Protein AF-A0A916FWX7-F1 (afdb_monomer)

Mean predicted aligned error: 11.85 Å

pLDDT: mean 87.16, std 11.76, range [46.31, 98.69]

Radius of gyration: 26.05 Å; Cα contacts (8 Å, |Δi|>4): 573; chains: 1; bounding box: 63×55×76 Å

Sequence (385 aa):
LIKLEQNYRSTKNILSASNSVIKNNSERIEKALWTQTTEGEPVTYEECLNEYQEARFVVNKIRAAMSKEPGLKFRDFTVLYRTNTQSRPFEELFFEEGIPYNIIGGFRFFDRREIKDTLSYLKALSNPEDSLNFLRIINVPPRGIGKSSLEKVHSAAERGGLTLYQAFRKTVADGVFQRGAVADFISLFDSLRREIDKESIHEFTSRVLHLTGYMEFWEKKKTEDAEERLKNLEGLVAAIRNYEQGHPGAAIKDYLNLVALMSDSDGYDGKANRVTLMSIHAAKGLEFPFVFIAGMEEGIFPHKRSMDEGGIEEERRLCYVAMTRAKRQLYLLSAKNRSAGKETSVQLRSRFIDEIDPAFLKRNDIPPAGTAQDHIETIRKLLGK

Nearest PDB structures (foldseek):
  1uaa-assembly1_B  TM=8.366E-01  e=7.223E-31  unclassified
  2is6-assembly1_B  TM=5.620E-01  e=3.951E-35  Escherichia coli
  2is1-assembly1_A  TM=5.363E-01  e=3.369E-35  Escherichia coli
  2is1-assembly2_B  TM=5.275E-01  e=1.323E-31  Escherichia coli
  4c2t-assembly1_A  TM=5.513E-01  e=2.108E-28  Deinococcus radiodurans

Secondary structure (DSSP, 8-state):
-----EESSS-HHHHHHHHHHHTT-SS------EE-S---PPEEEEEESSHHHHHHHHHHHHHHHHHH-TT--GGGEEEEESSGGGHHHHHHHHHHTT--EEEESS--GGGSHHHHHHHHHHHHHH-TT-HHHHHHHTTSS-----HHHHHHHHHHHHHHT--HHHHHHHHHHTTTT-SSHHHHHHHHHHHHHTTTTSS-HHHHHHHHHHHTTHHHHHHTT-SHHHHHHHHHHHHHHHHHHHHHHHSTT--HHHHHHHHHHHHS--S--TTS--EEEEETTTTTT--EEEEEE---BTBTTTBHHHHHTTTHHHHHHHHHHHHTTEEEEEEEEEESEEEETTEEEEPPBPHHHHTS-GGGEEEEPPPP---HHHHHHHHHHHTT-

Structure (mmCIF, N/CA/C/O backbone):
data_AF-A0A916FWX7-F1
#
_entry.id   AF-A0A916FWX7-F1
#
loop_
_atom_site.group_PDB
_atom_site.id
_atom_site.type_symbol
_atom_site.label_atom_id
_atom_site.label_alt_id
_atom_site.label_comp_id
_atom_site.label_asym_id
_atom_site.label_entity_id
_atom_site.label_seq_id
_atom_site.pdbx_PDB_ins_code
_atom_site.Cartn_x
_atom_site.Cartn_y
_atom_site.Cartn_z
_atom_site.occupancy
_atom_site.B_iso_or_equiv
_atom_site.auth_seq_id
_atom_site.auth_comp_id
_atom_site.auth_asym_id
_atom_site.auth_atom_id
_atom_site.pdbx_PDB_model_num
ATOM 1 N N . LEU A 1 1 ? 37.476 -22.540 -16.624 1.00 54.66 1 LEU A N 1
ATOM 2 C CA . LEU A 1 1 ? 36.340 -21.722 -16.138 1.00 54.66 1 LEU A CA 1
ATOM 3 C C . LEU A 1 1 ? 35.217 -21.837 -17.168 1.00 54.66 1 LEU A C 1
ATOM 5 O O . LEU A 1 1 ? 35.422 -21.406 -18.293 1.00 54.66 1 LEU A O 1
ATOM 9 N N . ILE A 1 2 ? 34.099 -22.498 -16.852 1.00 58.34 2 ILE A N 1
ATOM 10 C CA . ILE A 1 2 ? 32.968 -22.625 -17.792 1.00 58.34 2 ILE A CA 1
ATOM 11 C C . ILE A 1 2 ? 32.132 -21.344 -17.695 1.00 58.34 2 ILE A C 1
ATOM 13 O O . ILE A 1 2 ? 31.633 -21.013 -16.619 1.00 58.34 2 ILE A O 1
ATOM 17 N N . LYS A 1 3 ? 31.997 -20.600 -18.798 1.00 63.72 3 LYS A N 1
ATOM 18 C CA . LYS A 1 3 ? 31.182 -19.380 -18.853 1.00 63.72 3 LYS A CA 1
ATOM 19 C C . LYS A 1 3 ? 29.788 -19.717 -19.396 1.00 63.72 3 LYS A C 1
ATOM 21 O O . LYS A 1 3 ? 29.636 -20.066 -20.557 1.00 63.72 3 LYS A O 1
ATOM 26 N N . LEU A 1 4 ? 28.756 -19.598 -18.558 1.00 73.56 4 LEU A N 1
ATOM 27 C CA . LEU A 1 4 ? 27.355 -19.721 -18.995 1.00 73.56 4 LEU A CA 1
ATOM 28 C C . LEU A 1 4 ? 26.856 -18.390 -19.571 1.00 73.56 4 LEU A C 1
ATOM 30 O O . LEU A 1 4 ? 26.458 -17.513 -18.806 1.00 73.56 4 LEU A O 1
ATOM 34 N N . GLU A 1 5 ? 26.936 -18.204 -20.885 1.00 79.81 5 GLU A N 1
ATOM 35 C CA . GLU A 1 5 ? 26.681 -16.908 -21.545 1.00 79.81 5 GLU A CA 1
ATOM 36 C C . GLU A 1 5 ? 25.294 -16.784 -22.184 1.00 79.81 5 GLU A C 1
ATOM 38 O O . GLU A 1 5 ? 24.868 -15.685 -22.524 1.00 79.81 5 GLU A O 1
ATOM 43 N N . GLN A 1 6 ? 24.554 -17.885 -22.290 1.00 82.19 6 GLN A N 1
ATOM 44 C CA . GLN A 1 6 ? 23.225 -17.875 -22.886 1.00 82.19 6 GLN A CA 1
ATOM 45 C C . GLN A 1 6 ? 22.143 -17.599 -21.835 1.00 82.19 6 GLN A C 1
ATOM 47 O O . GLN A 1 6 ? 21.997 -18.328 -20.852 1.00 82.19 6 GLN A O 1
ATOM 52 N N . ASN A 1 7 ? 21.361 -16.546 -22.060 1.00 82.38 7 ASN A N 1
ATOM 53 C CA . ASN A 1 7 ? 20.152 -16.224 -21.317 1.00 82.38 7 ASN A CA 1
ATOM 54 C C . ASN A 1 7 ? 18.937 -16.796 -22.062 1.00 82.38 7 ASN A C 1
ATOM 56 O O . ASN A 1 7 ? 18.709 -16.483 -23.228 1.00 82.38 7 ASN A O 1
ATOM 60 N N .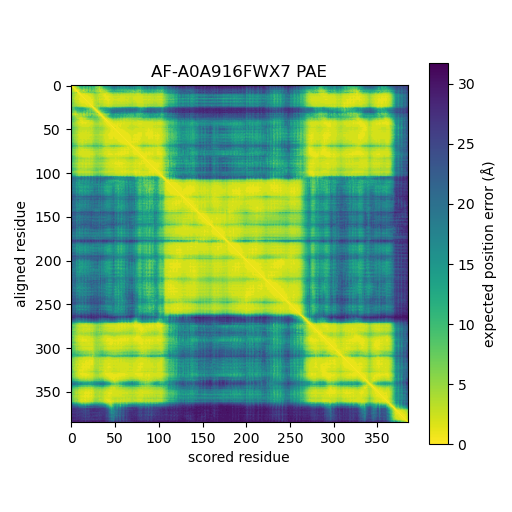 TYR A 1 8 ? 18.140 -17.616 -21.383 1.00 81.38 8 TYR A N 1
ATOM 61 C CA . TYR A 1 8 ? 16.948 -18.259 -21.954 1.00 81.38 8 TYR A CA 1
ATOM 62 C C . TYR A 1 8 ? 15.637 -17.558 -21.566 1.00 81.38 8 TYR A C 1
ATOM 64 O O . TYR A 1 8 ? 14.556 -18.073 -21.833 1.00 81.38 8 TYR A O 1
ATOM 72 N N . ARG A 1 9 ? 15.721 -16.415 -20.878 1.00 84.75 9 ARG A N 1
ATOM 73 C CA . ARG A 1 9 ? 14.603 -15.800 -20.159 1.00 84.75 9 ARG A CA 1
ATOM 74 C C . ARG A 1 9 ? 14.089 -14.541 -20.839 1.00 84.75 9 ARG A C 1
ATOM 76 O O . ARG A 1 9 ? 12.895 -14.432 -21.090 1.00 84.75 9 ARG A O 1
ATOM 83 N N . SER A 1 10 ? 14.974 -13.571 -21.023 1.00 91.06 10 SER A N 1
ATOM 84 C CA . SER A 1 10 ? 14.631 -12.218 -21.453 1.00 91.06 10 SER A CA 1
ATOM 85 C C . SER A 1 10 ? 14.697 -12.112 -22.969 1.00 91.06 10 SER A C 1
ATOM 87 O O . SER A 1 10 ? 15.491 -12.808 -23.604 1.00 91.06 10 SER A O 1
ATOM 89 N N . THR A 1 11 ? 13.885 -11.228 -23.548 1.00 93.81 11 THR A N 1
ATOM 90 C CA . THR A 1 11 ? 14.005 -10.834 -24.959 1.00 93.81 11 THR A CA 1
ATOM 91 C C . THR A 1 11 ? 15.351 -10.171 -25.241 1.00 93.81 11 THR A C 1
ATOM 93 O O . THR A 1 11 ? 16.026 -9.678 -24.325 1.00 93.81 11 THR A O 1
ATOM 96 N N . LYS A 1 12 ? 15.747 -10.130 -26.520 1.00 92.88 12 LYS A N 1
ATOM 97 C CA . LYS A 1 12 ? 17.022 -9.518 -26.927 1.00 92.88 12 LYS A CA 1
ATOM 98 C C . LYS A 1 12 ? 17.115 -8.059 -26.491 1.00 92.88 12 LYS A C 1
ATOM 100 O O . LYS A 1 12 ? 18.126 -7.689 -25.906 1.00 92.88 12 LYS A O 1
ATOM 105 N N . ASN A 1 13 ? 16.061 -7.264 -26.682 1.00 96.00 13 ASN A N 1
ATOM 106 C CA . ASN A 1 13 ? 16.074 -5.844 -26.323 1.00 96.00 13 ASN A CA 1
ATOM 107 C C . ASN A 1 13 ? 16.270 -5.608 -24.818 1.00 96.00 13 ASN A C 1
ATOM 109 O O . ASN A 1 13 ? 17.075 -4.762 -24.430 1.00 96.00 13 ASN A O 1
ATOM 113 N N . ILE A 1 14 ? 15.627 -6.404 -23.957 1.00 96.50 14 ILE A N 1
ATOM 114 C CA . ILE A 1 14 ? 15.809 -6.304 -22.499 1.00 96.50 14 ILE A CA 1
ATOM 115 C C . ILE A 1 14 ? 17.239 -6.683 -22.110 1.00 96.50 14 ILE A C 1
ATOM 117 O O . ILE A 1 14 ? 17.869 -6.003 -21.295 1.00 96.50 14 ILE A O 1
ATOM 121 N N . LEU A 1 15 ? 17.768 -7.765 -22.687 1.00 94.69 15 LEU A N 1
ATOM 122 C CA . LEU A 1 15 ? 19.112 -8.236 -22.370 1.00 94.69 15 LEU A CA 1
ATOM 123 C C . LEU A 1 15 ? 20.186 -7.251 -22.843 1.00 94.69 15 LEU A C 1
ATOM 125 O O . LEU A 1 15 ? 21.113 -6.962 -22.087 1.00 94.69 15 LEU A O 1
ATOM 129 N N . SER A 1 16 ? 20.039 -6.698 -24.047 1.00 95.12 16 SER A N 1
ATOM 130 C CA . SER A 1 16 ? 20.938 -5.683 -24.597 1.00 95.12 16 SER A CA 1
ATOM 131 C C . SER A 1 16 ? 20.902 -4.390 -23.783 1.00 95.12 16 SER A C 1
ATOM 133 O O . SER A 1 16 ? 21.960 -3.884 -23.413 1.00 95.12 16 SER A O 1
ATOM 135 N N . ALA A 1 17 ? 19.715 -3.904 -23.401 1.00 96.38 17 ALA A N 1
ATOM 136 C CA . ALA A 1 17 ? 19.587 -2.759 -22.498 1.00 96.38 17 ALA A CA 1
ATOM 137 C C . ALA A 1 17 ? 20.264 -3.022 -21.141 1.00 96.38 17 ALA A C 1
ATOM 139 O O . ALA A 1 17 ? 21.018 -2.187 -20.646 1.00 96.38 17 ALA A O 1
ATOM 140 N N . SER A 1 18 ? 20.068 -4.214 -20.568 1.00 94.88 18 SER A N 1
ATOM 141 C CA . SER A 1 18 ? 20.699 -4.607 -19.299 1.00 94.88 18 SER A CA 1
ATOM 142 C C . SER A 1 18 ? 22.226 -4.667 -19.422 1.00 94.88 18 SER A C 1
ATOM 144 O O . SER A 1 18 ? 22.942 -4.177 -18.549 1.00 94.88 18 SER A O 1
ATOM 146 N N . ASN A 1 19 ? 22.742 -5.238 -20.517 1.00 93.75 19 ASN A N 1
ATOM 147 C CA . ASN A 1 19 ? 24.174 -5.288 -20.816 1.00 93.75 19 ASN A CA 1
ATOM 148 C C . ASN A 1 19 ? 24.783 -3.883 -20.961 1.00 93.75 19 ASN A C 1
ATOM 150 O O . ASN A 1 19 ? 25.912 -3.678 -20.514 1.00 93.75 19 ASN A O 1
ATOM 154 N N . SER A 1 20 ? 24.035 -2.922 -21.519 1.00 95.69 20 SER A N 1
ATOM 155 C CA . SER A 1 20 ? 24.454 -1.518 -21.619 1.00 95.69 20 SER A CA 1
ATOM 156 C C . SER A 1 20 ? 24.641 -0.842 -20.268 1.00 95.69 20 SER A C 1
ATOM 158 O O . SER A 1 20 ? 25.548 -0.034 -20.136 1.00 95.69 20 SER A O 1
ATOM 160 N N . VAL A 1 21 ? 23.874 -1.226 -19.250 1.00 94.69 21 VAL A N 1
ATOM 161 C CA . VAL A 1 21 ? 24.107 -0.759 -17.879 1.00 94.69 21 VAL A CA 1
ATOM 162 C C . VAL A 1 21 ? 25.385 -1.408 -17.342 1.00 94.69 21 VAL A C 1
ATOM 164 O O . VAL A 1 21 ? 26.401 -0.747 -17.147 1.00 94.69 21 VAL A O 1
ATOM 167 N N . ILE A 1 22 ? 25.411 -2.738 -17.213 1.00 92.81 22 ILE A N 1
ATOM 168 C CA . ILE A 1 22 ? 26.486 -3.453 -16.499 1.00 92.81 22 ILE A CA 1
ATOM 169 C C . ILE A 1 22 ? 27.881 -3.378 -17.160 1.00 92.81 22 ILE A C 1
ATOM 171 O O . ILE A 1 22 ? 28.871 -3.766 -16.537 1.00 92.81 22 ILE A O 1
ATOM 175 N N . LYS A 1 23 ? 27.999 -2.916 -18.415 1.00 92.44 23 LYS A N 1
ATOM 176 C CA . LYS A 1 23 ? 29.303 -2.672 -19.070 1.00 92.44 23 LYS A CA 1
ATOM 177 C C . LYS A 1 23 ? 30.090 -1.520 -18.431 1.00 92.44 23 LYS A C 1
ATOM 179 O O . LYS A 1 23 ? 31.295 -1.459 -18.619 1.00 92.44 23 LYS A O 1
ATOM 184 N N . ASN A 1 24 ? 29.427 -0.643 -17.674 1.00 92.62 24 ASN A N 1
ATOM 185 C CA . ASN A 1 24 ? 30.057 0.500 -17.006 1.00 92.62 24 ASN A CA 1
ATOM 186 C C . ASN A 1 24 ? 30.749 0.139 -15.673 1.00 92.62 24 ASN A C 1
ATOM 188 O O . ASN A 1 24 ? 31.283 1.027 -15.014 1.00 92.62 24 ASN A O 1
ATOM 192 N N . ASN A 1 25 ? 30.737 -1.132 -15.243 1.00 91.62 25 ASN A N 1
ATOM 193 C CA . ASN A 1 25 ? 31.562 -1.585 -14.114 1.00 91.62 25 ASN A CA 1
ATOM 194 C C . ASN A 1 25 ? 32.992 -1.872 -14.587 1.00 91.62 25 ASN A C 1
ATOM 196 O O . ASN A 1 25 ? 33.185 -2.621 -15.545 1.00 91.62 25 ASN A O 1
ATOM 200 N N . SER A 1 26 ? 33.972 -1.329 -13.871 1.00 82.75 26 SER A N 1
ATOM 201 C CA . SER A 1 26 ? 35.404 -1.526 -14.107 1.00 82.75 26 SER A CA 1
ATOM 202 C C . SER A 1 26 ? 35.912 -2.879 -13.603 1.00 82.75 26 SER A C 1
ATOM 204 O O . SER A 1 26 ? 36.697 -3.536 -14.285 1.00 82.75 26 SER A O 1
ATOM 206 N N . GLU A 1 27 ? 35.423 -3.353 -12.454 1.00 72.00 27 GLU A N 1
ATOM 207 C CA . GLU A 1 27 ? 35.865 -4.613 -11.845 1.00 72.00 27 GLU A CA 1
ATOM 208 C C . GLU A 1 27 ? 34.975 -5.787 -12.278 1.00 72.00 27 GLU A C 1
ATOM 210 O O . GLU A 1 27 ? 34.209 -6.367 -11.501 1.00 72.00 27 GLU A O 1
ATOM 215 N N . ARG A 1 28 ? 35.033 -6.144 -13.567 1.00 68.44 28 ARG A N 1
ATOM 216 C CA . ARG A 1 28 ? 34.208 -7.221 -14.131 1.00 68.44 28 ARG A CA 1
ATOM 217 C C . ARG A 1 28 ? 35.012 -8.184 -14.998 1.00 68.44 28 ARG A C 1
ATOM 219 O O . ARG A 1 28 ? 35.777 -7.791 -15.867 1.00 68.44 28 ARG A O 1
ATOM 226 N N . ILE A 1 29 ? 34.724 -9.478 -14.848 1.00 69.69 29 ILE A N 1
ATOM 227 C CA . ILE A 1 29 ? 35.103 -10.485 -15.847 1.00 69.69 29 ILE A CA 1
ATOM 228 C C . ILE A 1 29 ? 34.244 -10.262 -17.096 1.00 69.69 29 ILE A C 1
ATOM 230 O O . ILE A 1 29 ? 33.027 -10.480 -17.049 1.00 69.69 29 ILE A O 1
ATOM 234 N N . GLU A 1 30 ? 34.862 -9.856 -18.208 1.00 65.69 30 GLU A N 1
ATOM 235 C CA . GLU A 1 30 ? 34.167 -9.675 -19.485 1.00 65.69 30 GLU A CA 1
ATOM 236 C C . GLU A 1 30 ? 33.354 -10.924 -19.853 1.00 65.69 30 GLU A C 1
ATOM 238 O O . GLU A 1 30 ? 33.866 -12.046 -20.006 1.00 65.69 30 GLU A O 1
ATOM 243 N N . LYS A 1 31 ? 32.039 -10.709 -19.920 1.00 69.75 31 LYS A N 1
ATOM 244 C CA . LYS A 1 31 ? 31.038 -11.730 -20.204 1.00 69.75 31 LYS A CA 1
ATOM 245 C C . LYS A 1 31 ? 29.776 -11.054 -20.720 1.00 69.75 31 LYS A C 1
ATOM 247 O O . LYS A 1 31 ? 28.999 -10.543 -19.917 1.00 69.75 31 LYS A O 1
ATOM 252 N N . ALA A 1 32 ? 29.557 -11.032 -22.028 1.00 66.81 32 ALA A N 1
ATOM 253 C CA . ALA A 1 32 ? 28.307 -10.545 -22.601 1.00 66.81 32 ALA A CA 1
ATOM 254 C C . ALA A 1 32 ? 27.288 -11.691 -22.622 1.00 66.81 32 ALA A C 1
ATOM 256 O O . ALA A 1 32 ? 27.536 -12.723 -23.240 1.00 66.81 32 ALA A O 1
ATOM 257 N N . LEU A 1 33 ? 26.156 -11.538 -21.924 1.00 79.06 33 LEU A N 1
ATOM 258 C CA . LEU A 1 33 ? 25.078 -12.514 -22.069 1.00 79.06 33 LEU A CA 1
ATOM 259 C C . LEU A 1 33 ? 24.358 -12.281 -23.398 1.00 79.06 33 LEU A C 1
ATOM 261 O O . LEU A 1 33 ? 24.033 -11.139 -23.721 1.00 79.06 33 LEU A O 1
ATOM 265 N N . TRP A 1 34 ? 24.057 -13.356 -24.119 1.00 80.00 34 TRP A N 1
ATOM 266 C CA . TRP A 1 34 ? 23.288 -13.335 -25.364 1.00 80.00 34 TRP A CA 1
ATOM 267 C C . TRP A 1 34 ? 22.040 -14.217 -25.239 1.00 80.00 34 TRP A C 1
ATOM 269 O O . TRP A 1 34 ? 21.948 -15.051 -24.339 1.00 80.00 34 TRP A O 1
ATOM 279 N N . THR A 1 35 ? 21.050 -14.033 -26.113 1.00 81.62 35 THR A N 1
ATOM 280 C CA . THR A 1 35 ? 19.802 -14.811 -26.075 1.00 81.62 35 THR A CA 1
ATOM 281 C C . THR A 1 35 ? 19.309 -15.200 -27.468 1.00 81.62 35 THR A C 1
ATOM 283 O O . THR A 1 35 ? 19.493 -14.460 -28.436 1.00 81.62 35 THR A O 1
ATOM 286 N N . GLN A 1 36 ? 18.684 -16.379 -27.559 1.00 79.69 36 GLN A N 1
ATOM 287 C CA . GLN A 1 36 ? 18.002 -16.894 -28.759 1.00 79.69 36 GLN A CA 1
ATOM 288 C C . GLN A 1 36 ? 16.503 -16.573 -28.776 1.00 79.69 36 GLN A C 1
ATOM 290 O O . GLN A 1 36 ? 15.804 -16.970 -29.704 1.00 79.69 36 GLN A O 1
ATOM 295 N N . THR A 1 37 ? 15.995 -15.888 -27.752 1.00 85.06 37 THR A N 1
ATOM 296 C CA . THR A 1 37 ? 14.594 -15.468 -27.691 1.00 85.06 37 THR A CA 1
ATOM 297 C C . THR A 1 37 ? 14.273 -14.446 -28.787 1.00 85.06 37 THR A C 1
ATOM 299 O O . THR A 1 37 ? 15.144 -13.967 -29.522 1.00 85.06 37 THR A O 1
ATOM 302 N N . THR A 1 38 ? 12.992 -14.106 -28.915 1.00 87.88 38 THR A N 1
ATOM 303 C CA . THR A 1 38 ? 12.538 -13.054 -29.826 1.00 87.88 38 THR A CA 1
ATOM 304 C C . THR A 1 38 ? 13.177 -11.707 -29.489 1.00 87.88 38 THR A C 1
ATOM 306 O O . THR A 1 38 ? 13.601 -11.460 -28.357 1.00 87.88 38 THR A O 1
ATOM 309 N N . GLU A 1 39 ? 13.194 -10.802 -30.464 1.00 91.12 39 GLU A N 1
ATOM 310 C CA . GLU A 1 39 ? 13.714 -9.446 -30.277 1.00 91.12 39 GLU A CA 1
ATOM 311 C C . GLU A 1 39 ? 13.002 -8.707 -29.134 1.00 91.12 39 GLU A C 1
ATOM 313 O O . GLU A 1 39 ? 13.659 -8.160 -28.245 1.00 91.12 39 GLU A O 1
ATOM 318 N N . GLY A 1 40 ? 11.672 -8.845 -29.084 1.00 90.81 40 GLY A N 1
ATOM 319 C CA . GLY A 1 40 ? 10.814 -8.222 -28.081 1.00 90.81 40 GLY A CA 1
ATOM 320 C C . GLY A 1 40 ? 10.691 -6.714 -28.272 1.00 90.81 40 GLY A C 1
ATOM 321 O O . GLY A 1 40 ? 11.368 -6.114 -29.099 1.00 90.81 40 GLY A O 1
ATOM 322 N N . GLU A 1 41 ? 9.833 -6.086 -27.482 1.00 93.88 41 GLU A N 1
ATOM 323 C CA . GLU A 1 41 ? 9.706 -4.629 -27.486 1.00 93.88 41 GLU A CA 1
ATOM 324 C C . GLU A 1 41 ? 10.924 -3.968 -26.813 1.00 93.88 41 GLU A C 1
ATOM 326 O O . GLU A 1 41 ? 11.526 -4.560 -25.906 1.00 93.88 41 GLU A O 1
ATOM 331 N N . PRO A 1 42 ? 11.282 -2.732 -27.205 1.00 95.50 42 PRO A N 1
ATOM 332 C CA . PRO A 1 42 ? 12.255 -1.928 -26.477 1.00 95.50 42 PRO A CA 1
ATOM 333 C C . PRO A 1 42 ? 11.855 -1.724 -25.010 1.00 95.50 42 PRO A C 1
ATOM 335 O O . PRO A 1 42 ? 10.668 -1.666 -24.660 1.00 95.50 42 PRO A O 1
ATOM 338 N N . VAL A 1 43 ? 12.857 -1.549 -24.145 1.00 97.56 43 VAL A N 1
ATOM 339 C CA . VAL A 1 43 ? 12.623 -1.117 -22.763 1.00 97.56 43 VAL A CA 1
ATOM 340 C C . VAL A 1 43 ? 11.972 0.259 -22.808 1.00 97.56 43 VAL A C 1
ATOM 342 O O . VAL A 1 43 ? 12.416 1.131 -23.548 1.00 97.56 43 VAL A O 1
ATOM 345 N N . THR A 1 44 ? 10.902 0.466 -22.045 1.00 98.19 44 THR A N 1
ATOM 346 C CA . THR A 1 44 ? 10.250 1.780 -21.970 1.00 98.19 44 THR A CA 1
ATOM 347 C C . THR A 1 44 ? 10.717 2.504 -20.719 1.00 98.19 44 THR A C 1
ATOM 349 O O . THR A 1 44 ? 10.606 1.952 -19.628 1.00 98.19 44 THR A O 1
ATOM 352 N N . TYR A 1 45 ? 11.199 3.730 -20.874 1.00 97.81 45 TYR A N 1
ATOM 353 C CA . TYR A 1 45 ? 11.427 4.653 -19.772 1.00 97.81 45 TYR A CA 1
ATOM 354 C C . TYR A 1 45 ? 10.343 5.730 -19.763 1.00 97.81 45 TYR A C 1
ATOM 356 O O . TYR A 1 45 ? 10.075 6.343 -20.799 1.00 97.81 45 TYR A O 1
ATOM 364 N N . GLU A 1 46 ? 9.728 5.928 -18.600 1.00 97.19 46 GLU A N 1
ATOM 365 C CA . GLU A 1 46 ? 8.710 6.949 -18.366 1.00 97.19 46 GLU A CA 1
ATOM 366 C C . GLU A 1 46 ? 9.125 7.834 -17.189 1.00 97.19 46 GLU A C 1
ATOM 368 O O . GLU A 1 46 ? 9.298 7.357 -16.062 1.00 97.19 46 GLU A O 1
ATOM 373 N N . GLU A 1 47 ? 9.230 9.135 -17.443 1.00 95.75 47 GLU A N 1
ATOM 374 C CA . GLU A 1 47 ? 9.394 10.131 -16.392 1.00 95.75 47 GLU A CA 1
ATOM 375 C C . GLU A 1 47 ? 8.017 10.659 -15.971 1.00 95.75 47 GLU A C 1
ATOM 377 O O . GLU A 1 47 ? 7.317 11.303 -16.741 1.00 95.75 47 GLU A O 1
ATOM 382 N N . CYS A 1 48 ? 7.607 10.387 -14.738 1.00 94.50 48 CYS A N 1
ATOM 383 C CA . CYS A 1 48 ? 6.334 10.804 -14.160 1.00 94.50 48 CYS A CA 1
ATOM 384 C C . CYS A 1 48 ? 6.483 12.102 -13.351 1.00 94.50 48 CYS A C 1
ATOM 386 O O . CYS A 1 48 ? 7.573 12.481 -12.924 1.00 94.50 48 CYS A O 1
ATOM 388 N N . LEU A 1 49 ? 5.373 12.797 -13.087 1.00 89.38 49 LEU A N 1
ATOM 389 C CA . LEU A 1 49 ? 5.412 14.036 -12.298 1.00 89.38 49 LEU A CA 1
ATOM 390 C C . LEU A 1 49 ? 5.695 13.777 -10.808 1.00 89.38 49 LEU A C 1
ATOM 392 O O . LEU A 1 49 ? 6.416 14.554 -10.180 1.00 89.38 49 LEU A O 1
ATOM 396 N N . ASN A 1 50 ? 5.107 12.710 -10.259 1.00 88.75 50 ASN A N 1
ATOM 397 C CA . ASN A 1 50 ? 5.246 12.284 -8.868 1.00 88.75 50 ASN A CA 1
ATOM 398 C C . ASN A 1 50 ? 5.038 10.764 -8.704 1.00 88.75 50 ASN A C 1
ATOM 400 O O . ASN A 1 50 ? 4.702 10.069 -9.666 1.00 88.75 50 ASN A O 1
ATOM 404 N N . GLU A 1 51 ? 5.216 10.253 -7.486 1.00 90.50 51 GLU A N 1
ATOM 405 C CA . GLU A 1 51 ? 5.091 8.835 -7.134 1.00 90.50 51 GLU A CA 1
ATOM 406 C C . GLU A 1 51 ? 3.691 8.242 -7.378 1.00 90.50 51 GLU A C 1
ATOM 408 O O . GLU A 1 51 ? 3.567 7.067 -7.720 1.00 90.50 51 GLU A O 1
ATOM 413 N N . TYR A 1 52 ? 2.626 9.043 -7.282 1.00 89.00 52 TYR A N 1
ATOM 414 C CA . TYR A 1 52 ? 1.270 8.584 -7.601 1.00 89.00 52 TYR A CA 1
ATOM 415 C C . TYR A 1 52 ? 1.042 8.488 -9.110 1.00 89.00 52 TYR A C 1
ATOM 417 O O . TYR A 1 52 ? 0.341 7.589 -9.570 1.00 89.00 52 TYR A O 1
ATOM 425 N N . GLN A 1 53 ? 1.642 9.382 -9.902 1.00 92.56 53 GLN A N 1
ATOM 426 C CA . GLN A 1 53 ? 1.620 9.281 -11.365 1.00 92.56 53 GLN A CA 1
ATOM 427 C C . GLN A 1 53 ? 2.433 8.078 -11.854 1.00 92.56 53 GLN A C 1
ATOM 429 O O . GLN A 1 53 ? 2.007 7.398 -12.784 1.00 92.56 53 GLN A O 1
ATOM 434 N N . GLU A 1 54 ? 3.537 7.757 -11.178 1.00 95.06 54 GLU A N 1
ATOM 435 C CA . GLU A 1 54 ? 4.281 6.514 -11.401 1.00 95.06 54 GLU A CA 1
ATOM 436 C C . GLU A 1 54 ? 3.389 5.282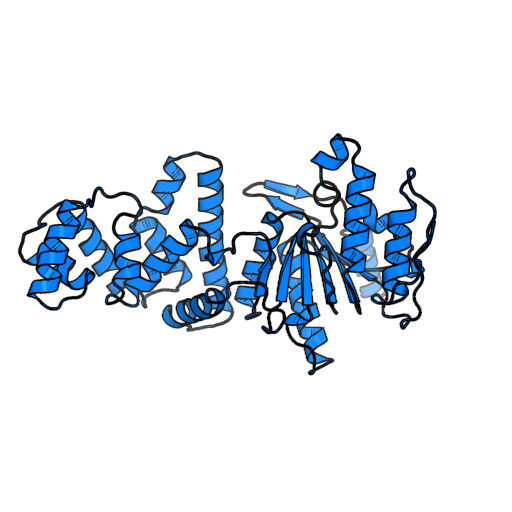 -11.167 1.00 95.06 54 GLU A C 1
ATOM 438 O O . GLU A 1 54 ? 3.257 4.431 -12.051 1.00 95.06 54 GLU A O 1
ATOM 443 N N . ALA A 1 55 ? 2.689 5.214 -10.029 1.00 95.31 55 ALA A N 1
ATOM 444 C CA . ALA A 1 55 ? 1.727 4.144 -9.758 1.00 95.31 55 ALA A CA 1
ATOM 445 C C . ALA A 1 55 ? 0.586 4.103 -10.792 1.00 95.31 55 ALA A C 1
ATOM 447 O O . ALA A 1 55 ? 0.213 3.031 -11.281 1.00 95.31 55 ALA A O 1
ATOM 448 N N . ARG A 1 56 ? 0.063 5.268 -11.195 1.00 94.56 56 ARG A N 1
ATOM 449 C CA . ARG A 1 56 ? -1.015 5.390 -12.189 1.00 94.56 56 ARG A CA 1
ATOM 450 C C . ARG A 1 56 ? -0.589 4.886 -13.556 1.00 94.56 56 ARG A C 1
ATOM 452 O O . ARG A 1 56 ? -1.366 4.206 -14.229 1.00 94.56 56 ARG A O 1
ATOM 459 N N . PHE A 1 57 ? 0.650 5.158 -13.951 1.00 96.81 57 PHE A N 1
ATOM 460 C CA . PHE A 1 57 ? 1.222 4.610 -15.171 1.00 96.81 57 PHE A CA 1
ATOM 461 C C . PHE A 1 57 ? 1.221 3.079 -15.143 1.00 96.81 57 PHE A C 1
ATOM 463 O O . PHE A 1 57 ? 0.781 2.454 -16.112 1.00 96.81 57 PHE A O 1
ATOM 470 N N . VAL A 1 58 ? 1.633 2.470 -14.025 1.00 98.06 58 VAL A N 1
ATOM 471 C CA . VAL A 1 58 ? 1.609 1.008 -13.858 1.00 98.06 58 VAL A CA 1
ATOM 472 C C . VAL A 1 58 ? 0.193 0.457 -14.028 1.00 98.06 58 VAL A C 1
ATOM 474 O O . VAL A 1 58 ? -0.010 -0.435 -14.853 1.00 98.06 58 VAL A O 1
ATOM 477 N N . VAL A 1 59 ? -0.800 1.020 -13.329 1.00 95.69 59 VAL A N 1
ATOM 478 C CA . VAL A 1 59 ? -2.219 0.629 -13.463 1.00 95.69 59 VAL A CA 1
ATOM 479 C C . VAL A 1 59 ? -2.670 0.667 -14.923 1.00 95.69 59 VAL A C 1
ATOM 481 O O . VAL A 1 59 ? -3.229 -0.306 -15.440 1.00 95.69 59 VAL A O 1
ATOM 484 N N . ASN A 1 60 ? -2.387 1.774 -15.611 1.00 96.31 60 ASN A N 1
ATOM 485 C CA . ASN A 1 60 ? -2.788 1.972 -16.999 1.00 96.31 60 ASN A CA 1
ATOM 486 C C . ASN A 1 60 ? -2.135 0.947 -17.932 1.00 96.31 60 ASN A C 1
ATOM 488 O O . ASN A 1 60 ? -2.799 0.418 -18.825 1.00 96.31 60 ASN A O 1
ATOM 492 N N . LYS A 1 61 ? -0.852 0.622 -17.725 1.00 97.31 61 LYS A N 1
ATOM 493 C CA . LYS A 1 61 ? -0.156 -0.401 -18.519 1.00 97.31 61 LYS A CA 1
ATOM 494 C C . LYS A 1 61 ? -0.675 -1.805 -18.249 1.00 97.31 61 LYS A C 1
ATOM 496 O O . LYS A 1 61 ? -0.858 -2.545 -19.213 1.00 97.31 61 LYS A O 1
ATOM 501 N N . ILE A 1 62 ? -0.965 -2.151 -16.995 1.00 97.06 62 ILE A N 1
ATOM 502 C CA . ILE A 1 62 ? -1.574 -3.440 -16.638 1.00 97.06 62 ILE A CA 1
ATOM 503 C C . ILE A 1 62 ? -2.917 -3.594 -17.359 1.00 97.06 62 ILE A C 1
ATOM 505 O O . ILE A 1 62 ? -3.114 -4.560 -18.097 1.00 97.06 62 ILE A O 1
ATOM 509 N N . ARG A 1 63 ? -3.815 -2.609 -17.232 1.00 94.06 63 ARG A N 1
ATOM 510 C CA . ARG A 1 63 ? -5.134 -2.650 -17.885 1.00 94.06 63 ARG A CA 1
ATOM 511 C C . ARG A 1 63 ? -5.036 -2.685 -19.406 1.00 94.06 63 ARG A C 1
ATOM 513 O O . ARG A 1 63 ? -5.721 -3.483 -20.042 1.00 94.06 63 ARG A O 1
ATOM 520 N N . ALA A 1 64 ? -4.168 -1.865 -19.997 1.00 95.19 64 ALA A N 1
ATOM 521 C CA . ALA A 1 64 ? -3.969 -1.852 -21.442 1.00 95.19 64 ALA A CA 1
ATOM 522 C C . ALA A 1 64 ? -3.434 -3.197 -21.961 1.00 95.19 64 ALA A C 1
ATOM 524 O O . ALA A 1 64 ? -3.890 -3.672 -22.999 1.00 95.19 64 ALA A O 1
ATOM 525 N N . ALA A 1 65 ? -2.496 -3.824 -21.246 1.00 95.69 65 ALA A N 1
ATOM 526 C CA . ALA A 1 65 ? -1.972 -5.138 -21.603 1.00 95.69 65 ALA A CA 1
ATOM 527 C C . ALA A 1 65 ? -3.050 -6.228 -21.490 1.00 95.69 65 ALA A C 1
ATOM 529 O O . ALA A 1 65 ? -3.244 -6.983 -22.438 1.00 95.69 65 ALA A O 1
ATOM 530 N N . MET A 1 66 ? -3.803 -6.266 -20.386 1.00 94.19 66 MET A N 1
ATOM 531 C CA . MET A 1 66 ? -4.878 -7.249 -20.180 1.00 94.19 66 MET A CA 1
ATOM 532 C C . MET A 1 66 ? -6.054 -7.075 -21.152 1.00 94.19 66 MET A C 1
ATOM 534 O O . MET A 1 66 ? -6.688 -8.056 -21.528 1.00 94.19 66 MET A O 1
ATOM 538 N N . SER A 1 67 ? -6.333 -5.844 -21.589 1.00 94.31 67 SER A N 1
ATOM 539 C CA . SER A 1 67 ? -7.334 -5.566 -22.626 1.00 94.31 67 SER A CA 1
ATOM 540 C C . SER A 1 67 ? -6.889 -6.075 -24.002 1.00 94.31 67 SER A C 1
ATOM 542 O O . SER A 1 67 ? -7.676 -6.671 -24.734 1.00 94.31 67 SER A O 1
ATOM 544 N N . LYS A 1 68 ? -5.604 -5.899 -24.342 1.00 94.94 68 LYS A N 1
ATOM 545 C CA . LYS A 1 68 ? -5.028 -6.385 -25.607 1.00 94.94 68 LYS A CA 1
ATOM 546 C C . LYS A 1 68 ? -4.864 -7.904 -25.650 1.00 94.94 68 LYS A C 1
ATOM 548 O O . LYS A 1 68 ? -5.015 -8.497 -26.713 1.00 94.94 68 LYS A O 1
ATOM 553 N N . GLU A 1 69 ? -4.540 -8.528 -24.522 1.00 94.81 69 GLU A N 1
ATOM 554 C CA . GLU A 1 69 ? -4.313 -9.970 -24.403 1.00 94.81 69 GLU A CA 1
ATOM 555 C C . GLU A 1 69 ? -5.161 -10.527 -23.246 1.00 94.81 69 GLU A C 1
ATOM 557 O O . GLU A 1 69 ? -4.679 -10.606 -22.114 1.00 94.81 69 GLU A O 1
ATOM 562 N N . PRO A 1 70 ? -6.414 -10.962 -23.509 1.00 88.75 70 PRO A N 1
ATOM 563 C CA . PRO A 1 70 ? -7.340 -11.453 -22.475 1.00 88.75 70 PRO A CA 1
ATOM 564 C C . PRO A 1 70 ? -6.830 -12.657 -21.660 1.00 88.75 70 PRO A C 1
ATOM 566 O O . PRO A 1 70 ? -7.370 -12.984 -20.598 1.00 88.75 70 PRO A O 1
ATOM 569 N N . GLY A 1 71 ? -5.798 -13.343 -22.164 1.00 91.75 71 GLY A N 1
ATOM 570 C CA . GLY A 1 71 ? -5.110 -14.428 -21.469 1.00 91.75 71 GLY A CA 1
ATOM 571 C C . GLY A 1 71 ? -4.244 -13.963 -20.295 1.00 91.75 71 GLY A C 1
ATOM 572 O O . GLY A 1 71 ? -4.017 -14.759 -19.382 1.00 91.75 71 GLY A O 1
ATOM 573 N N . LEU A 1 72 ? -3.810 -12.696 -20.281 1.00 94.44 72 LEU A N 1
ATOM 574 C CA . LEU A 1 72 ? -2.992 -12.144 -19.205 1.00 94.44 72 LEU A CA 1
ATOM 575 C C . LEU A 1 72 ? -3.774 -12.033 -17.901 1.00 94.44 72 LEU A C 1
ATOM 577 O O . LEU A 1 72 ? -4.968 -11.723 -17.857 1.00 94.44 72 LEU A O 1
ATOM 581 N N . LYS A 1 73 ? -3.060 -12.289 -16.815 1.00 93.75 73 LYS A N 1
ATOM 582 C CA . LYS A 1 73 ? -3.550 -12.289 -15.442 1.00 93.75 73 LYS A CA 1
ATOM 583 C C . LYS A 1 73 ? -2.712 -11.309 -14.621 1.00 93.75 73 LYS A C 1
ATOM 585 O O . LYS A 1 73 ? -1.570 -11.026 -14.958 1.00 93.75 73 LYS A O 1
ATOM 590 N N . PHE A 1 74 ? -3.243 -10.811 -13.507 1.00 93.81 74 PHE A N 1
ATOM 591 C CA . PHE A 1 74 ? -2.522 -9.907 -12.603 1.00 93.81 74 PHE A CA 1
ATOM 592 C C . PHE A 1 74 ? -1.188 -10.495 -12.120 1.00 93.81 74 PHE A C 1
ATOM 594 O O . PHE A 1 74 ? -0.221 -9.757 -11.967 1.00 93.81 74 PHE A O 1
ATOM 601 N N . ARG A 1 75 ? -1.104 -11.826 -11.981 1.00 92.88 75 ARG A N 1
ATOM 602 C CA . ARG A 1 75 ? 0.139 -12.550 -11.640 1.00 92.88 75 ARG A CA 1
ATOM 603 C C . ARG A 1 75 ? 1.275 -12.418 -12.655 1.00 92.88 75 ARG A C 1
ATOM 605 O O . ARG A 1 75 ? 2.412 -12.741 -12.330 1.00 92.88 75 ARG A O 1
ATOM 612 N N . ASP A 1 76 ? 0.977 -11.974 -13.873 1.00 95.81 76 ASP A N 1
ATOM 613 C CA . ASP A 1 76 ? 1.978 -11.783 -14.923 1.00 95.81 76 ASP A CA 1
ATOM 614 C C . ASP A 1 76 ? 2.719 -10.439 -14.789 1.00 95.81 76 ASP A C 1
ATOM 616 O O . ASP A 1 76 ? 3.682 -10.196 -15.522 1.00 95.81 76 ASP A O 1
ATOM 620 N N . PHE A 1 77 ? 2.293 -9.583 -13.851 1.00 97.56 77 PHE A N 1
ATOM 621 C CA . PHE A 1 77 ? 2.829 -8.245 -13.623 1.00 97.56 77 PHE A CA 1
ATOM 622 C C . PHE A 1 77 ? 3.508 -8.130 -12.255 1.00 97.56 77 PHE A C 1
ATOM 624 O O . PHE A 1 77 ? 2.968 -8.557 -11.230 1.00 97.56 77 PHE A O 1
ATOM 631 N N . THR A 1 78 ? 4.670 -7.476 -12.244 1.00 97.31 78 THR A N 1
ATOM 632 C CA . THR A 1 78 ? 5.457 -7.242 -11.029 1.00 97.31 78 THR A CA 1
ATOM 633 C C . THR A 1 78 ? 5.991 -5.817 -10.972 1.00 97.31 78 THR A C 1
ATOM 635 O O . THR A 1 78 ? 6.541 -5.322 -11.955 1.00 97.31 78 THR A O 1
ATOM 638 N N . VAL A 1 79 ? 5.888 -5.186 -9.802 1.00 98.12 79 VAL A N 1
ATOM 639 C CA . VAL A 1 79 ? 6.510 -3.899 -9.477 1.00 98.12 79 VAL A CA 1
ATOM 640 C C . VAL A 1 79 ? 7.695 -4.140 -8.546 1.00 98.12 79 VAL A C 1
ATOM 642 O O . VAL A 1 79 ? 7.553 -4.705 -7.460 1.00 98.12 79 VAL A O 1
ATOM 645 N N . LEU A 1 80 ? 8.871 -3.715 -8.990 1.00 97.56 80 LEU A N 1
ATOM 646 C CA . LEU A 1 80 ? 10.121 -3.758 -8.251 1.00 97.56 80 LEU A CA 1
ATOM 647 C C . LEU A 1 80 ? 10.495 -2.353 -7.791 1.00 97.56 80 LEU A C 1
ATOM 649 O O . LEU A 1 80 ? 10.440 -1.405 -8.570 1.00 97.56 80 LEU A O 1
ATOM 653 N N . TYR A 1 81 ? 10.938 -2.239 -6.548 1.00 95.81 81 TYR A N 1
ATOM 654 C CA . TYR A 1 81 ? 11.425 -0.987 -5.970 1.00 95.81 81 TYR A CA 1
ATOM 655 C C . TYR A 1 81 ? 12.695 -1.216 -5.148 1.00 95.81 81 TYR A C 1
ATOM 657 O O . TYR A 1 81 ? 13.016 -2.341 -4.748 1.00 95.81 81 TYR A O 1
ATOM 665 N N . ARG A 1 82 ? 13.457 -0.152 -4.892 1.00 93.81 82 ARG A N 1
ATOM 666 C CA . ARG A 1 82 ? 14.728 -0.249 -4.166 1.00 93.81 82 ARG A CA 1
ATOM 667 C C . ARG A 1 82 ? 14.532 -0.315 -2.651 1.00 93.81 82 ARG A C 1
ATOM 669 O O . ARG A 1 82 ? 15.296 -1.023 -1.987 1.00 93.81 82 ARG A O 1
ATOM 676 N N . THR A 1 83 ? 13.519 0.367 -2.115 1.00 87.50 83 THR A N 1
ATOM 677 C CA . THR A 1 83 ? 13.163 0.383 -0.685 1.00 87.50 83 THR A CA 1
ATOM 678 C C . THR A 1 83 ? 11.672 0.104 -0.478 1.00 87.50 83 THR A C 1
ATOM 680 O O . THR A 1 83 ? 10.834 0.458 -1.302 1.00 87.50 83 THR A O 1
ATOM 683 N N . ASN A 1 84 ? 11.312 -0.526 0.647 1.00 82.12 84 ASN A N 1
ATOM 684 C CA . ASN A 1 84 ? 9.920 -0.911 0.917 1.00 82.12 84 ASN A CA 1
ATOM 685 C C . ASN A 1 84 ? 8.973 0.287 1.084 1.00 82.12 84 ASN A C 1
ATOM 687 O O . ASN A 1 84 ? 7.776 0.137 0.862 1.00 82.12 84 ASN A O 1
ATOM 691 N N . THR A 1 85 ? 9.473 1.474 1.438 1.00 81.50 85 THR A N 1
ATOM 692 C CA . THR A 1 85 ? 8.646 2.685 1.569 1.00 81.50 85 THR A CA 1
ATOM 693 C C . THR A 1 85 ? 8.020 3.112 0.241 1.00 81.50 85 THR A C 1
ATOM 695 O O . THR A 1 85 ? 6.927 3.669 0.242 1.00 81.50 85 THR A O 1
ATOM 698 N N . GLN A 1 86 ? 8.651 2.775 -0.891 1.00 89.62 86 GLN A N 1
ATOM 699 C CA . GLN A 1 86 ? 8.128 3.051 -2.233 1.00 89.62 86 GLN A CA 1
ATOM 700 C C . GLN A 1 86 ? 6.894 2.214 -2.590 1.00 89.62 86 GLN A C 1
ATOM 702 O O . GLN A 1 86 ? 6.233 2.528 -3.570 1.00 89.62 86 GLN A O 1
ATOM 707 N N . SER A 1 87 ? 6.574 1.155 -1.836 1.00 89.69 87 SER A N 1
ATOM 708 C CA . SER A 1 87 ? 5.401 0.313 -2.118 1.00 89.69 87 SER A CA 1
ATOM 709 C C . SER A 1 87 ? 4.078 1.055 -1.928 1.00 89.69 87 SER A C 1
ATOM 711 O O . SER A 1 87 ? 3.126 0.793 -2.657 1.00 89.69 87 SER A O 1
ATOM 713 N N . ARG A 1 88 ? 4.030 2.017 -1.000 1.00 84.31 88 ARG A N 1
ATOM 714 C CA . ARG A 1 88 ? 2.789 2.631 -0.520 1.00 84.31 88 ARG A CA 1
ATOM 715 C C . ARG A 1 88 ? 1.923 3.270 -1.623 1.00 84.31 88 ARG A C 1
ATOM 717 O O . ARG A 1 88 ? 0.753 2.906 -1.682 1.00 84.31 88 ARG A O 1
ATOM 724 N N . PRO A 1 89 ? 2.443 4.116 -2.536 1.00 89.12 89 PRO A N 1
ATOM 725 C CA . PRO A 1 89 ? 1.629 4.666 -3.624 1.00 89.12 89 PRO A CA 1
ATOM 726 C C . PRO A 1 89 ? 1.048 3.588 -4.549 1.00 89.12 89 PRO A C 1
ATOM 728 O O . PRO A 1 89 ? -0.061 3.737 -5.050 1.00 89.12 89 PRO A O 1
ATOM 731 N N . PHE A 1 90 ? 1.769 2.479 -4.767 1.00 92.81 90 PHE A N 1
ATOM 732 C CA . PHE A 1 90 ? 1.256 1.353 -5.553 1.00 92.81 90 PHE A CA 1
ATOM 733 C C . PHE A 1 90 ? 0.184 0.575 -4.792 1.00 92.81 90 PHE A C 1
ATOM 735 O O . PHE A 1 90 ? -0.808 0.187 -5.395 1.00 92.81 90 PHE A O 1
ATOM 742 N N . GLU A 1 91 ? 0.368 0.353 -3.488 1.00 87.44 91 GLU A N 1
ATOM 743 C CA . GLU A 1 91 ? -0.634 -0.291 -2.632 1.00 87.44 91 GLU A CA 1
ATOM 744 C C . GLU A 1 91 ? -1.951 0.484 -2.624 1.00 87.44 91 GLU A C 1
ATOM 746 O O . GLU A 1 91 ? -2.999 -0.092 -2.907 1.00 87.44 91 GLU A O 1
ATOM 751 N N . GLU A 1 92 ? -1.882 1.787 -2.334 1.00 80.44 92 GLU A N 1
ATOM 752 C CA . GLU A 1 92 ? -3.040 2.684 -2.288 1.00 80.44 92 GLU A CA 1
ATOM 753 C C . GLU A 1 92 ? -3.755 2.698 -3.644 1.00 80.44 92 GLU A C 1
ATOM 755 O O . GLU A 1 92 ? -4.964 2.489 -3.715 1.00 80.44 92 GLU A O 1
ATOM 760 N N . LEU A 1 93 ? -3.007 2.819 -4.743 1.00 84.62 93 LEU A N 1
ATOM 761 C CA . LEU A 1 93 ? -3.616 2.885 -6.063 1.00 84.62 93 LEU A CA 1
ATOM 762 C C . LEU A 1 93 ? -4.170 1.553 -6.565 1.00 84.62 93 LEU A C 1
ATOM 764 O O . LEU A 1 93 ? -5.216 1.514 -7.207 1.00 84.62 93 LEU A O 1
ATOM 768 N N . PHE A 1 94 ? -3.483 0.444 -6.305 1.00 86.56 94 PHE A N 1
ATOM 769 C CA . PHE A 1 94 ? -4.007 -0.875 -6.651 1.00 86.56 94 PHE A CA 1
ATOM 770 C C . PHE A 1 94 ? -5.257 -1.194 -5.844 1.00 86.56 94 PHE A C 1
ATOM 772 O O . PHE A 1 94 ? -6.196 -1.765 -6.394 1.00 86.56 94 PHE A O 1
ATOM 779 N N . PHE A 1 95 ? -5.294 -0.770 -4.582 1.00 76.31 95 PHE A N 1
ATOM 780 C CA . PHE A 1 95 ? -6.487 -0.842 -3.758 1.00 76.31 95 PHE A CA 1
ATOM 781 C C . PHE A 1 95 ? -7.648 -0.040 -4.372 1.00 76.31 95 PHE A C 1
ATOM 783 O O . PHE A 1 95 ? -8.717 -0.603 -4.601 1.00 76.31 95 PHE A O 1
ATOM 790 N N . GLU A 1 96 ? -7.423 1.231 -4.713 1.00 73.19 96 GLU A N 1
ATOM 791 C CA . GLU A 1 96 ? -8.426 2.100 -5.353 1.00 73.19 96 GLU A CA 1
ATOM 792 C C . GLU A 1 96 ? -8.963 1.525 -6.668 1.00 73.19 96 GLU A C 1
ATOM 794 O O . GLU A 1 96 ? -10.154 1.603 -6.958 1.00 73.19 96 GLU A O 1
ATOM 799 N N . GLU A 1 97 ? -8.085 0.921 -7.464 1.00 80.69 97 GLU A N 1
ATOM 800 C CA . GLU A 1 97 ? -8.392 0.450 -8.815 1.00 80.69 97 GLU A CA 1
ATOM 801 C C . GLU A 1 97 ? -8.878 -1.007 -8.863 1.00 80.69 97 GLU A C 1
ATOM 803 O O . GLU A 1 97 ? -9.022 -1.573 -9.956 1.00 80.69 97 GLU A O 1
ATOM 808 N N . GLY A 1 98 ? -9.106 -1.625 -7.697 1.00 76.75 98 GLY A N 1
ATOM 809 C CA . GLY A 1 98 ? -9.557 -3.012 -7.576 1.00 76.75 98 GLY A CA 1
ATOM 810 C C . GLY A 1 98 ? -8.552 -4.030 -8.126 1.00 76.75 98 GLY A C 1
ATOM 811 O O . GLY A 1 98 ? -8.938 -5.108 -8.581 1.00 76.75 98 GLY A O 1
ATOM 812 N N . ILE A 1 99 ? -7.262 -3.689 -8.134 1.00 86.00 99 ILE A N 1
ATOM 813 C CA . ILE A 1 99 ? -6.180 -4.553 -8.603 1.00 86.00 99 ILE A CA 1
ATOM 814 C C . ILE A 1 99 ? -5.669 -5.375 -7.414 1.00 86.00 99 ILE A C 1
ATOM 816 O O . ILE A 1 99 ? -5.052 -4.832 -6.496 1.00 86.00 99 ILE A O 1
ATOM 820 N N . PRO A 1 100 ? -5.880 -6.701 -7.406 1.00 83.56 100 PRO A N 1
ATOM 821 C CA . PRO A 1 100 ? -5.400 -7.537 -6.322 1.00 83.56 100 PRO A CA 1
ATOM 822 C C . PRO A 1 100 ? -3.872 -7.604 -6.362 1.00 83.56 100 PRO A C 1
ATOM 824 O O . PRO A 1 100 ? -3.276 -7.855 -7.413 1.00 83.56 100 PRO A O 1
ATOM 827 N N . TYR A 1 101 ? -3.233 -7.419 -5.209 1.00 88.25 101 TYR A N 1
ATOM 828 C CA . TYR A 1 101 ? -1.779 -7.384 -5.104 1.00 88.25 101 TYR A CA 1
ATOM 829 C C . TYR A 1 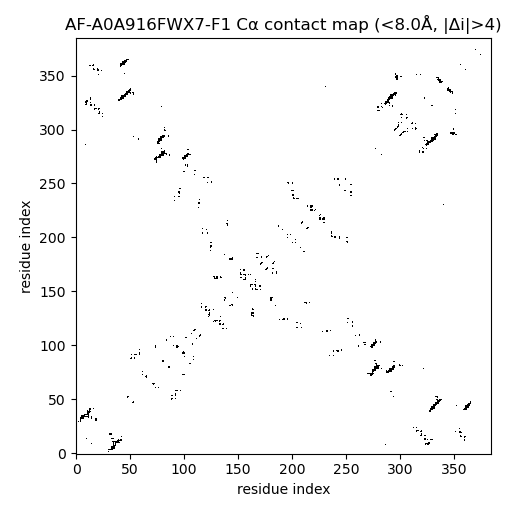101 ? -1.249 -8.176 -3.902 1.00 88.25 101 TYR A C 1
ATOM 831 O O . TYR A 1 101 ? -2.009 -8.612 -3.031 1.00 88.25 101 TYR A O 1
ATOM 839 N N . ASN A 1 102 ? 0.062 -8.413 -3.884 1.00 84.75 102 ASN A N 1
ATOM 840 C CA . ASN A 1 102 ? 0.787 -9.001 -2.758 1.00 84.75 102 ASN A CA 1
ATOM 841 C C . ASN A 1 102 ? 2.167 -8.348 -2.600 1.00 84.75 102 ASN A C 1
ATOM 843 O O . ASN A 1 102 ? 2.793 -8.018 -3.604 1.00 84.75 102 ASN A O 1
ATOM 847 N N . ILE A 1 103 ? 2.658 -8.222 -1.363 1.00 84.62 103 ILE A N 1
ATOM 848 C CA . ILE A 1 103 ? 4.000 -7.706 -1.058 1.00 84.62 103 ILE A CA 1
ATOM 849 C C . ILE A 1 103 ? 4.916 -8.834 -0.592 1.00 84.62 103 ILE A C 1
ATOM 851 O O . ILE A 1 103 ? 4.586 -9.567 0.338 1.00 84.62 103 ILE A O 1
ATOM 855 N N . ILE A 1 104 ? 6.108 -8.930 -1.186 1.00 80.88 104 ILE A N 1
ATOM 856 C CA . ILE A 1 104 ? 7.169 -9.838 -0.731 1.00 80.88 104 ILE A CA 1
ATOM 857 C C . ILE A 1 104 ? 8.256 -9.054 0.006 1.00 80.88 104 ILE A C 1
ATOM 859 O O . ILE A 1 104 ? 8.850 -8.122 -0.539 1.00 80.88 104 ILE A O 1
ATOM 863 N N . GLY A 1 105 ? 8.570 -9.484 1.232 1.00 63.22 105 GLY A N 1
ATOM 864 C CA . GLY A 1 105 ? 9.698 -8.951 2.006 1.00 63.22 105 GLY A CA 1
ATOM 865 C C . GLY A 1 105 ? 9.446 -7.590 2.668 1.00 63.22 105 GLY A C 1
ATOM 866 O O . GLY A 1 105 ? 10.402 -6.902 3.024 1.00 63.22 105 GLY A O 1
ATOM 867 N N . GLY A 1 106 ? 8.180 -7.198 2.839 1.00 59.75 106 GLY A N 1
ATOM 868 C CA . GLY A 1 106 ? 7.750 -6.006 3.577 1.00 59.75 106 GLY A CA 1
ATOM 869 C C . GLY A 1 106 ? 6.426 -6.247 4.310 1.00 59.75 106 GLY A C 1
ATOM 870 O O . GLY A 1 106 ? 5.732 -7.221 4.027 1.00 59.75 106 GLY A O 1
ATOM 871 N N . PHE A 1 107 ? 6.077 -5.373 5.259 1.00 56.44 107 PHE A N 1
ATOM 872 C CA . PHE A 1 107 ? 4.746 -5.380 5.874 1.00 56.44 107 PHE A CA 1
ATOM 873 C C . PHE A 1 107 ? 3.743 -4.745 4.911 1.00 56.44 107 PHE A C 1
ATOM 875 O O . PHE A 1 107 ? 3.973 -3.625 4.453 1.00 56.44 107 PHE A O 1
ATOM 882 N N . ARG A 1 108 ? 2.631 -5.434 4.630 1.00 68.25 108 ARG A N 1
ATOM 883 C CA . ARG A 1 108 ? 1.516 -4.859 3.865 1.00 68.25 108 ARG A CA 1
ATOM 884 C C . ARG A 1 108 ? 0.976 -3.629 4.589 1.00 68.25 108 ARG A C 1
ATOM 886 O O . ARG A 1 108 ? 0.955 -3.607 5.822 1.00 68.25 108 ARG A O 1
ATOM 893 N N . PHE A 1 109 ? 0.493 -2.632 3.854 1.00 72.44 109 PHE A N 1
ATOM 894 C CA . PHE A 1 109 ? -0.146 -1.450 4.432 1.00 72.44 109 PHE A CA 1
ATOM 895 C C . PHE A 1 109 ? -1.220 -1.828 5.469 1.00 72.44 109 PHE A C 1
ATOM 897 O O . PHE A 1 109 ? -1.167 -1.382 6.614 1.00 72.44 109 PHE A O 1
ATOM 904 N N . PHE A 1 110 ? -2.103 -2.769 5.121 1.00 78.19 110 PHE A N 1
ATOM 905 C CA . PHE A 1 110 ? -3.168 -3.267 6.002 1.00 78.19 110 PHE A CA 1
ATOM 906 C C . PHE A 1 110 ? -2.689 -4.138 7.171 1.00 78.19 110 PHE A C 1
ATOM 908 O O . PHE A 1 110 ? -3.458 -4.405 8.095 1.00 78.19 110 PHE A O 1
ATOM 915 N N . ASP A 1 111 ? -1.424 -4.567 7.168 1.00 79.06 111 ASP A N 1
ATOM 916 C CA . ASP A 1 111 ? -0.838 -5.344 8.259 1.00 79.06 111 ASP A CA 1
ATOM 917 C C . ASP A 1 111 ? -0.278 -4.482 9.390 1.00 79.06 111 ASP A C 1
ATOM 919 O O . ASP A 1 111 ? -0.061 -4.994 10.496 1.00 79.06 111 ASP A O 1
ATOM 923 N N . ARG A 1 112 ? -0.069 -3.186 9.133 1.00 84.12 112 ARG A N 1
ATOM 924 C CA . ARG A 1 112 ? 0.486 -2.248 10.108 1.00 84.12 112 ARG A CA 1
ATOM 925 C C . ARG A 1 112 ? -0.446 -2.109 11.306 1.00 84.12 112 ARG A C 1
ATOM 927 O O . ARG A 1 112 ? -1.670 -2.135 11.177 1.00 84.12 112 ARG A O 1
ATOM 934 N N . ARG A 1 113 ? 0.133 -1.977 12.502 1.00 90.56 113 ARG A N 1
ATOM 935 C CA . ARG A 1 113 ? -0.621 -2.032 13.766 1.00 90.56 113 ARG A CA 1
ATOM 936 C C . ARG A 1 113 ? -1.710 -0.964 13.827 1.00 90.56 113 ARG A C 1
ATOM 938 O O . ARG A 1 113 ? -2.838 -1.287 14.176 1.00 90.56 113 ARG A O 1
ATOM 945 N N . GLU A 1 114 ? -1.367 0.261 13.459 1.00 92.94 114 GLU A N 1
ATOM 946 C CA . GLU A 1 114 ? -2.251 1.423 13.444 1.00 92.94 114 GLU A CA 1
ATOM 947 C C . GLU A 1 114 ? -3.386 1.294 12.430 1.00 92.94 114 GLU A C 1
ATOM 949 O O . GLU A 1 114 ? -4.525 1.667 12.712 1.00 92.94 114 GLU A O 1
ATOM 954 N N . ILE A 1 115 ? -3.110 0.656 11.294 1.00 92.00 115 ILE A N 1
ATOM 955 C CA . ILE A 1 115 ? -4.115 0.359 10.278 1.00 92.00 115 ILE A CA 1
ATOM 956 C C . ILE A 1 115 ? -5.053 -0.738 10.779 1.00 92.00 115 ILE A C 1
ATOM 958 O O . ILE A 1 115 ? -6.269 -0.564 10.761 1.00 92.00 115 ILE A O 1
ATOM 962 N N . LYS A 1 116 ? -4.511 -1.829 11.333 1.00 92.38 116 LYS A N 1
ATOM 963 C CA . LYS A 1 116 ? -5.308 -2.901 11.945 1.00 92.38 116 LYS A CA 1
ATOM 964 C C . LYS A 1 116 ? -6.172 -2.401 13.098 1.00 92.38 116 LYS A C 1
ATOM 966 O O . LYS A 1 116 ? -7.319 -2.821 13.197 1.00 92.38 116 LYS A O 1
ATOM 971 N N . ASP A 1 117 ? -5.655 -1.524 13.956 1.00 96.56 117 ASP A N 1
ATOM 972 C CA . ASP A 1 117 ? -6.421 -0.925 15.056 1.00 96.56 117 ASP A CA 1
ATOM 973 C C . ASP A 1 117 ? -7.605 -0.114 14.512 1.00 96.56 117 ASP A C 1
ATOM 975 O O . ASP A 1 117 ? -8.738 -0.317 14.947 1.00 96.56 117 ASP A O 1
ATOM 979 N N . THR A 1 118 ? -7.371 0.717 13.494 1.00 97.19 118 THR A N 1
ATOM 980 C CA . THR A 1 118 ? -8.423 1.514 12.842 1.00 97.19 118 THR A CA 1
ATOM 981 C C . THR A 1 118 ? -9.474 0.631 12.173 1.00 97.19 118 THR A C 1
ATOM 983 O O . THR A 1 118 ? -10.666 0.783 12.421 1.00 97.19 118 THR A O 1
ATOM 986 N N . LEU A 1 119 ? -9.052 -0.365 11.392 1.00 94.88 119 LEU A N 1
ATOM 987 C CA . LEU A 1 119 ? -9.967 -1.326 10.775 1.00 94.88 119 LEU A CA 1
ATOM 988 C C . LEU A 1 119 ? -10.766 -2.112 11.820 1.00 94.88 119 LEU A C 1
ATOM 990 O O . LEU A 1 119 ? -11.925 -2.432 11.582 1.00 94.88 119 LEU A O 1
ATOM 994 N N . SER A 1 120 ? -10.177 -2.404 12.980 1.00 96.31 120 SER A N 1
ATOM 995 C CA . SER A 1 120 ? -10.870 -3.096 14.072 1.00 96.31 120 SER A CA 1
ATOM 996 C C . SER A 1 120 ? -11.949 -2.221 14.705 1.00 96.31 120 SER A C 1
ATOM 998 O O . SER A 1 120 ? -13.015 -2.731 15.040 1.00 96.31 120 SER A O 1
ATOM 1000 N N . TYR A 1 121 ? -11.726 -0.905 14.800 1.00 97.56 121 TYR A N 1
ATOM 1001 C CA . TYR A 1 121 ? -12.775 0.037 15.189 1.00 97.56 121 TYR A CA 1
ATOM 1002 C C . TYR A 1 121 ? -13.940 -0.012 14.208 1.00 97.56 121 TYR A C 1
ATOM 1004 O O . TYR A 1 121 ? -15.077 -0.228 14.622 1.00 97.56 121 TYR A O 1
ATOM 1012 N N . LEU A 1 122 ? -13.659 0.131 12.911 1.00 96.75 122 LEU A N 1
ATOM 1013 C CA . LEU A 1 122 ? -14.691 0.122 11.875 1.00 96.75 122 LEU A CA 1
ATOM 1014 C C . LEU A 1 122 ? -15.460 -1.211 11.852 1.00 96.75 122 LEU A C 1
ATOM 1016 O O . LEU A 1 122 ? -16.690 -1.210 11.800 1.00 96.75 122 LEU A O 1
ATOM 1020 N N . LYS A 1 123 ? -14.757 -2.347 11.970 1.00 95.75 123 LYS A N 1
ATOM 1021 C CA . LYS A 1 123 ? -15.360 -3.689 12.052 1.00 95.75 123 LYS A CA 1
ATOM 1022 C C . LYS A 1 123 ? -16.255 -3.846 13.274 1.00 95.75 123 LYS A C 1
ATOM 1024 O O . LYS A 1 123 ? -17.397 -4.260 13.115 1.00 95.75 123 LYS A O 1
ATOM 1029 N N . ALA A 1 124 ? -15.781 -3.474 14.463 1.00 95.62 124 ALA A N 1
ATOM 1030 C CA . ALA A 1 124 ? -16.567 -3.583 15.691 1.00 95.62 124 ALA A CA 1
ATOM 1031 C C . ALA A 1 124 ? -17.796 -2.654 15.674 1.00 95.62 124 ALA A C 1
ATOM 1033 O O . ALA A 1 124 ? -18.869 -3.030 16.144 1.00 95.62 124 ALA A O 1
ATOM 1034 N N . LEU A 1 125 ? -17.668 -1.445 15.115 1.00 95.94 125 LEU A N 1
ATOM 1035 C CA . LEU A 1 125 ? -18.786 -0.506 14.970 1.00 95.94 125 LEU A CA 1
ATOM 1036 C C . LEU A 1 125 ? -19.840 -1.033 13.977 1.00 95.94 125 LEU A C 1
ATOM 1038 O O . LEU A 1 125 ? -21.042 -0.928 14.242 1.00 95.94 125 LEU A O 1
ATOM 1042 N N . SER A 1 126 ? -19.389 -1.635 12.870 1.00 94.94 126 SER A N 1
ATOM 1043 C CA . SER A 1 126 ? -20.246 -2.219 11.830 1.00 94.94 126 SER A CA 1
ATOM 1044 C C . SER A 1 126 ? -20.902 -3.539 12.254 1.00 94.94 126 SER A C 1
ATOM 1046 O O . SER A 1 126 ? -22.064 -3.795 11.927 1.00 94.94 126 SER A O 1
ATOM 1048 N N . ASN A 1 127 ? -20.179 -4.362 13.018 1.00 93.88 127 ASN A N 1
ATOM 1049 C CA . ASN A 1 127 ? -20.640 -5.624 13.578 1.00 93.88 127 ASN A CA 1
ATOM 1050 C C . ASN A 1 127 ? -20.288 -5.716 15.080 1.00 93.88 127 ASN A C 1
ATOM 1052 O O . ASN A 1 127 ? -19.190 -6.147 15.431 1.00 93.88 127 ASN A O 1
ATOM 1056 N N . PRO A 1 128 ? -21.215 -5.367 15.986 1.00 88.12 128 PRO A N 1
ATOM 1057 C CA . PRO A 1 128 ? -20.963 -5.370 17.431 1.00 88.12 128 PRO A CA 1
ATOM 1058 C C . PRO A 1 128 ? -20.810 -6.763 18.041 1.00 88.12 128 PRO A C 1
ATOM 1060 O O . PRO A 1 128 ? -20.334 -6.890 19.168 1.00 88.12 128 PRO A O 1
ATOM 1063 N N . GLU A 1 129 ? -21.233 -7.801 17.322 1.00 90.50 129 GLU A N 1
ATOM 1064 C CA . GLU A 1 129 ? -21.090 -9.185 17.764 1.00 90.50 129 GLU A CA 1
ATOM 1065 C C . GLU A 1 129 ? -19.642 -9.681 17.567 1.00 90.50 129 GLU A C 1
ATOM 1067 O O . GLU A 1 129 ? -19.245 -10.707 18.125 1.00 90.50 129 GLU A O 1
ATOM 1072 N N . ASP A 1 130 ? -18.816 -8.924 16.832 1.00 91.94 130 ASP A N 1
ATOM 1073 C CA . ASP A 1 130 ? -17.392 -9.184 16.634 1.00 91.94 130 ASP A CA 1
ATOM 1074 C C . ASP A 1 130 ? -16.578 -8.883 17.902 1.00 91.94 130 ASP A C 1
ATOM 1076 O O . ASP A 1 130 ? -15.960 -7.829 18.087 1.00 91.94 130 ASP A O 1
ATOM 1080 N N . SER A 1 131 ? -16.576 -9.863 18.803 1.00 91.75 131 SER A N 1
ATOM 1081 C CA . SER A 1 131 ? -15.889 -9.764 20.091 1.00 91.75 131 SER A CA 1
ATOM 1082 C C . SER A 1 131 ? -14.364 -9.674 19.948 1.00 91.75 131 SER A C 1
ATOM 1084 O O . SER A 1 131 ? -13.712 -9.113 20.828 1.00 91.75 131 SER A O 1
ATOM 1086 N N . LEU A 1 132 ? -13.783 -10.178 18.850 1.00 91.62 132 LEU A N 1
ATOM 1087 C CA . LEU A 1 132 ? -12.337 -10.137 18.608 1.00 91.62 132 LEU A CA 1
ATOM 1088 C C . LEU A 1 132 ? -11.875 -8.717 18.278 1.00 91.62 132 LEU A C 1
ATOM 1090 O O . LEU A 1 132 ? -10.960 -8.198 18.925 1.00 91.62 132 LEU A O 1
ATOM 1094 N N . ASN A 1 133 ? -12.528 -8.071 17.308 1.00 94.62 133 ASN A N 1
ATOM 1095 C CA . ASN A 1 133 ? -12.207 -6.692 16.951 1.00 94.62 133 ASN A CA 1
ATOM 1096 C C . ASN A 1 133 ? -12.547 -5.734 18.097 1.00 94.62 133 ASN A C 1
ATOM 1098 O O . ASN A 1 133 ? -11.753 -4.838 18.379 1.00 94.62 133 ASN A O 1
ATOM 1102 N N . PHE A 1 134 ? -13.644 -5.971 18.826 1.00 94.75 134 PHE A N 1
ATOM 1103 C CA . PHE A 1 134 ? -13.995 -5.178 20.006 1.00 94.75 134 PHE A CA 1
ATOM 1104 C C . PHE A 1 134 ? -12.940 -5.276 21.124 1.00 94.75 134 PHE A C 1
ATOM 1106 O O . PHE A 1 134 ? -12.503 -4.256 21.663 1.00 94.75 134 PHE A O 1
ATOM 1113 N N . LEU A 1 135 ? -12.476 -6.490 21.449 1.00 92.56 135 LEU A N 1
ATOM 1114 C CA . LEU A 1 135 ? -11.442 -6.703 22.468 1.00 92.56 135 LEU A CA 1
ATOM 1115 C C . LEU A 1 135 ? -10.119 -6.022 22.097 1.00 92.56 135 LEU A C 1
ATOM 1117 O O . LEU A 1 135 ? -9.412 -5.525 22.974 1.00 92.56 135 LEU A O 1
ATOM 1121 N N . ARG A 1 136 ? -9.784 -5.967 20.804 1.00 94.44 136 ARG A N 1
ATOM 1122 C CA . ARG A 1 136 ? -8.573 -5.295 20.327 1.00 94.44 136 ARG A CA 1
ATOM 1123 C C . ARG A 1 136 ? -8.590 -3.789 20.594 1.00 94.44 136 ARG A C 1
ATOM 1125 O O . ARG A 1 136 ? -7.558 -3.231 20.959 1.00 94.44 136 ARG A O 1
ATOM 1132 N N . ILE A 1 137 ? -9.734 -3.138 20.403 1.00 95.94 137 ILE A N 1
ATOM 1133 C CA . ILE A 1 137 ? -9.833 -1.669 20.403 1.00 95.94 137 ILE A CA 1
ATOM 1134 C C . ILE A 1 137 ? -10.230 -1.069 21.749 1.00 95.94 137 ILE A C 1
ATOM 1136 O O . ILE A 1 137 ? -9.975 0.111 21.993 1.00 95.94 137 ILE A O 1
ATOM 1140 N N . ILE A 1 138 ? -10.779 -1.874 22.663 1.00 94.69 138 ILE A N 1
ATOM 1141 C CA . ILE A 1 138 ? -11.307 -1.373 23.936 1.00 94.69 138 ILE A CA 1
ATOM 1142 C C . ILE A 1 138 ? -10.277 -0.576 24.750 1.00 94.69 138 ILE A C 1
ATOM 1144 O O . ILE A 1 138 ? -10.599 0.459 25.331 1.00 94.69 138 ILE A O 1
ATOM 1148 N N . A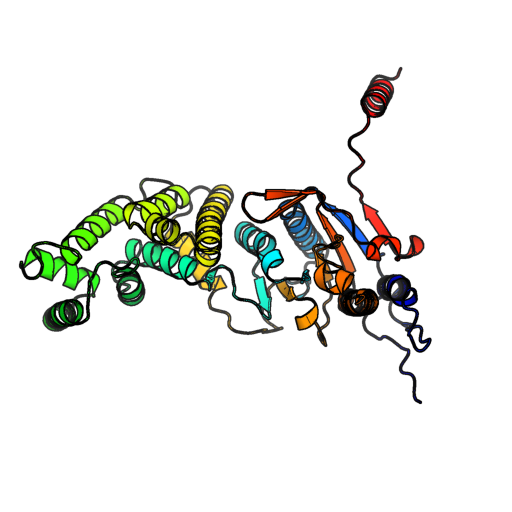SN A 1 139 ? -9.013 -0.999 24.735 1.00 95.19 139 ASN A N 1
ATOM 1149 C CA . ASN A 1 139 ? -7.921 -0.339 25.453 1.00 95.19 139 ASN A CA 1
ATOM 1150 C C . ASN A 1 139 ? -6.853 0.237 24.503 1.00 95.19 139 ASN A C 1
ATOM 1152 O O . ASN A 1 139 ? -5.688 0.353 24.884 1.00 95.19 139 ASN A O 1
ATOM 1156 N N . VAL A 1 140 ? -7.235 0.563 23.262 1.00 95.69 140 VAL A N 1
ATOM 1157 C CA . VAL A 1 140 ? -6.365 1.200 22.260 1.00 95.69 140 VAL A CA 1
ATOM 1158 C C . VAL A 1 140 ? -7.042 2.465 21.721 1.00 95.69 140 VAL A C 1
ATOM 1160 O O . VAL A 1 140 ? -8.047 2.328 21.036 1.00 95.69 140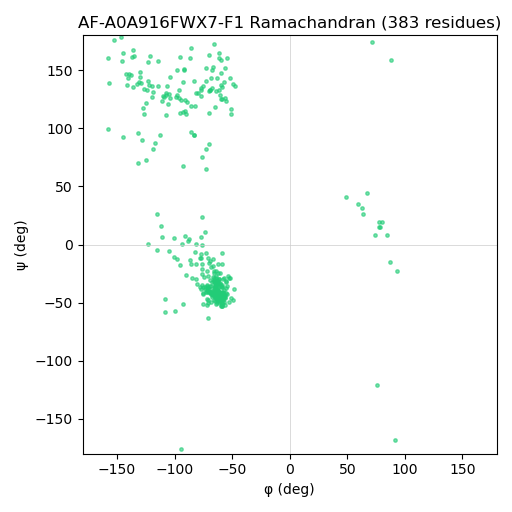 VAL A O 1
ATOM 1163 N N . PRO A 1 141 ? -6.538 3.686 21.980 1.00 96.25 141 PRO A N 1
ATOM 1164 C CA . PRO A 1 141 ? -5.391 4.001 22.836 1.00 96.25 141 PRO A CA 1
ATOM 1165 C C . PRO A 1 141 ? -5.611 3.568 24.301 1.00 96.25 141 PRO A C 1
ATOM 1167 O O . PRO A 1 141 ? -6.743 3.265 24.674 1.00 96.25 141 PRO A O 1
ATOM 1170 N N . PRO A 1 142 ? -4.558 3.506 25.140 1.00 95.00 142 PRO A N 1
ATOM 1171 C CA . PRO A 1 142 ? -4.681 3.081 26.534 1.00 95.00 142 PRO A CA 1
ATOM 1172 C C . PRO A 1 142 ? -5.707 3.912 27.313 1.00 95.00 142 PRO A C 1
ATOM 1174 O O . PRO A 1 142 ? -5.579 5.130 27.414 1.00 95.00 142 PRO A O 1
ATOM 1177 N N . ARG A 1 143 ? -6.701 3.236 27.900 1.00 94.12 143 ARG A N 1
ATOM 1178 C CA . ARG A 1 143 ? -7.774 3.835 28.719 1.00 94.12 143 ARG A CA 1
ATOM 1179 C C . ARG A 1 143 ? -7.746 3.385 30.178 1.00 94.12 143 ARG A C 1
ATOM 1181 O O . ARG A 1 143 ? -8.542 3.849 30.982 1.00 94.12 143 ARG A O 1
ATOM 1188 N N . GLY A 1 144 ? -6.858 2.456 30.526 1.00 91.19 144 GLY A N 1
ATOM 1189 C CA . GLY A 1 144 ? -6.823 1.852 31.861 1.00 91.19 144 GLY A CA 1
ATOM 1190 C C . GLY A 1 144 ? -7.866 0.748 32.060 1.00 91.19 144 GLY A C 1
ATOM 1191 O O . GLY A 1 144 ? -8.177 0.391 33.194 1.00 91.19 144 GLY A O 1
ATOM 1192 N N . ILE A 1 145 ? -8.400 0.174 30.975 1.00 91.69 145 ILE A N 1
ATOM 1193 C CA . ILE A 1 145 ? -9.299 -0.984 31.043 1.00 91.69 145 ILE A CA 1
ATOM 1194 C C . ILE A 1 145 ? -8.434 -2.245 31.143 1.00 91.69 145 ILE A C 1
ATOM 1196 O O . ILE A 1 145 ? -7.930 -2.759 30.146 1.00 91.69 145 ILE A O 1
ATOM 1200 N N . GLY A 1 146 ? -8.200 -2.685 32.381 1.00 88.94 146 GLY A N 1
ATOM 1201 C CA . GLY A 1 146 ? -7.318 -3.806 32.707 1.00 88.94 146 GLY A CA 1
ATOM 1202 C C . GLY A 1 146 ? -8.024 -5.158 32.847 1.00 88.94 146 GLY A C 1
ATOM 1203 O O . GLY A 1 146 ? -9.237 -5.288 32.672 1.00 88.94 146 GLY A O 1
ATOM 1204 N N . LYS A 1 147 ? -7.239 -6.173 33.231 1.00 88.94 147 LYS A N 1
ATOM 1205 C CA . LYS A 1 147 ? -7.673 -7.572 33.370 1.00 88.94 147 LYS A CA 1
ATOM 1206 C C . LYS A 1 147 ? -8.887 -7.748 34.292 1.00 88.94 147 LYS A C 1
ATOM 1208 O O . LYS A 1 147 ? -9.818 -8.452 33.930 1.00 88.94 147 LYS A O 1
ATOM 1213 N N . SER A 1 148 ? -8.919 -7.060 35.433 1.00 89.50 148 SER A N 1
ATOM 1214 C CA . SER A 1 148 ? -10.025 -7.158 36.397 1.00 89.50 148 SER A CA 1
ATOM 1215 C C . SER A 1 148 ? -11.360 -6.660 35.832 1.00 89.50 148 SER A C 1
ATOM 1217 O O . SER A 1 148 ? -12.411 -7.220 36.140 1.00 89.50 148 SER A O 1
ATOM 1219 N N . SER A 1 149 ? -11.341 -5.629 34.978 1.00 91.44 149 SER A N 1
ATOM 1220 C CA . SER A 1 149 ? -12.541 -5.172 34.273 1.00 91.44 149 SER A CA 1
ATOM 1221 C C . SER A 1 149 ? -13.008 -6.218 33.262 1.00 91.44 149 SER A C 1
ATOM 1223 O O . SER A 1 149 ? -14.196 -6.523 33.208 1.00 91.44 149 SER A O 1
ATOM 1225 N N . LEU A 1 150 ? -12.073 -6.811 32.511 1.00 90.81 150 LEU A N 1
ATOM 1226 C CA . LEU A 1 150 ? -12.373 -7.872 31.547 1.00 90.81 150 LEU A CA 1
ATOM 1227 C C . LEU A 1 150 ? -12.955 -9.121 32.226 1.00 90.81 150 LEU A C 1
ATOM 1229 O O . LEU A 1 150 ? -13.943 -9.653 31.738 1.00 90.81 150 LEU A O 1
ATOM 1233 N N . GLU A 1 151 ? -12.414 -9.550 33.369 1.00 91.69 151 GLU A N 1
ATOM 1234 C CA . GLU A 1 151 ? -12.905 -10.711 34.134 1.00 91.69 151 GLU A CA 1
ATOM 1235 C C . GLU A 1 151 ? -14.360 -10.524 34.606 1.00 91.69 151 GLU A C 1
ATOM 1237 O O . GLU A 1 151 ? -15.193 -11.424 34.453 1.00 91.69 151 GLU A O 1
ATOM 1242 N N . LYS A 1 152 ? -14.704 -9.330 35.114 1.00 91.62 152 LYS A N 1
ATOM 1243 C CA . LYS A 1 152 ? -16.084 -8.986 35.508 1.00 91.62 152 LYS A CA 1
ATOM 1244 C C . LYS A 1 152 ? -17.051 -9.044 34.326 1.00 91.62 152 LYS A C 1
ATOM 1246 O O . LYS A 1 152 ? -18.164 -9.547 34.466 1.00 91.62 152 LYS A O 1
ATOM 1251 N N . VAL A 1 153 ? -16.631 -8.528 33.173 1.00 92.81 153 VAL A N 1
ATOM 1252 C CA . VAL A 1 153 ? -17.458 -8.513 31.960 1.00 92.81 153 VAL A CA 1
ATOM 1253 C C . VAL A 1 153 ? -17.596 -9.908 31.375 1.00 92.81 153 VAL A C 1
ATOM 1255 O O . VAL A 1 153 ? -18.698 -10.289 31.000 1.00 92.81 153 VAL A O 1
ATOM 1258 N N . HIS A 1 154 ? -16.526 -10.699 31.359 1.00 90.94 154 HIS A N 1
ATOM 1259 C CA . HIS A 1 154 ? -16.566 -12.083 30.896 1.00 90.94 154 HIS A CA 1
ATOM 1260 C C . HIS A 1 154 ? -17.541 -12.917 31.735 1.00 90.94 154 HIS A C 1
ATOM 1262 O O . HIS A 1 154 ? -18.417 -13.577 31.187 1.00 90.94 154 HIS A O 1
ATOM 1268 N N . SER A 1 155 ? -17.508 -12.750 33.061 1.00 90.75 155 SER A N 1
ATOM 1269 C CA . SER A 1 155 ? -18.469 -13.387 33.974 1.00 90.75 155 SER A CA 1
ATOM 1270 C C . SER A 1 155 ? -19.923 -12.948 33.723 1.00 90.75 155 SER A C 1
ATOM 1272 O O . SER A 1 155 ? -20.869 -13.677 34.022 1.00 90.75 155 SER A O 1
ATOM 1274 N N . ALA A 1 156 ? -20.147 -11.726 33.229 1.00 91.19 156 ALA A N 1
ATOM 1275 C CA . ALA A 1 156 ? -21.474 -11.258 32.823 1.00 91.19 156 ALA A CA 1
ATOM 1276 C C . ALA A 1 156 ? -21.888 -11.815 31.450 1.00 91.19 156 ALA A C 1
ATOM 1278 O O . ALA A 1 156 ? -23.058 -12.145 31.264 1.00 91.19 156 ALA A O 1
ATOM 1279 N N . ALA A 1 157 ? -20.933 -11.950 30.526 1.00 91.75 157 ALA A N 1
ATOM 1280 C CA . ALA A 1 157 ? -21.131 -12.532 29.206 1.00 91.75 157 ALA A CA 1
ATOM 1281 C C . ALA A 1 157 ? -21.551 -14.005 29.300 1.00 91.75 157 ALA A C 1
ATOM 1283 O O . ALA A 1 157 ? -22.585 -14.372 28.750 1.00 91.75 157 ALA A O 1
ATOM 1284 N N . GLU A 1 158 ? -20.816 -14.815 30.070 1.00 91.81 158 GLU A N 1
ATOM 1285 C CA . GLU A 1 158 ? -21.099 -16.245 30.260 1.00 91.81 158 GLU A CA 1
ATOM 1286 C C . GLU A 1 158 ? -22.472 -16.486 30.892 1.00 91.81 158 GLU A C 1
ATOM 1288 O O . GLU A 1 158 ? -23.260 -17.281 30.386 1.00 91.81 158 GLU A O 1
ATOM 1293 N N . ARG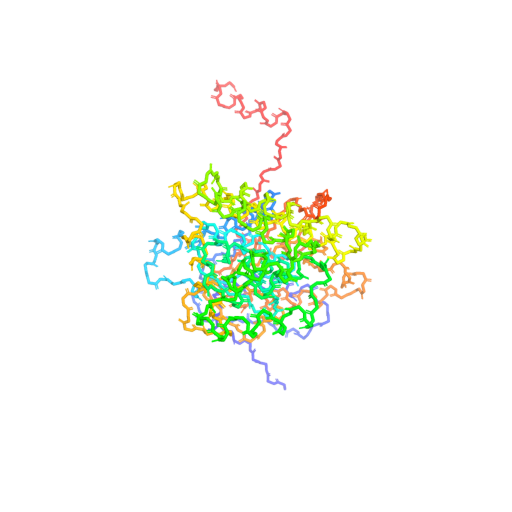 A 1 159 ? -22.802 -15.756 31.968 1.00 90.31 159 ARG A N 1
ATOM 1294 C CA . ARG A 1 159 ? -24.097 -15.903 32.657 1.00 90.31 159 ARG A CA 1
ATOM 1295 C C . ARG A 1 159 ? -25.293 -15.525 31.787 1.00 90.31 159 ARG A C 1
ATOM 1297 O O . ARG A 1 159 ? -26.389 -16.019 32.029 1.00 90.31 159 ARG A O 1
ATOM 1304 N N . GLY A 1 160 ? -25.104 -14.606 30.842 1.00 87.19 160 GLY A N 1
ATOM 1305 C CA . GLY A 1 160 ? -26.180 -14.063 30.015 1.00 87.19 160 GLY A CA 1
ATOM 1306 C C . GLY A 1 160 ? -26.220 -14.585 28.581 1.00 87.19 160 GLY A C 1
ATOM 1307 O O . GLY A 1 160 ? -27.135 -14.205 27.858 1.00 87.19 160 GLY A O 1
ATOM 1308 N N . GLY A 1 161 ? -25.242 -15.389 28.146 1.00 90.94 161 GLY A N 1
ATOM 1309 C CA . GLY A 1 161 ? -25.088 -15.758 26.734 1.00 90.94 161 GLY A CA 1
ATOM 1310 C C . GLY A 1 161 ? -24.888 -14.543 25.819 1.00 90.94 161 GLY A C 1
ATOM 1311 O O . GLY A 1 161 ? -25.415 -14.517 24.711 1.00 90.94 161 GLY A O 1
ATOM 1312 N N . LEU A 1 162 ? -24.190 -13.512 26.306 1.00 92.62 162 LEU A N 1
ATOM 1313 C CA . LEU A 1 162 ? -24.037 -12.223 25.625 1.00 92.62 162 LEU A CA 1
ATOM 1314 C C . LEU A 1 162 ? -22.708 -12.147 24.875 1.00 92.62 162 LEU A C 1
ATOM 1316 O O . LEU A 1 162 ? -21.696 -12.677 25.338 1.00 92.62 162 LEU A O 1
ATOM 1320 N N . THR A 1 163 ? -22.666 -11.395 23.777 1.00 90.81 163 THR A N 1
ATOM 1321 C CA . THR A 1 163 ? -21.379 -11.005 23.183 1.00 90.81 163 THR A CA 1
ATOM 1322 C C . THR A 1 163 ? -20.646 -9.992 24.051 1.00 90.81 163 THR A C 1
ATOM 1324 O O . THR A 1 163 ? -21.222 -9.371 24.948 1.00 90.81 163 THR A O 1
ATOM 1327 N N . LEU A 1 164 ? -19.343 -9.816 23.809 1.00 91.94 164 LEU A N 1
ATOM 1328 C CA . LEU A 1 164 ? -18.495 -9.009 24.685 1.00 91.94 164 LEU A CA 1
ATOM 1329 C C . LEU A 1 164 ? -19.016 -7.570 24.824 1.00 91.94 164 LEU A C 1
ATOM 1331 O O . LEU A 1 164 ? -19.131 -7.055 25.934 1.00 91.94 164 LEU A O 1
ATOM 1335 N N . TYR A 1 165 ? -19.402 -6.943 23.715 1.00 93.81 165 TYR A N 1
ATOM 1336 C CA . TYR A 1 165 ? -19.978 -5.600 23.718 1.00 93.81 165 TYR A CA 1
ATOM 1337 C C . TYR A 1 165 ? -21.315 -5.526 24.475 1.00 93.81 165 TYR A C 1
ATOM 1339 O O . TYR A 1 165 ? -21.520 -4.615 25.280 1.00 93.81 165 TYR A O 1
ATOM 1347 N N . GLN A 1 166 ? -22.208 -6.501 24.277 1.00 93.94 166 GLN A N 1
ATOM 1348 C CA . GLN A 1 166 ? -23.475 -6.582 25.009 1.00 93.94 166 GLN A CA 1
ATOM 1349 C C . GLN A 1 166 ? -23.238 -6.734 26.518 1.00 93.94 166 GLN A C 1
ATOM 1351 O O . GLN A 1 166 ? -23.894 -6.065 27.318 1.00 93.94 166 GLN A O 1
ATOM 1356 N N . ALA A 1 167 ? -22.261 -7.554 26.911 1.00 94.31 167 ALA A N 1
ATOM 1357 C CA . ALA A 1 167 ? -21.864 -7.721 28.300 1.00 94.31 167 ALA A CA 1
ATOM 1358 C C . ALA A 1 167 ? -21.310 -6.416 28.889 1.00 94.31 167 ALA A C 1
ATOM 1360 O O . ALA A 1 167 ? -21.713 -6.030 29.984 1.00 94.31 167 ALA A O 1
ATOM 1361 N N . PHE A 1 168 ? -20.470 -5.681 28.155 1.00 94.38 168 PHE A N 1
ATOM 1362 C CA . PHE A 1 168 ? -20.011 -4.361 28.587 1.00 94.38 168 PHE A CA 1
ATOM 1363 C C . PHE A 1 168 ? -21.178 -3.390 28.805 1.00 94.38 168 PHE A C 1
ATOM 1365 O O . PHE A 1 168 ? -21.290 -2.810 29.887 1.00 94.38 168 PHE A O 1
ATOM 1372 N N . ARG A 1 169 ? -22.097 -3.267 27.838 1.00 94.19 169 ARG A N 1
ATOM 1373 C CA . ARG A 1 169 ? -23.301 -2.427 27.983 1.00 94.19 169 ARG A CA 1
ATOM 1374 C C . ARG A 1 169 ? -24.138 -2.831 29.189 1.00 94.19 169 ARG A C 1
ATOM 1376 O O . ARG A 1 169 ? -24.538 -1.965 29.964 1.00 94.19 169 ARG A O 1
ATOM 1383 N N . LYS A 1 170 ? -24.342 -4.135 29.392 1.00 93.50 170 LYS A N 1
ATOM 1384 C CA . LYS A 1 170 ? -25.056 -4.666 30.555 1.00 93.50 170 LYS A CA 1
ATOM 1385 C C . LYS A 1 170 ? -24.353 -4.307 31.860 1.00 93.50 170 LYS A C 1
ATOM 1387 O O . LYS A 1 170 ? -25.005 -3.834 32.775 1.00 93.50 170 LYS A O 1
ATOM 1392 N N . THR A 1 171 ? -23.034 -4.462 31.952 1.00 93.62 171 THR A N 1
ATOM 1393 C CA . THR A 1 171 ? -22.293 -4.114 33.177 1.00 93.62 171 THR A CA 1
ATOM 1394 C C . THR A 1 171 ? -22.316 -2.617 33.497 1.00 93.62 171 THR A C 1
ATOM 1396 O O . THR A 1 171 ? -22.272 -2.249 34.670 1.00 93.62 171 THR A O 1
ATOM 1399 N N . VAL A 1 172 ? -22.421 -1.748 32.487 1.00 93.62 172 VAL A N 1
ATOM 1400 C CA . VAL A 1 172 ? -22.655 -0.310 32.695 1.00 93.62 172 VAL A CA 1
ATOM 1401 C C . VAL A 1 172 ? -24.084 -0.075 33.200 1.00 93.62 172 VAL A C 1
ATOM 1403 O O . VAL A 1 172 ? -24.260 0.598 34.213 1.00 93.62 172 VAL A O 1
ATOM 1406 N N . ALA A 1 173 ? -25.090 -0.681 32.559 1.00 91.12 173 ALA A N 1
ATOM 1407 C CA . ALA A 1 173 ? -26.501 -0.549 32.937 1.00 91.12 173 ALA A CA 1
ATOM 1408 C C . ALA A 1 173 ? -26.813 -1.105 34.342 1.00 91.12 173 ALA A C 1
ATOM 1410 O O . ALA A 1 173 ? -27.532 -0.473 35.110 1.00 91.12 173 ALA A O 1
ATOM 1411 N N . ASP A 1 174 ? -26.216 -2.243 34.701 1.00 91.62 174 ASP A N 1
ATOM 1412 C CA . ASP A 1 174 ? -26.348 -2.902 36.007 1.00 91.62 174 ASP A CA 1
ATOM 1413 C C . ASP A 1 174 ? -25.513 -2.196 37.102 1.00 91.62 174 ASP A C 1
ATOM 1415 O O . ASP A 1 174 ? -25.492 -2.620 38.256 1.00 91.62 174 ASP A O 1
ATOM 1419 N N . GLY A 1 175 ? -24.789 -1.124 36.759 1.00 89.81 175 GLY A N 1
ATOM 1420 C CA . GLY A 1 175 ? -24.038 -0.312 37.713 1.00 89.81 175 GLY A CA 1
ATOM 1421 C C . GLY A 1 175 ? -22.707 -0.908 38.189 1.00 89.81 175 GLY A C 1
ATOM 1422 O O . GLY A 1 175 ? -22.131 -0.422 39.160 1.00 89.81 175 GLY A O 1
ATOM 1423 N N . VAL A 1 176 ? -22.174 -1.926 37.511 1.00 89.50 176 VAL A N 1
ATOM 1424 C CA . VAL A 1 176 ? -20.846 -2.498 37.811 1.00 89.50 176 VAL A CA 1
ATOM 1425 C C . VAL A 1 176 ? -19.729 -1.532 37.398 1.00 89.50 176 VAL A C 1
ATOM 1427 O O . VAL A 1 176 ? -18.720 -1.414 38.095 1.00 89.50 176 VAL A O 1
ATOM 1430 N N . PHE A 1 177 ? -19.926 -0.813 36.289 1.00 89.69 177 PHE A N 1
ATOM 1431 C CA . PHE A 1 177 ? -19.045 0.260 35.819 1.00 89.69 177 PHE A CA 1
ATOM 1432 C C . PHE A 1 177 ? -19.845 1.552 35.622 1.00 89.69 177 PHE A C 1
ATOM 1434 O O . PHE A 1 177 ? -20.121 1.949 34.496 1.00 89.69 177 PHE A O 1
ATOM 1441 N N . GLN A 1 178 ? -20.247 2.210 36.714 1.00 75.44 178 GLN A N 1
ATOM 1442 C CA . GLN A 1 178 ? -21.059 3.438 36.636 1.00 75.44 178 GLN A CA 1
ATOM 1443 C C . GLN A 1 178 ? -20.296 4.662 36.111 1.00 75.44 178 GLN A C 1
ATOM 1445 O O . GLN A 1 178 ? -20.914 5.585 35.588 1.00 75.44 178 GLN A O 1
ATOM 1450 N N . ARG A 1 179 ? -18.972 4.716 36.300 1.00 77.19 179 ARG A N 1
ATOM 1451 C CA . ARG A 1 179 ? -18.117 5.851 35.917 1.00 77.19 179 ARG A CA 1
ATOM 1452 C C . ARG A 1 179 ? -16.737 5.369 35.471 1.00 77.19 179 ARG A C 1
ATOM 1454 O O . ARG A 1 179 ? -16.291 4.296 35.881 1.00 77.19 179 ARG A O 1
ATOM 1461 N N . GLY A 1 180 ? -16.056 6.200 34.687 1.00 89.06 180 GLY A N 1
ATOM 1462 C CA . GLY A 1 180 ? -14.687 5.979 34.229 1.00 89.06 180 GLY A CA 1
ATOM 1463 C C . GLY A 1 180 ? -14.605 5.254 32.888 1.00 89.06 180 GLY A C 1
ATOM 1464 O O . GLY A 1 180 ? -15.605 5.048 32.204 1.00 89.06 180 GLY A O 1
ATOM 1465 N N . ALA A 1 181 ? -13.392 4.815 32.550 1.00 92.56 181 ALA A N 1
ATOM 1466 C CA . ALA A 1 181 ? -12.996 4.415 31.201 1.00 92.56 181 ALA A CA 1
ATOM 1467 C C . ALA A 1 181 ? -13.952 3.458 30.469 1.00 92.56 181 ALA A C 1
ATOM 1469 O O . ALA A 1 181 ? -14.151 3.603 29.266 1.00 92.56 181 ALA A O 1
ATOM 1470 N N . VAL A 1 182 ? -14.543 2.485 31.173 1.00 93.69 182 VAL A N 1
ATOM 1471 C CA . VAL A 1 182 ? -15.499 1.540 30.574 1.00 93.69 182 VAL A CA 1
ATOM 1472 C C . VAL A 1 182 ? -16.803 2.238 30.177 1.00 93.69 182 VAL A C 1
ATOM 1474 O O . VAL A 1 182 ? -17.254 2.078 29.046 1.00 93.69 182 VAL A O 1
ATOM 1477 N N . ALA A 1 183 ? -17.397 3.021 31.080 1.00 94.06 183 ALA A N 1
ATOM 1478 C CA . ALA A 1 183 ? -18.643 3.739 30.817 1.00 94.06 183 ALA A CA 1
ATOM 1479 C C . ALA A 1 183 ? -18.460 4.793 29.714 1.00 94.06 183 ALA A C 1
ATOM 1481 O O . ALA A 1 183 ? -19.296 4.899 28.813 1.00 94.06 183 ALA A O 1
ATOM 1482 N N . ASP A 1 184 ? -17.336 5.514 29.755 1.00 94.94 184 ASP A N 1
ATOM 1483 C CA . ASP A 1 184 ? -16.991 6.546 28.775 1.00 94.94 184 ASP A CA 1
ATOM 1484 C C . ASP A 1 184 ? -16.815 5.932 27.379 1.00 94.94 184 ASP A C 1
ATOM 1486 O O . ASP A 1 184 ? -17.389 6.411 26.400 1.00 94.94 184 ASP A O 1
ATOM 1490 N N . PHE A 1 185 ? -16.083 4.815 27.291 1.00 95.75 185 PHE A N 1
ATOM 1491 C CA . PHE A 1 185 ? -15.863 4.114 26.031 1.00 95.75 185 PHE A CA 1
ATOM 1492 C C . PHE A 1 185 ? -17.160 3.554 25.442 1.00 95.75 185 PHE A C 1
ATOM 1494 O O . PHE A 1 185 ? -17.403 3.708 24.249 1.00 95.75 185 PHE A O 1
ATOM 1501 N N . ILE A 1 186 ? -18.014 2.934 26.261 1.00 95.88 186 ILE A N 1
ATOM 1502 C CA . ILE A 1 186 ? -19.292 2.387 25.791 1.00 95.88 186 ILE A CA 1
ATOM 1503 C C . ILE A 1 186 ? -20.236 3.490 25.319 1.00 95.88 186 ILE A C 1
ATOM 1505 O O . ILE A 1 186 ? -20.881 3.329 24.285 1.00 95.88 186 ILE A O 1
ATOM 1509 N N . SER A 1 187 ? -20.269 4.628 26.012 1.00 95.94 187 SER A N 1
ATOM 1510 C CA . SER A 1 187 ? -21.072 5.782 25.595 1.00 95.94 187 SER A CA 1
ATOM 1511 C C . SER A 1 187 ? -20.614 6.332 24.241 1.00 95.94 187 SER A C 1
ATOM 1513 O O . SER A 1 187 ? -21.446 6.577 23.365 1.00 95.94 187 SER A O 1
ATOM 1515 N N . LEU A 1 188 ? -19.296 6.464 24.044 1.00 96.56 188 LEU A N 1
ATOM 1516 C CA . LEU A 1 188 ? -18.699 6.861 22.767 1.00 96.56 188 LEU A CA 1
ATOM 1517 C C . LEU A 1 188 ? -18.970 5.831 21.660 1.00 96.56 188 LEU A C 1
ATOM 1519 O O . LEU A 1 188 ? -19.301 6.182 20.531 1.00 96.56 188 LEU A O 1
ATOM 1523 N N . PHE A 1 189 ? -18.838 4.543 21.961 1.00 96.25 189 PHE A N 1
ATOM 1524 C CA . PHE A 1 189 ? -19.078 3.488 20.984 1.00 96.25 189 PHE A CA 1
ATOM 1525 C C . PHE A 1 189 ? -20.550 3.472 20.542 1.00 96.25 189 PHE A C 1
ATOM 1527 O O . PHE A 1 189 ? -20.838 3.414 19.348 1.00 96.25 189 PHE A O 1
ATOM 1534 N N . ASP A 1 190 ? -21.489 3.622 21.480 1.00 95.81 190 ASP A N 1
ATOM 1535 C CA . ASP A 1 190 ? -22.923 3.735 21.195 1.00 95.81 190 ASP A CA 1
ATOM 1536 C C . ASP A 1 190 ? -23.266 5.008 20.396 1.00 95.81 190 ASP A C 1
ATOM 1538 O O . ASP A 1 190 ? -24.219 4.998 19.612 1.00 95.81 190 ASP A O 1
ATOM 1542 N N . SER A 1 191 ? -22.539 6.121 20.576 1.00 95.94 191 SER A N 1
ATOM 1543 C CA . SER A 1 191 ? -22.726 7.317 19.740 1.00 95.94 191 SER A CA 1
ATOM 1544 C C . SER A 1 191 ? -22.211 7.092 18.320 1.00 95.94 191 SER A C 1
ATOM 1546 O O . SER A 1 191 ? -22.977 7.270 17.379 1.00 95.94 191 SER A O 1
ATOM 1548 N N . LEU A 1 192 ? -20.981 6.593 18.160 1.00 96.25 192 LEU A N 1
ATOM 1549 C CA . LEU A 1 192 ? -20.387 6.304 16.850 1.00 96.25 192 LEU A CA 1
ATOM 1550 C C . LEU A 1 192 ? -21.235 5.315 16.039 1.00 96.25 192 LEU A C 1
ATOM 1552 O O . LEU A 1 192 ? -21.476 5.527 14.853 1.00 96.25 192 LEU A O 1
ATOM 1556 N N . ARG A 1 193 ? -21.771 4.266 16.676 1.00 94.44 193 ARG A N 1
ATOM 1557 C CA . ARG A 1 193 ? -22.646 3.294 15.998 1.00 94.44 193 ARG A CA 1
ATOM 1558 C C . ARG A 1 193 ? -23.948 3.888 15.479 1.00 94.44 193 ARG A C 1
ATOM 1560 O O . ARG A 1 193 ? -24.453 3.429 14.462 1.00 94.44 193 ARG A O 1
ATOM 1567 N N . ARG A 1 194 ? -24.498 4.904 16.149 1.00 93.69 194 ARG A N 1
ATOM 1568 C CA . ARG A 1 194 ? -25.709 5.603 15.688 1.00 93.69 194 ARG A CA 1
ATOM 1569 C C . ARG A 1 194 ? -25.450 6.506 14.484 1.00 93.69 194 ARG A C 1
ATOM 1571 O O . ARG A 1 194 ? -26.403 7.071 13.950 1.00 93.69 194 ARG A O 1
ATOM 1578 N N . GLU A 1 195 ? -24.195 6.690 14.092 1.00 91.94 195 GLU A N 1
ATOM 1579 C CA . GLU A 1 195 ? -23.791 7.637 13.053 1.00 91.94 195 GLU A CA 1
ATOM 1580 C C . GLU A 1 195 ? -23.018 6.993 11.898 1.00 91.94 195 GLU A C 1
ATOM 1582 O O . GLU A 1 195 ? -22.666 7.699 10.959 1.00 91.94 195 GLU A O 1
ATOM 1587 N N . ILE A 1 196 ? -22.798 5.674 11.940 1.00 89.56 196 ILE A N 1
ATOM 1588 C CA . ILE A 1 196 ? -21.981 4.925 10.972 1.00 89.56 196 ILE A CA 1
ATOM 1589 C C . ILE A 1 196 ? -22.436 5.065 9.513 1.00 89.56 196 ILE A C 1
ATOM 1591 O O . ILE A 1 196 ? -21.599 5.033 8.621 1.00 89.56 196 ILE A O 1
ATOM 1595 N N . ASP A 1 197 ? -23.732 5.285 9.285 1.00 87.25 197 ASP A N 1
ATOM 1596 C CA . ASP A 1 197 ? -24.327 5.424 7.949 1.00 87.25 197 ASP A CA 1
ATOM 1597 C C . ASP A 1 197 ? -24.835 6.858 7.674 1.00 87.25 197 ASP A C 1
ATOM 1599 O O . ASP A 1 197 ? -25.671 7.070 6.796 1.00 87.25 197 ASP A O 1
ATOM 1603 N N . LYS A 1 198 ? -24.410 7.855 8.468 1.00 90.94 198 LYS A N 1
ATOM 1604 C CA . LYS A 1 198 ? -24.892 9.251 8.353 1.00 90.94 198 LYS A CA 1
ATOM 1605 C C . LYS A 1 198 ? -23.979 10.176 7.553 1.00 90.94 198 LYS A C 1
ATOM 1607 O O . LYS A 1 198 ? -24.380 11.296 7.251 1.00 90.94 198 LYS A O 1
ATOM 1612 N N . GLU A 1 199 ? -22.766 9.739 7.258 1.00 91.38 199 GLU A N 1
ATOM 1613 C CA . GLU A 1 199 ? -21.763 10.495 6.510 1.00 91.38 199 GLU A CA 1
ATOM 1614 C C . GLU A 1 199 ? -20.919 9.534 5.667 1.00 91.38 199 GLU A C 1
ATOM 1616 O O . GLU A 1 199 ? -21.140 8.321 5.693 1.00 91.38 199 GLU A O 1
ATOM 1621 N N . SER A 1 200 ? -19.969 10.074 4.906 1.00 94.25 200 SER A N 1
ATOM 1622 C CA . SER A 1 200 ? -19.059 9.258 4.103 1.00 94.25 200 SER A CA 1
ATOM 1623 C C . SER A 1 200 ? -18.123 8.407 4.979 1.00 94.25 200 SER A C 1
ATOM 1625 O O . SER A 1 200 ? -17.791 8.762 6.110 1.00 94.25 200 SER A O 1
ATOM 1627 N N . ILE A 1 201 ? -17.665 7.270 4.458 1.00 95.12 201 ILE A N 1
ATOM 1628 C CA . ILE A 1 201 ? -16.781 6.323 5.145 1.00 95.12 201 ILE A CA 1
ATOM 1629 C C . ILE A 1 201 ? -15.479 7.017 5.571 1.00 95.12 201 ILE A C 1
ATOM 1631 O O . ILE A 1 201 ? -14.998 6.772 6.681 1.00 95.12 201 ILE A O 1
ATOM 1635 N N . HIS A 1 202 ? -14.893 7.881 4.731 1.00 94.62 202 HIS A N 1
ATOM 1636 C CA . HIS A 1 202 ? -13.653 8.584 5.080 1.00 94.62 202 HIS A CA 1
ATOM 1637 C C . HIS A 1 202 ? -13.854 9.620 6.192 1.00 94.62 202 HIS A C 1
ATOM 1639 O O . HIS A 1 202 ? -13.030 9.677 7.110 1.00 94.62 202 HIS A O 1
ATOM 1645 N N . GLU A 1 203 ? -14.949 10.389 6.161 1.00 95.69 203 GLU A N 1
ATOM 1646 C CA . GLU A 1 203 ? -15.312 11.324 7.237 1.00 95.69 203 GLU A CA 1
ATOM 1647 C C . GLU A 1 203 ? -15.571 10.565 8.540 1.00 95.69 203 GLU A C 1
ATOM 1649 O O . GLU A 1 203 ? -14.980 10.898 9.570 1.00 95.69 203 GLU A O 1
ATOM 1654 N N . PHE A 1 204 ? -16.332 9.467 8.473 1.00 97.25 204 PHE A N 1
ATOM 1655 C CA . PHE A 1 204 ? -16.593 8.598 9.618 1.00 97.25 204 PHE A CA 1
ATOM 1656 C C . PHE A 1 204 ? -15.316 8.020 10.207 1.00 97.25 204 PHE A C 1
ATOM 1658 O O . PHE A 1 204 ? -15.119 8.040 11.422 1.00 97.25 204 PHE A O 1
ATOM 1665 N N . THR A 1 205 ? -14.404 7.552 9.358 1.00 97.31 205 THR A N 1
ATOM 1666 C CA . THR A 1 205 ? -13.121 7.003 9.802 1.00 97.31 205 THR A CA 1
ATOM 1667 C C . THR A 1 205 ? -12.265 8.071 10.474 1.00 97.31 205 THR A C 1
ATOM 1669 O O . THR A 1 205 ? -11.738 7.831 11.561 1.00 97.31 205 THR A O 1
ATOM 1672 N N . SER A 1 206 ? -12.167 9.266 9.884 1.00 96.56 206 SER A N 1
ATOM 1673 C CA . SER A 1 206 ? -11.460 10.398 10.491 1.00 96.56 206 SER A CA 1
ATOM 1674 C C . SER A 1 206 ? -12.072 10.774 11.846 1.00 96.56 206 SER A C 1
ATOM 1676 O O . SER A 1 206 ? -11.358 10.905 12.842 1.00 96.56 206 SER A O 1
ATOM 1678 N N . ARG A 1 207 ? -13.404 10.838 11.936 1.00 96.69 207 ARG A N 1
ATOM 1679 C CA . ARG A 1 207 ? -14.109 11.145 13.183 1.00 96.69 207 ARG A CA 1
ATOM 1680 C C . ARG A 1 207 ? -13.889 10.080 14.255 1.00 96.69 207 ARG A C 1
ATOM 1682 O O . ARG A 1 207 ? -13.645 10.431 15.407 1.00 96.69 207 ARG A O 1
ATOM 1689 N N . VAL A 1 208 ? -13.924 8.794 13.903 1.00 97.94 208 VAL A N 1
ATOM 1690 C CA . VAL A 1 208 ? -13.592 7.689 14.821 1.00 97.94 208 VAL A CA 1
ATOM 1691 C C . VAL A 1 208 ? -12.170 7.852 15.360 1.00 97.94 208 VAL A C 1
ATOM 1693 O O . VAL A 1 208 ? -11.959 7.751 16.569 1.00 97.94 208 VAL A O 1
ATOM 1696 N N . LEU A 1 209 ? -11.199 8.141 14.494 1.00 97.94 209 LEU A N 1
ATOM 1697 C CA . LEU A 1 209 ? -9.797 8.320 14.872 1.00 97.94 209 LEU A CA 1
ATOM 1698 C C . LEU A 1 209 ? -9.590 9.461 15.883 1.00 97.94 209 LEU A C 1
ATOM 1700 O O . LEU A 1 209 ? -8.855 9.274 16.856 1.00 97.94 209 LEU A O 1
ATOM 1704 N N . HIS A 1 210 ? -10.280 10.589 15.698 1.00 96.75 210 HIS A N 1
ATOM 1705 C CA . HIS A 1 210 ? -10.227 11.740 16.606 1.00 96.75 210 HIS A CA 1
ATOM 1706 C C . HIS A 1 210 ? -11.020 11.526 17.901 1.00 96.75 210 HIS A C 1
ATOM 1708 O O . HIS A 1 210 ? -10.493 11.687 18.999 1.00 96.75 210 HIS A O 1
ATOM 1714 N N . LEU A 1 211 ? -12.289 11.108 17.819 1.00 96.88 211 LEU A N 1
ATOM 1715 C CA . LEU A 1 211 ? -13.138 10.967 19.010 1.00 96.88 211 LEU A CA 1
ATOM 1716 C C . LEU A 1 211 ? -12.661 9.857 19.953 1.00 96.88 211 LEU A C 1
ATOM 1718 O O . LEU A 1 211 ? -12.875 9.930 21.162 1.00 96.88 211 LEU A O 1
ATOM 1722 N N . THR A 1 212 ? -11.998 8.827 19.423 1.00 97.25 212 THR A N 1
ATOM 1723 C CA . THR A 1 212 ? -11.397 7.769 20.249 1.00 97.25 212 THR A CA 1
ATOM 1724 C C . THR A 1 212 ? -10.081 8.189 20.905 1.00 97.25 212 THR A C 1
ATOM 1726 O O . THR A 1 212 ? -9.613 7.473 21.800 1.00 97.25 212 THR A O 1
ATOM 1729 N N . GLY A 1 213 ? -9.504 9.323 20.491 1.00 97.12 213 GLY A N 1
ATOM 1730 C CA . GLY A 1 213 ? -8.213 9.832 20.940 1.00 97.12 213 GLY A CA 1
ATOM 1731 C C . GLY A 1 213 ? -7.009 9.145 20.287 1.00 97.12 213 GLY A C 1
ATOM 1732 O O . GLY A 1 213 ? -5.910 9.195 20.847 1.00 97.12 213 GLY A O 1
ATOM 1733 N N . TYR A 1 214 ? -7.201 8.396 19.193 1.00 97.75 214 TYR A N 1
ATOM 1734 C CA . TYR A 1 214 ? -6.147 7.550 18.625 1.00 97.75 214 TYR A CA 1
ATOM 1735 C C . TYR A 1 214 ? -5.094 8.360 17.861 1.00 97.75 214 TYR A C 1
ATOM 1737 O O . TYR A 1 214 ? -3.906 8.051 17.973 1.00 97.75 214 TYR A O 1
ATOM 1745 N N . MET A 1 215 ? -5.501 9.423 17.158 1.00 95.19 215 MET A N 1
ATOM 1746 C CA . MET A 1 215 ? -4.566 10.363 16.519 1.00 95.19 215 MET A CA 1
ATOM 1747 C C . MET A 1 215 ? -3.739 11.089 17.578 1.00 95.19 215 MET A C 1
ATOM 1749 O O . MET A 1 215 ? -2.510 11.028 17.581 1.00 95.19 215 MET A O 1
ATOM 1753 N N . GLU A 1 216 ? -4.419 11.663 18.566 1.00 96.38 216 GLU A N 1
ATOM 1754 C CA . GLU A 1 216 ? -3.833 12.450 19.647 1.00 96.38 216 GLU A CA 1
ATOM 1755 C C . GLU A 1 216 ? -2.871 11.602 20.496 1.00 96.38 216 GLU A C 1
ATOM 1757 O O . GLU A 1 216 ? -1.878 12.101 21.032 1.00 96.38 216 GLU A O 1
ATOM 1762 N N . PHE A 1 217 ? -3.141 10.298 20.627 1.00 96.25 217 PHE A N 1
ATOM 1763 C CA . PHE A 1 217 ? -2.242 9.352 21.285 1.00 96.25 217 PHE A CA 1
ATOM 1764 C C . PHE A 1 217 ? -0.886 9.247 20.582 1.00 96.25 217 PHE A C 1
ATOM 1766 O O . PHE A 1 217 ? 0.144 9.227 21.262 1.00 96.25 217 PHE A O 1
ATOM 1773 N N . TRP A 1 218 ? -0.868 9.176 19.250 1.00 95.44 218 TRP A N 1
ATOM 1774 C CA . TRP A 1 218 ? 0.377 9.129 18.485 1.00 95.44 218 TRP A CA 1
ATOM 1775 C C . TRP A 1 218 ? 1.048 10.502 18.429 1.00 95.44 218 TRP A C 1
ATOM 1777 O O . TRP A 1 218 ? 2.245 10.593 18.698 1.00 95.44 218 TRP A O 1
ATOM 1787 N N . GLU A 1 219 ? 0.291 11.580 18.225 1.00 93.31 219 GLU A N 1
ATOM 1788 C CA . GLU A 1 219 ? 0.817 12.955 18.224 1.00 93.31 219 GLU A CA 1
ATOM 1789 C C . GLU A 1 219 ? 1.576 13.302 19.511 1.00 93.31 219 GLU A C 1
ATOM 1791 O O . GLU A 1 219 ? 2.659 13.891 19.471 1.00 93.31 219 GLU A O 1
ATOM 1796 N N . LYS A 1 220 ? 1.060 12.881 20.673 1.00 94.94 220 LYS A N 1
ATOM 1797 C CA . LYS A 1 220 ? 1.699 13.140 21.974 1.00 94.94 220 LYS A CA 1
ATOM 1798 C C . LYS A 1 220 ? 3.066 12.478 22.140 1.00 94.94 220 LYS A C 1
ATOM 1800 O O . LYS A 1 220 ? 3.847 12.950 22.964 1.00 94.94 220 LYS A O 1
ATOM 1805 N N . LYS A 1 221 ? 3.371 11.408 21.397 1.00 93.19 221 LYS A N 1
ATOM 1806 C CA . LYS A 1 221 ? 4.645 10.685 21.538 1.00 93.19 221 LYS A CA 1
ATOM 1807 C C . LYS A 1 221 ? 5.831 11.435 20.945 1.00 93.19 221 LYS A C 1
ATOM 1809 O O . LYS A 1 221 ? 6.932 11.253 21.450 1.00 93.19 221 LYS A O 1
ATOM 1814 N N . LYS A 1 222 ? 5.615 12.277 19.925 1.00 88.25 222 LYS A N 1
ATOM 1815 C CA . LYS A 1 222 ? 6.660 13.101 19.284 1.00 88.25 222 LYS A CA 1
ATOM 1816 C C . LYS A 1 222 ? 7.927 12.311 18.902 1.00 88.25 222 LYS A C 1
ATOM 1818 O O . LYS A 1 222 ? 9.042 12.781 19.108 1.00 88.25 222 LYS A O 1
ATOM 1823 N N . THR A 1 223 ? 7.755 11.095 18.385 1.00 88.12 223 THR A N 1
ATOM 1824 C CA . THR A 1 223 ? 8.842 10.242 17.877 1.00 88.12 223 THR A CA 1
ATOM 1825 C C . THR A 1 223 ? 8.702 10.032 16.373 1.00 88.12 223 THR A C 1
ATOM 1827 O O . THR A 1 223 ? 7.598 10.110 15.843 1.00 88.12 223 THR A O 1
ATOM 1830 N N . GLU A 1 224 ? 9.797 9.680 15.697 1.00 76.06 224 GLU A N 1
ATOM 1831 C CA . GLU A 1 224 ? 9.790 9.351 14.261 1.00 76.06 224 GLU A CA 1
ATOM 1832 C C . GLU A 1 224 ? 8.801 8.213 13.929 1.00 76.06 224 GLU A C 1
ATOM 1834 O O . GLU A 1 224 ? 7.988 8.348 13.018 1.00 76.06 224 GLU A O 1
ATOM 1839 N N . ASP A 1 225 ? 8.769 7.143 14.740 1.00 80.06 225 ASP A N 1
ATOM 1840 C CA . ASP A 1 225 ? 7.769 6.061 14.616 1.00 80.06 225 ASP A CA 1
ATOM 1841 C C . ASP A 1 225 ? 6.328 6.584 14.757 1.00 80.06 225 ASP A C 1
ATOM 1843 O O . ASP A 1 225 ? 5.429 6.125 14.057 1.00 80.06 225 ASP A O 1
ATOM 1847 N N . ALA A 1 226 ? 6.082 7.565 15.631 1.00 89.19 226 ALA A N 1
ATOM 1848 C CA . ALA A 1 226 ? 4.748 8.134 15.787 1.00 89.19 226 ALA A CA 1
ATOM 1849 C C . ALA A 1 226 ? 4.344 8.991 14.579 1.00 89.19 226 ALA A C 1
ATOM 1851 O O . ALA A 1 226 ? 3.205 8.899 14.125 1.00 89.19 226 ALA A O 1
ATOM 1852 N N . GLU A 1 227 ? 5.273 9.774 14.027 1.00 78.25 227 GLU A N 1
ATOM 1853 C CA . GLU A 1 227 ? 5.042 10.537 12.798 1.00 78.25 227 GLU A CA 1
ATOM 1854 C C . GLU A 1 227 ? 4.762 9.624 11.600 1.00 78.25 227 GLU A C 1
ATOM 1856 O O . GLU A 1 227 ? 3.879 9.918 10.794 1.00 78.25 227 GLU A O 1
ATOM 1861 N N . GLU A 1 228 ? 5.471 8.498 11.481 1.00 78.38 228 GLU A N 1
ATOM 1862 C CA . GLU A 1 228 ? 5.203 7.507 10.436 1.00 78.38 228 GLU A CA 1
ATOM 1863 C C . GLU A 1 228 ? 3.798 6.907 10.580 1.00 78.38 228 GLU A C 1
ATOM 1865 O O . GLU A 1 228 ? 3.059 6.809 9.598 1.00 78.38 228 GLU A O 1
ATOM 1870 N N . ARG A 1 229 ? 3.386 6.554 11.802 1.00 87.19 229 ARG A N 1
ATOM 1871 C CA . ARG A 1 229 ? 2.041 6.018 12.061 1.00 87.19 229 ARG A CA 1
ATOM 1872 C C . ARG A 1 229 ? 0.946 7.020 11.735 1.00 87.19 229 ARG A C 1
ATOM 1874 O O . ARG A 1 229 ? -0.040 6.635 11.117 1.00 87.19 229 ARG A O 1
ATOM 1881 N N . LEU A 1 230 ? 1.125 8.289 12.096 1.00 88.00 230 LEU A N 1
ATOM 1882 C CA . LEU A 1 230 ? 0.182 9.353 11.740 1.00 88.00 230 LEU A CA 1
ATOM 1883 C C . LEU A 1 230 ? 0.040 9.476 10.222 1.00 88.00 230 LEU A C 1
ATOM 1885 O O . LEU A 1 230 ? -1.077 9.431 9.714 1.00 88.00 230 LEU A O 1
ATOM 1889 N N . LYS A 1 231 ? 1.158 9.481 9.483 1.00 79.25 231 LYS A N 1
ATOM 1890 C CA . LYS A 1 231 ? 1.129 9.466 8.011 1.00 79.25 231 LYS A CA 1
ATOM 1891 C C . LYS A 1 231 ? 0.405 8.240 7.461 1.00 79.25 231 LYS A C 1
ATOM 1893 O O . LYS A 1 231 ? -0.207 8.327 6.400 1.00 79.25 231 LYS A O 1
ATOM 1898 N N . ASN A 1 232 ? 0.512 7.081 8.110 1.00 81.81 232 ASN A N 1
ATOM 1899 C CA . ASN A 1 232 ? -0.188 5.867 7.677 1.00 81.81 232 ASN A CA 1
ATOM 1900 C C . ASN A 1 232 ? -1.700 5.982 7.910 1.00 81.81 232 ASN A C 1
ATOM 1902 O O . ASN A 1 232 ? -2.471 5.605 7.032 1.00 81.81 232 ASN A O 1
ATOM 1906 N N . LEU A 1 233 ? -2.122 6.548 9.045 1.00 90.69 233 LEU A N 1
ATOM 1907 C CA . LEU A 1 233 ? -3.531 6.819 9.351 1.00 90.69 233 LEU A CA 1
ATOM 1908 C C . LEU A 1 233 ? -4.143 7.832 8.374 1.00 90.69 233 LEU A C 1
ATOM 1910 O O . LEU A 1 233 ? -5.226 7.590 7.846 1.00 90.69 233 LEU A O 1
ATOM 1914 N N . GLU A 1 234 ? -3.426 8.912 8.061 1.00 84.44 234 GLU A N 1
ATOM 1915 C CA . GLU A 1 234 ? -3.819 9.874 7.020 1.00 84.44 234 GLU A CA 1
ATOM 1916 C C . GLU A 1 234 ? -3.947 9.194 5.649 1.00 84.44 234 GLU A C 1
ATOM 1918 O O . GLU A 1 234 ? -4.921 9.413 4.929 1.00 84.44 234 GLU A O 1
ATOM 1923 N N . GLY A 1 235 ? -3.001 8.306 5.321 1.00 78.25 235 GLY A N 1
ATOM 1924 C CA . GLY A 1 235 ? -3.052 7.476 4.115 1.00 78.25 235 GLY A CA 1
ATOM 1925 C C . GLY A 1 235 ? -4.287 6.595 4.042 1.00 78.25 235 GLY A C 1
ATOM 1926 O O . GLY A 1 235 ? -4.910 6.498 2.992 1.00 78.25 235 GLY A O 1
ATOM 1927 N N . LEU A 1 236 ? -4.683 5.991 5.163 1.00 86.81 236 LEU A N 1
ATOM 1928 C CA . LEU A 1 236 ? -5.876 5.151 5.220 1.00 86.81 236 LEU A CA 1
ATOM 1929 C C . LEU A 1 236 ? -7.139 5.963 4.938 1.00 86.81 236 LEU A C 1
ATOM 1931 O O . LEU A 1 236 ? -7.976 5.528 4.153 1.00 86.81 236 LEU A O 1
ATOM 1935 N N . VAL A 1 237 ? -7.267 7.146 5.546 1.00 90.00 237 VAL A N 1
ATOM 1936 C CA . VAL A 1 237 ? -8.408 8.041 5.305 1.00 90.00 237 VAL A CA 1
ATOM 1937 C C . VAL A 1 237 ? -8.449 8.479 3.839 1.00 90.00 237 VAL A C 1
ATOM 1939 O O . VAL A 1 237 ? -9.518 8.461 3.228 1.00 90.00 237 VAL A O 1
ATOM 1942 N N . ALA A 1 238 ? -7.298 8.812 3.247 1.00 77.69 238 ALA A N 1
ATOM 1943 C CA . ALA A 1 238 ? -7.203 9.147 1.828 1.00 77.69 238 ALA A CA 1
ATOM 1944 C C . ALA A 1 238 ? -7.598 7.966 0.922 1.00 77.69 238 ALA A C 1
ATOM 1946 O O . ALA A 1 238 ? -8.407 8.141 0.013 1.00 77.69 238 ALA A O 1
ATOM 1947 N N . ALA A 1 239 ? -7.108 6.758 1.212 1.00 77.12 239 ALA A N 1
ATOM 1948 C CA . ALA A 1 239 ? -7.439 5.550 0.459 1.00 77.12 239 ALA A CA 1
ATOM 1949 C C . ALA A 1 239 ? -8.941 5.217 0.526 1.00 77.12 239 ALA A C 1
ATOM 1951 O O . ALA A 1 239 ? -9.543 4.849 -0.482 1.00 77.12 239 ALA A O 1
ATOM 1952 N N . ILE A 1 240 ? -9.575 5.390 1.694 1.00 87.44 240 ILE A N 1
ATOM 1953 C CA . ILE A 1 240 ? -11.031 5.242 1.850 1.00 87.44 240 ILE A CA 1
ATOM 1954 C C . ILE A 1 240 ? -11.767 6.285 1.004 1.00 87.44 240 ILE A C 1
ATOM 1956 O O . ILE A 1 240 ? -12.682 5.934 0.262 1.00 87.44 240 ILE A O 1
ATOM 1960 N N . ARG A 1 241 ? -11.344 7.553 1.060 1.00 86.06 241 ARG A N 1
ATOM 1961 C CA . ARG A 1 241 ? -11.963 8.635 0.283 1.00 86.06 241 ARG A CA 1
ATOM 1962 C C . ARG A 1 241 ? -11.908 8.358 -1.218 1.00 86.06 241 ARG A C 1
ATOM 1964 O O . ARG A 1 241 ? -12.885 8.597 -1.925 1.00 86.06 241 ARG A O 1
ATOM 1971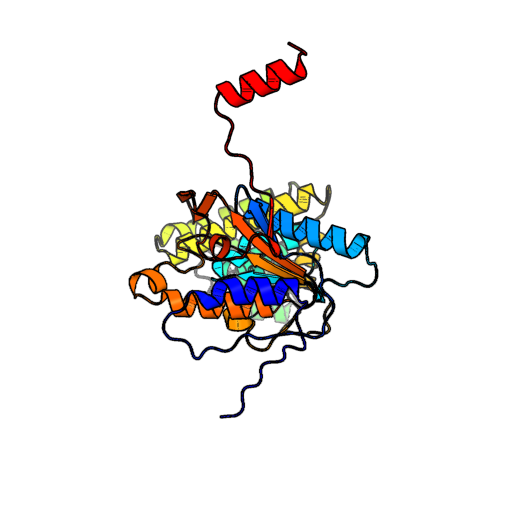 N N . ASN A 1 242 ? -10.775 7.869 -1.710 1.00 72.44 242 ASN A N 1
ATOM 1972 C CA . ASN A 1 242 ? -10.609 7.545 -3.122 1.00 72.44 242 ASN A CA 1
ATOM 1973 C C . ASN A 1 242 ? -11.442 6.317 -3.520 1.00 72.44 242 ASN A C 1
ATOM 1975 O O . ASN A 1 242 ? -12.077 6.330 -4.575 1.00 72.44 242 ASN A O 1
ATOM 1979 N N . TYR A 1 243 ? -11.537 5.304 -2.650 1.00 80.31 243 TYR A N 1
ATOM 1980 C CA . TYR A 1 243 ? -12.461 4.183 -2.844 1.00 80.31 243 TYR A CA 1
ATOM 1981 C C . TYR A 1 243 ? -13.912 4.657 -3.000 1.00 80.31 243 TYR A C 1
ATOM 1983 O O . TYR A 1 243 ? -14.590 4.216 -3.926 1.00 80.31 243 TYR A O 1
ATOM 1991 N N . GLU A 1 244 ? -14.375 5.588 -2.163 1.00 84.94 244 GLU A N 1
ATOM 1992 C CA . GLU A 1 244 ? -15.736 6.138 -2.242 1.00 84.94 244 GLU A CA 1
ATOM 1993 C C . GLU A 1 244 ? -15.998 6.927 -3.527 1.00 84.94 244 GLU A C 1
ATOM 1995 O O . GLU A 1 244 ? -17.092 6.851 -4.083 1.00 84.94 244 GLU A O 1
ATOM 2000 N N . GLN A 1 245 ? -14.997 7.652 -4.035 1.00 80.00 245 GLN A N 1
ATOM 2001 C CA . GLN A 1 245 ? -15.107 8.337 -5.327 1.00 80.00 245 GLN A CA 1
ATOM 2002 C C . GLN A 1 245 ? -15.271 7.344 -6.486 1.00 80.00 245 GLN A C 1
ATOM 2004 O O . GLN A 1 245 ? -16.034 7.608 -7.414 1.00 80.00 245 GLN A O 1
ATOM 2009 N N . GLY A 1 246 ? -14.576 6.204 -6.427 1.00 72.88 246 GLY A N 1
ATOM 2010 C CA . GLY A 1 246 ? -14.703 5.119 -7.405 1.00 72.88 246 GLY A CA 1
ATOM 2011 C C . GLY A 1 246 ? -15.964 4.265 -7.234 1.00 72.88 246 GLY A C 1
ATOM 2012 O O . GLY A 1 246 ? -16.398 3.624 -8.190 1.00 72.88 246 GLY A O 1
ATOM 2013 N N . HIS A 1 247 ? -16.574 4.280 -6.046 1.00 81.31 247 HIS A N 1
ATOM 2014 C CA . HIS A 1 247 ? -17.745 3.474 -5.696 1.00 81.31 247 HIS A CA 1
ATOM 2015 C C . HIS A 1 247 ? -18.831 4.332 -5.020 1.00 81.31 247 HIS A C 1
ATOM 2017 O O . HIS A 1 247 ? -19.085 4.178 -3.820 1.00 81.31 247 HIS A O 1
ATOM 2023 N N . PRO A 1 248 ? -19.500 5.238 -5.763 1.00 85.00 248 PRO A N 1
ATOM 2024 C CA . PRO A 1 248 ? -20.527 6.101 -5.190 1.00 85.00 248 PRO A CA 1
ATOM 2025 C C . PRO A 1 248 ? -21.643 5.293 -4.514 1.00 85.00 248 PRO A C 1
ATOM 2027 O O . PRO A 1 248 ? -22.259 4.429 -5.136 1.00 85.00 248 PRO A O 1
ATOM 2030 N N . GLY A 1 249 ? -21.916 5.593 -3.242 1.00 85.00 249 GLY A N 1
ATOM 2031 C CA . GLY A 1 249 ? -22.943 4.909 -2.447 1.00 85.00 249 GLY A CA 1
ATOM 2032 C C . GLY A 1 249 ? -22.496 3.601 -1.785 1.00 85.00 249 GLY A C 1
ATOM 2033 O O . GLY A 1 249 ? -23.341 2.909 -1.221 1.00 85.00 249 GLY A O 1
ATOM 2034 N N . ALA A 1 250 ? -21.204 3.256 -1.831 1.00 87.69 250 ALA A N 1
ATOM 2035 C CA . ALA A 1 250 ? -20.671 2.120 -1.085 1.00 87.69 250 ALA A CA 1
ATOM 2036 C C . ALA A 1 250 ? -20.884 2.290 0.427 1.00 87.69 250 ALA A C 1
ATOM 2038 O O . ALA A 1 250 ? -20.652 3.362 0.987 1.00 87.69 250 ALA A O 1
ATOM 2039 N N . ALA A 1 251 ? -21.283 1.212 1.100 1.00 91.00 251 ALA A N 1
ATOM 2040 C CA . ALA A 1 251 ? -21.380 1.173 2.550 1.00 91.00 251 ALA A CA 1
ATOM 2041 C C . ALA A 1 251 ? -20.032 0.785 3.175 1.00 91.00 251 ALA A C 1
ATOM 2043 O O . ALA A 1 251 ? -19.193 0.119 2.560 1.00 91.00 251 ALA A O 1
ATOM 2044 N N . ILE A 1 252 ? -19.847 1.098 4.462 1.00 93.38 252 ILE A N 1
ATOM 2045 C CA . ILE A 1 252 ? -18.640 0.701 5.206 1.00 93.38 252 ILE A CA 1
ATOM 2046 C C . ILE A 1 252 ? -18.395 -0.815 5.169 1.00 93.38 252 ILE A C 1
ATOM 2048 O O . ILE A 1 252 ? -17.251 -1.266 5.138 1.00 93.38 252 ILE A O 1
ATOM 2052 N N . LYS A 1 253 ? -19.467 -1.617 5.128 1.00 91.81 253 LYS A N 1
ATOM 2053 C CA . LYS A 1 253 ? -19.381 -3.080 5.016 1.00 91.81 253 LYS A CA 1
ATOM 2054 C C . LYS A 1 253 ? -18.728 -3.516 3.709 1.00 91.81 253 LYS A C 1
ATOM 2056 O O . LYS A 1 253 ? -17.934 -4.451 3.731 1.00 91.81 253 LYS A O 1
ATOM 2061 N N . ASP A 1 254 ? -19.012 -2.827 2.607 1.00 90.25 254 ASP A N 1
ATOM 2062 C CA . ASP A 1 254 ? -18.440 -3.145 1.297 1.00 90.25 254 ASP A CA 1
ATOM 2063 C C . ASP A 1 254 ? -16.926 -2.923 1.312 1.00 90.25 254 ASP A C 1
ATOM 2065 O O . ASP A 1 254 ? -16.158 -3.811 0.936 1.00 90.25 254 ASP A O 1
ATOM 2069 N N . TYR A 1 255 ? -16.492 -1.789 1.873 1.00 90.00 255 TYR A N 1
ATOM 2070 C CA . TYR A 1 255 ? -15.075 -1.489 2.073 1.00 90.00 255 TYR A CA 1
ATOM 2071 C C . TYR A 1 255 ? -14.383 -2.533 2.965 1.00 90.00 255 TYR A C 1
ATOM 2073 O O . TYR A 1 255 ? -13.321 -3.056 2.627 1.00 90.00 255 TYR A O 1
ATOM 2081 N N . LEU A 1 256 ? -14.989 -2.884 4.104 1.00 90.81 256 LEU A N 1
ATOM 2082 C CA . LEU A 1 256 ? -14.415 -3.863 5.032 1.00 90.81 256 LEU A CA 1
ATOM 2083 C C . LEU A 1 256 ? -14.306 -5.267 4.420 1.00 90.81 256 LEU A C 1
ATOM 2085 O O . LEU A 1 256 ? -13.335 -5.974 4.701 1.00 90.81 256 LEU A O 1
ATOM 2089 N N . ASN A 1 257 ? -15.258 -5.655 3.569 1.00 85.00 257 ASN A N 1
ATOM 2090 C CA . ASN A 1 257 ? -15.214 -6.914 2.826 1.00 85.00 257 ASN A CA 1
ATOM 2091 C C . ASN A 1 257 ? -14.075 -6.923 1.797 1.00 85.00 257 ASN A C 1
ATOM 2093 O O . ASN A 1 257 ? -13.341 -7.909 1.712 1.00 85.00 257 ASN A O 1
ATOM 2097 N N . LEU A 1 258 ? -13.879 -5.818 1.067 1.00 80.62 258 LEU A N 1
ATOM 2098 C CA . LEU A 1 258 ? -12.750 -5.656 0.146 1.00 80.62 258 LEU A CA 1
ATOM 2099 C C . LEU A 1 258 ? -11.410 -5.819 0.880 1.00 80.62 258 LEU A C 1
ATOM 2101 O O . LEU A 1 258 ? -10.560 -6.604 0.458 1.00 80.62 258 LEU A O 1
ATOM 2105 N N . VAL A 1 259 ? -11.242 -5.145 2.022 1.00 82.44 259 VAL A N 1
ATOM 2106 C CA . VAL A 1 259 ? -10.015 -5.239 2.832 1.00 82.44 259 VAL A CA 1
ATOM 2107 C C . VAL A 1 259 ? -9.780 -6.663 3.354 1.00 82.44 259 VAL A C 1
ATOM 2109 O O . VAL A 1 259 ? -8.638 -7.134 3.377 1.00 82.44 259 VAL A O 1
ATOM 2112 N N . ALA A 1 260 ? -10.838 -7.376 3.758 1.00 78.38 260 ALA A N 1
ATOM 2113 C CA . ALA A 1 260 ? -10.735 -8.761 4.222 1.00 78.38 260 ALA A CA 1
ATOM 2114 C C . ALA A 1 260 ? -10.231 -9.701 3.111 1.00 78.38 260 ALA A C 1
ATOM 2116 O O . ALA A 1 260 ? -9.270 -10.440 3.326 1.00 78.38 260 ALA A O 1
ATOM 2117 N N . LEU A 1 261 ? -10.782 -9.582 1.896 1.00 69.25 261 LEU A N 1
ATOM 2118 C CA . LEU A 1 261 ? -10.375 -10.372 0.725 1.00 69.25 261 LEU A CA 1
ATOM 2119 C C . LEU A 1 261 ? -8.883 -10.202 0.371 1.00 69.25 261 LEU A C 1
ATOM 2121 O O . LEU A 1 261 ? -8.233 -11.107 -0.165 1.00 69.25 261 LEU A O 1
ATOM 2125 N N . MET A 1 262 ? -8.325 -9.032 0.678 1.00 63.06 262 MET A N 1
ATOM 2126 C CA . MET A 1 262 ? -6.923 -8.706 0.415 1.00 63.06 262 MET A CA 1
ATOM 2127 C C . MET A 1 262 ? -5.978 -9.195 1.521 1.00 63.06 262 MET A C 1
ATOM 2129 O O . MET A 1 262 ? -4.823 -9.519 1.230 1.00 63.06 262 MET A O 1
ATOM 2133 N N . SER A 1 263 ? -6.471 -9.283 2.761 1.00 59.88 263 SER A N 1
ATOM 2134 C CA . SER A 1 263 ? -5.693 -9.654 3.953 1.00 59.88 263 SER A CA 1
ATOM 2135 C C . SER A 1 263 ? -5.499 -11.170 4.109 1.00 59.88 263 SER A C 1
ATOM 2137 O O . SER A 1 263 ? -4.455 -11.587 4.598 1.00 59.88 263 SER A O 1
ATOM 2139 N N . ASP A 1 264 ? -6.441 -11.992 3.634 1.00 51.50 264 ASP A N 1
ATOM 2140 C CA . ASP A 1 264 ? -6.459 -13.460 3.827 1.00 51.50 264 ASP A CA 1
ATOM 2141 C C . ASP A 1 264 ? -5.435 -14.267 2.994 1.00 51.50 264 ASP A C 1
ATOM 2143 O O . ASP A 1 264 ? -5.501 -15.493 2.933 1.00 51.50 264 ASP A O 1
ATOM 2147 N N . SER A 1 265 ? -4.465 -13.630 2.334 1.00 47.09 265 SER A N 1
ATOM 2148 C CA . SER A 1 265 ? -3.480 -14.347 1.508 1.00 47.09 265 SER A CA 1
ATOM 2149 C C . SER A 1 265 ? -2.074 -14.286 2.091 1.00 47.09 265 SER A C 1
ATOM 2151 O O . SER A 1 265 ? -1.327 -13.340 1.833 1.00 47.09 265 SER A O 1
ATOM 2153 N N . ASP A 1 266 ? -1.690 -15.292 2.861 1.00 46.31 266 ASP A N 1
ATOM 2154 C CA . ASP A 1 266 ? -0.300 -15.477 3.270 1.00 46.31 266 ASP A CA 1
ATOM 2155 C C . ASP A 1 266 ? 0.546 -16.063 2.128 1.00 46.31 266 ASP A C 1
ATOM 2157 O O . ASP A 1 266 ? 0.161 -17.030 1.474 1.00 46.31 266 ASP A O 1
ATOM 2161 N N . GLY A 1 267 ? 1.737 -15.492 1.918 1.00 54.06 267 GLY A N 1
ATOM 2162 C CA . GLY A 1 267 ? 2.796 -16.077 1.089 1.00 54.06 267 GLY A CA 1
ATOM 2163 C C . GLY A 1 267 ? 2.764 -15.743 -0.409 1.00 54.06 267 GLY A C 1
ATOM 2164 O O . GLY A 1 267 ? 1.756 -15.343 -0.989 1.00 54.06 267 GLY A O 1
ATOM 2165 N N . TYR A 1 268 ? 3.923 -15.895 -1.059 1.00 46.84 268 TYR A N 1
ATOM 2166 C CA . TYR A 1 268 ? 4.026 -15.906 -2.520 1.00 46.84 268 TYR A CA 1
ATOM 2167 C C . TYR A 1 268 ? 3.404 -17.201 -3.048 1.00 46.84 268 TYR A C 1
ATOM 2169 O O . TYR A 1 268 ? 4.090 -18.202 -3.247 1.00 46.84 268 TYR A O 1
ATOM 2177 N N . ASP A 1 269 ? 2.094 -17.192 -3.261 1.00 59.28 269 ASP A N 1
ATOM 2178 C CA . ASP A 1 269 ? 1.454 -18.179 -4.118 1.00 59.28 269 ASP A CA 1
ATOM 2179 C C . ASP A 1 269 ? 1.531 -17.683 -5.565 1.00 59.28 269 ASP A C 1
ATOM 2181 O O . ASP A 1 269 ? 0.701 -16.892 -6.012 1.00 59.28 269 ASP A O 1
ATOM 2185 N N . GLY A 1 270 ? 2.527 -18.159 -6.319 1.00 56.53 270 GLY A N 1
ATOM 2186 C CA . GLY A 1 270 ? 2.674 -17.848 -7.748 1.00 56.53 270 GLY A CA 1
ATOM 2187 C C . GLY A 1 270 ? 1.469 -18.266 -8.609 1.00 56.53 270 GLY A C 1
ATOM 2188 O O . GLY A 1 270 ? 1.419 -17.939 -9.796 1.00 56.53 270 GLY A O 1
ATOM 2189 N N . LYS A 1 271 ? 0.488 -18.988 -8.044 1.00 61.09 271 LYS A N 1
ATOM 2190 C CA . LYS A 1 271 ? -0.774 -19.319 -8.715 1.00 61.09 271 LYS A CA 1
ATOM 2191 C C . LYS A 1 271 ? -1.8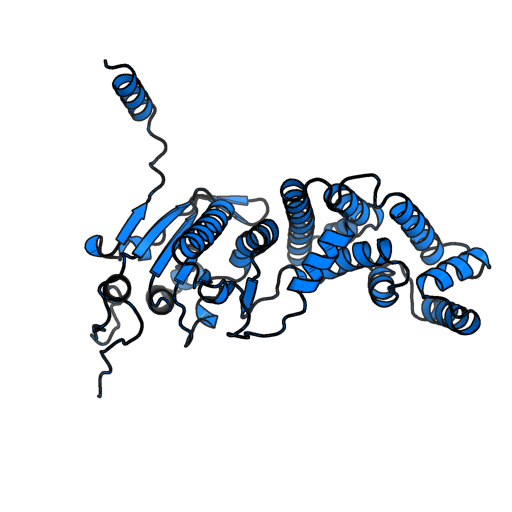64 -18.275 -8.483 1.00 61.09 271 LYS A C 1
ATOM 2193 O O . LYS A 1 271 ? -2.723 -18.145 -9.362 1.00 61.09 271 LYS A O 1
ATOM 2198 N N . ALA A 1 272 ? -1.825 -17.532 -7.376 1.00 74.62 272 ALA A N 1
ATOM 2199 C CA . ALA A 1 272 ? -2.812 -16.510 -7.060 1.00 74.62 272 ALA A CA 1
ATOM 2200 C C . ALA A 1 272 ? -2.766 -15.383 -8.100 1.00 74.62 272 ALA A C 1
ATOM 2202 O O . ALA A 1 272 ? -1.706 -14.871 -8.450 1.00 74.62 272 ALA A O 1
ATOM 2203 N N . ASN A 1 273 ? -3.930 -14.992 -8.619 1.00 86.75 273 ASN A N 1
ATOM 2204 C CA . ASN A 1 273 ? -4.045 -13.961 -9.648 1.00 86.75 273 ASN A CA 1
ATOM 2205 C C . ASN A 1 273 ? -3.857 -12.551 -9.053 1.00 86.75 273 ASN A C 1
ATOM 2207 O O . ASN A 1 273 ? -4.842 -11.842 -8.857 1.00 86.75 273 ASN A O 1
ATOM 2211 N N . ARG A 1 274 ? -2.616 -12.166 -8.729 1.00 88.25 274 ARG A N 1
ATOM 2212 C CA . ARG A 1 274 ? -2.288 -10.901 -8.048 1.00 88.25 274 ARG A CA 1
ATOM 2213 C C . ARG A 1 274 ? -1.016 -10.262 -8.593 1.00 88.25 274 ARG A C 1
ATOM 2215 O O . ARG A 1 274 ? -0.058 -10.975 -8.867 1.00 88.25 274 ARG A O 1
ATOM 2222 N N . VAL A 1 275 ? -0.980 -8.935 -8.674 1.00 94.19 275 VAL A N 1
ATOM 2223 C CA . VAL A 1 275 ? 0.244 -8.190 -9.002 1.00 94.19 275 VAL A CA 1
ATOM 2224 C C . VAL A 1 275 ? 1.238 -8.341 -7.858 1.00 94.19 275 VAL A C 1
ATOM 2226 O O . VAL A 1 275 ? 0.872 -8.213 -6.688 1.00 94.19 275 VAL A O 1
ATOM 2229 N N . THR A 1 276 ? 2.500 -8.609 -8.177 1.00 93.00 276 THR A N 1
ATOM 2230 C CA . THR A 1 276 ? 3.522 -8.772 -7.139 1.00 93.00 276 THR A CA 1
ATOM 2231 C C . THR A 1 276 ? 4.291 -7.471 -6.920 1.00 93.00 276 THR A C 1
ATOM 2233 O O . THR A 1 276 ? 4.848 -6.916 -7.860 1.00 93.00 276 THR A O 1
ATOM 2236 N N . LEU A 1 277 ? 4.356 -6.995 -5.681 1.00 93.88 277 LEU A N 1
ATOM 2237 C CA . LEU A 1 277 ? 5.169 -5.863 -5.240 1.00 93.88 277 LEU A CA 1
ATOM 2238 C C . LEU A 1 277 ? 6.330 -6.410 -4.415 1.00 93.88 277 LEU A C 1
ATOM 2240 O O . LEU A 1 277 ? 6.122 -7.206 -3.498 1.00 93.88 277 LEU A O 1
ATOM 2244 N N . MET A 1 278 ? 7.564 -6.027 -4.722 1.00 92.38 278 MET A N 1
ATOM 2245 C CA . MET A 1 278 ? 8.704 -6.471 -3.921 1.00 92.38 278 MET A CA 1
ATOM 2246 C C . MET A 1 278 ? 9.916 -5.565 -4.056 1.00 92.38 278 MET A C 1
ATOM 2248 O O . MET A 1 278 ? 10.088 -4.850 -5.044 1.00 92.38 278 MET A O 1
ATOM 2252 N N . SER A 1 279 ? 10.815 -5.661 -3.078 1.00 91.62 279 SER A N 1
ATOM 2253 C CA . SER A 1 279 ? 12.134 -5.063 -3.231 1.00 91.62 279 SER A CA 1
ATOM 2254 C C . SER A 1 279 ? 12.941 -5.793 -4.311 1.00 91.62 279 SER A C 1
ATOM 2256 O O . SER A 1 279 ? 12.811 -7.004 -4.502 1.00 91.62 279 SER A O 1
ATOM 2258 N N . ILE A 1 280 ? 13.841 -5.077 -4.982 1.00 93.38 280 ILE A N 1
ATOM 2259 C CA . ILE A 1 280 ? 14.754 -5.660 -5.980 1.00 93.38 280 ILE A CA 1
ATOM 2260 C C . ILE A 1 280 ? 15.558 -6.837 -5.400 1.00 93.38 280 ILE A C 1
ATOM 2262 O O . ILE A 1 280 ? 15.786 -7.833 -6.086 1.00 93.38 280 ILE A O 1
ATOM 2266 N N . HIS A 1 281 ? 15.932 -6.766 -4.121 1.00 86.75 281 HIS A N 1
ATOM 2267 C CA . HIS A 1 281 ? 16.637 -7.845 -3.427 1.00 86.75 281 HIS A CA 1
ATOM 2268 C C . HIS A 1 281 ? 15.788 -9.118 -3.319 1.00 86.75 281 HIS A C 1
ATOM 2270 O O . HIS A 1 281 ? 16.290 -10.216 -3.563 1.00 86.75 281 HIS A O 1
ATOM 2276 N N . ALA A 1 282 ? 14.495 -8.974 -3.014 1.00 85.00 282 ALA A N 1
ATOM 2277 C CA . ALA A 1 282 ? 13.557 -10.091 -2.921 1.00 85.00 282 ALA A CA 1
ATOM 2278 C C . ALA A 1 282 ? 13.261 -10.741 -4.286 1.00 85.00 282 ALA A C 1
ATOM 2280 O O . ALA A 1 282 ? 12.857 -11.900 -4.340 1.00 85.00 282 ALA A O 1
ATOM 2281 N N . ALA A 1 283 ? 13.521 -10.041 -5.395 1.00 87.44 283 ALA A N 1
ATOM 2282 C CA . ALA A 1 283 ? 13.315 -10.564 -6.744 1.00 87.44 283 ALA A CA 1
ATOM 2283 C C . ALA A 1 283 ? 14.403 -11.548 -7.209 1.00 87.44 283 ALA A C 1
ATOM 2285 O O . ALA A 1 283 ? 14.282 -12.154 -8.281 1.00 87.44 283 ALA A O 1
ATOM 2286 N N . LYS A 1 284 ? 15.496 -11.714 -6.450 1.00 84.31 284 LYS A N 1
ATOM 2287 C CA . LYS A 1 284 ? 16.610 -12.585 -6.841 1.00 84.31 284 LYS A CA 1
ATOM 2288 C C . LYS A 1 284 ? 16.124 -14.025 -7.037 1.00 84.31 284 LYS A C 1
ATOM 2290 O O . LYS A 1 284 ? 15.545 -14.636 -6.153 1.00 84.31 284 LYS A O 1
ATOM 2295 N N . GLY A 1 285 ? 16.395 -14.573 -8.219 1.00 82.81 285 GLY A N 1
ATOM 2296 C CA . GLY A 1 285 ? 15.976 -15.929 -8.598 1.00 82.81 285 GLY A CA 1
ATOM 2297 C C . GLY A 1 285 ? 14.571 -16.023 -9.201 1.00 82.81 285 GLY A C 1
ATOM 2298 O O . GLY A 1 285 ? 14.295 -17.001 -9.884 1.00 82.81 285 GLY A O 1
ATOM 2299 N N . LEU A 1 286 ? 13.740 -14.987 -9.064 1.00 89.69 286 LEU A N 1
ATOM 2300 C CA . LEU A 1 286 ? 12.412 -14.924 -9.678 1.00 89.69 286 LEU A CA 1
ATOM 2301 C C . LEU A 1 286 ? 12.479 -14.386 -11.114 1.00 89.69 286 LEU A C 1
ATOM 2303 O O . LEU A 1 286 ? 13.524 -13.900 -11.570 1.00 89.69 286 LEU A O 1
ATOM 2307 N N . GLU A 1 287 ? 11.369 -14.506 -11.837 1.00 91.50 287 GLU A N 1
ATOM 2308 C CA . GLU A 1 287 ? 11.212 -14.054 -13.218 1.00 91.50 287 GLU A CA 1
ATOM 2309 C C . GLU A 1 287 ? 9.735 -13.826 -13.555 1.00 91.50 287 GLU A C 1
ATOM 2311 O O . GLU A 1 287 ? 8.883 -14.626 -13.176 1.00 91.50 287 GLU A O 1
ATOM 2316 N N . PHE A 1 288 ? 9.438 -12.752 -14.289 1.00 94.06 288 PHE A N 1
ATOM 2317 C CA . PHE A 1 288 ? 8.066 -12.310 -14.547 1.00 94.06 288 PHE A CA 1
ATOM 2318 C C . PHE A 1 288 ? 7.878 -11.877 -16.005 1.00 94.06 288 PHE A C 1
ATOM 2320 O O . PHE A 1 288 ? 8.810 -11.327 -16.600 1.00 94.06 288 PHE A O 1
ATOM 2327 N N . PRO A 1 289 ? 6.698 -12.106 -16.608 1.00 95.44 289 PRO A N 1
ATOM 2328 C CA . PRO A 1 289 ? 6.392 -11.634 -17.956 1.00 95.44 289 PRO A CA 1
ATOM 2329 C C . PRO A 1 289 ? 6.563 -10.117 -18.117 1.00 95.44 289 PRO A C 1
ATOM 2331 O O . PRO A 1 289 ? 7.314 -9.688 -18.999 1.00 95.44 289 PRO A O 1
ATOM 2334 N N . PHE A 1 290 ? 5.937 -9.332 -17.237 1.00 97.81 290 PHE A N 1
ATOM 2335 C CA . PHE A 1 290 ? 5.968 -7.870 -17.241 1.00 97.81 290 PHE A CA 1
ATOM 2336 C C . PHE A 1 290 ? 6.566 -7.350 -15.933 1.00 97.81 290 PHE A C 1
ATOM 2338 O O . PHE A 1 290 ? 6.109 -7.711 -14.847 1.00 97.81 290 PHE A O 1
ATOM 2345 N N . VAL A 1 291 ? 7.577 -6.486 -16.033 1.00 98.44 291 VAL A N 1
ATOM 2346 C CA . VAL A 1 291 ? 8.239 -5.884 -14.867 1.00 98.44 291 VAL A CA 1
ATOM 2347 C C . VAL A 1 291 ? 8.243 -4.368 -14.985 1.00 98.44 291 VAL A C 1
ATOM 2349 O O . VAL A 1 291 ? 8.612 -3.817 -16.022 1.00 98.44 291 VAL A O 1
ATOM 2352 N N . PHE A 1 292 ? 7.883 -3.710 -13.890 1.00 98.69 292 PHE A N 1
ATOM 2353 C CA . PHE A 1 292 ? 8.045 -2.280 -13.669 1.00 98.69 292 PHE A CA 1
ATOM 2354 C C . PHE A 1 292 ? 9.130 -2.086 -12.612 1.00 98.69 292 PHE A C 1
ATOM 2356 O O . PHE A 1 292 ? 9.047 -2.693 -11.549 1.00 98.69 292 PHE A O 1
ATOM 2363 N N . ILE A 1 293 ? 10.145 -1.271 -12.888 1.00 98.50 293 ILE A N 1
ATOM 2364 C CA . ILE A 1 293 ? 11.141 -0.854 -11.896 1.00 98.50 293 ILE A CA 1
ATOM 2365 C C . ILE A 1 293 ? 10.862 0.607 -11.566 1.00 98.50 293 ILE A C 1
ATOM 2367 O O . ILE A 1 293 ? 11.024 1.472 -12.424 1.00 98.50 293 ILE A O 1
ATOM 2371 N N . ALA A 1 294 ? 10.407 0.848 -10.342 1.00 97.88 294 ALA A N 1
ATOM 2372 C CA . ALA A 1 294 ? 10.019 2.154 -9.836 1.00 97.88 294 ALA A CA 1
ATOM 2373 C C . ALA A 1 294 ? 11.178 2.876 -9.139 1.00 97.88 294 ALA A C 1
ATOM 2375 O O . ALA A 1 294 ? 12.042 2.246 -8.519 1.00 97.88 294 ALA A O 1
ATOM 2376 N N . GLY A 1 295 ? 11.152 4.206 -9.180 1.00 96.38 295 GLY A N 1
ATOM 2377 C CA . GLY A 1 295 ? 12.132 5.067 -8.521 1.00 96.38 295 GLY A CA 1
ATOM 2378 C C . GLY A 1 295 ? 13.533 4.984 -9.105 1.00 96.38 295 GLY A C 1
ATOM 2379 O O . GLY A 1 295 ? 14.507 4.919 -8.357 1.00 96.38 295 GLY A O 1
ATOM 2380 N N . MET A 1 296 ? 13.638 4.996 -10.432 1.00 97.75 296 MET A N 1
ATOM 2381 C CA . MET A 1 296 ? 14.895 5.141 -11.169 1.00 97.75 296 MET A CA 1
ATOM 2382 C C . MET A 1 296 ? 15.416 6.584 -11.071 1.00 97.75 296 MET A C 1
ATOM 2384 O O . MET A 1 296 ? 15.503 7.312 -12.061 1.00 97.75 296 MET A O 1
ATOM 2388 N N . GLU A 1 297 ? 15.772 6.993 -9.856 1.00 96.56 297 GLU A N 1
ATOM 2389 C CA . GLU A 1 297 ? 16.168 8.352 -9.470 1.00 96.56 297 GLU A CA 1
ATOM 2390 C C . GLU A 1 297 ? 17.491 8.327 -8.689 1.00 96.56 297 GLU A C 1
ATOM 2392 O O . GLU A 1 297 ? 17.737 7.413 -7.901 1.00 96.56 297 GLU A O 1
ATOM 2397 N N . GLU A 1 298 ? 18.352 9.328 -8.876 1.00 94.94 298 GLU A N 1
ATOM 2398 C CA . GLU A 1 298 ? 19.579 9.479 -8.087 1.00 94.94 298 GLU A CA 1
ATOM 2399 C C . GLU A 1 298 ? 19.247 9.648 -6.600 1.00 94.94 298 GLU A C 1
ATOM 2401 O O . GLU A 1 298 ? 18.439 10.487 -6.213 1.00 94.94 298 GLU A O 1
ATOM 2406 N N . GLY A 1 299 ? 19.890 8.848 -5.749 1.00 90.56 299 GLY A N 1
ATOM 2407 C CA . GLY A 1 299 ? 19.648 8.831 -4.308 1.00 90.56 299 GLY A CA 1
ATOM 2408 C C . GLY A 1 299 ? 18.611 7.794 -3.868 1.00 90.56 299 GLY A C 1
ATOM 2409 O O . GLY A 1 299 ? 18.687 7.337 -2.723 1.00 90.56 299 GLY A O 1
ATOM 2410 N N . ILE A 1 300 ? 17.721 7.355 -4.766 1.00 93.00 300 ILE A N 1
ATOM 2411 C CA . ILE A 1 300 ? 16.804 6.227 -4.539 1.00 93.00 300 ILE A CA 1
ATOM 2412 C C . ILE A 1 300 ? 17.352 4.972 -5.201 1.00 93.00 300 ILE A C 1
ATOM 2414 O O . ILE A 1 300 ? 17.594 3.994 -4.498 1.00 93.00 300 ILE A O 1
ATOM 2418 N N . PHE A 1 301 ? 17.596 5.002 -6.513 1.00 96.06 301 PHE A N 1
ATOM 2419 C CA . PHE A 1 301 ? 18.243 3.924 -7.248 1.00 96.06 301 PHE A CA 1
ATOM 2420 C C . PHE A 1 301 ? 19.131 4.477 -8.382 1.00 96.06 301 PHE A C 1
ATOM 2422 O O . PHE A 1 301 ? 18.649 4.693 -9.497 1.00 96.06 301 PHE A O 1
ATOM 2429 N N . PRO A 1 302 ? 20.435 4.704 -8.134 1.00 95.50 302 PRO A N 1
ATOM 2430 C CA . PRO A 1 302 ? 21.242 4.162 -7.033 1.00 95.50 302 PRO A CA 1
ATOM 2431 C C . PRO A 1 302 ? 20.939 4.775 -5.660 1.00 95.50 302 PRO A C 1
ATOM 2433 O O . PRO A 1 302 ? 20.728 5.981 -5.532 1.00 95.50 302 PRO A O 1
ATOM 2436 N N . HIS A 1 303 ? 20.944 3.939 -4.620 1.00 92.25 303 HIS A N 1
ATOM 2437 C CA . HIS A 1 303 ? 20.663 4.374 -3.253 1.00 92.25 303 HIS A CA 1
ATOM 2438 C C . HIS A 1 303 ? 21.787 5.257 -2.688 1.00 92.25 303 HIS A C 1
ATOM 2440 O O . HIS A 1 303 ? 22.963 4.886 -2.731 1.00 92.25 303 HIS A O 1
ATOM 2446 N N . LYS A 1 304 ? 21.423 6.393 -2.076 1.00 88.19 304 LYS A N 1
ATOM 2447 C CA . LYS A 1 304 ? 22.367 7.420 -1.593 1.00 88.19 304 LYS A CA 1
ATOM 2448 C C . LYS A 1 304 ? 23.495 6.873 -0.709 1.00 88.19 304 LYS A C 1
ATOM 2450 O O . LYS A 1 304 ? 24.653 7.175 -0.945 1.00 88.19 304 LYS A O 1
ATOM 2455 N N . ARG A 1 305 ? 23.188 6.007 0.263 1.00 82.31 305 ARG A N 1
ATOM 2456 C CA . ARG A 1 305 ? 24.232 5.435 1.143 1.00 82.31 305 ARG A CA 1
ATOM 2457 C C . ARG A 1 305 ? 25.270 4.616 0.372 1.00 82.31 305 ARG A C 1
ATOM 2459 O O . ARG A 1 305 ? 26.458 4.736 0.626 1.00 82.31 305 ARG A O 1
ATOM 2466 N N . SER A 1 306 ? 24.819 3.821 -0.597 1.00 84.12 306 SER A N 1
ATOM 2467 C CA . SER A 1 306 ? 25.714 3.003 -1.418 1.00 84.12 306 SER A CA 1
ATOM 2468 C C . SER A 1 306 ? 26.582 3.872 -2.320 1.00 84.12 306 SER A C 1
ATOM 2470 O O . SER A 1 306 ? 27.721 3.521 -2.586 1.00 84.12 306 SER A O 1
ATOM 2472 N N . MET A 1 307 ? 26.068 5.017 -2.762 1.00 85.94 307 MET A N 1
ATOM 2473 C CA . MET A 1 307 ? 26.840 6.006 -3.509 1.00 85.94 307 MET A CA 1
ATOM 2474 C C . MET A 1 307 ? 27.966 6.615 -2.673 1.00 85.94 307 MET A C 1
ATOM 2476 O O . MET A 1 307 ? 29.108 6.651 -3.129 1.00 85.94 307 MET A O 1
ATOM 2480 N N . ASP A 1 308 ? 27.646 7.048 -1.452 1.00 81.44 308 ASP A N 1
ATOM 2481 C CA . ASP A 1 308 ? 28.597 7.686 -0.535 1.00 81.44 308 ASP A CA 1
ATOM 2482 C C . ASP A 1 308 ? 29.738 6.727 -0.131 1.00 81.44 308 ASP A C 1
ATOM 2484 O O . ASP A 1 308 ? 30.872 7.150 0.077 1.00 81.44 308 ASP A O 1
ATOM 2488 N N . GLU A 1 309 ? 29.458 5.422 -0.089 1.00 86.38 309 GLU A N 1
ATOM 2489 C CA . GLU A 1 309 ? 30.419 4.350 0.213 1.00 86.38 309 GLU A CA 1
ATOM 2490 C C . GLU A 1 309 ? 31.187 3.833 -1.025 1.00 86.38 309 GLU A C 1
ATOM 2492 O O . GLU A 1 309 ? 31.934 2.861 -0.932 1.00 86.38 309 GLU A O 1
ATOM 2497 N N . GLY A 1 310 ? 31.001 4.435 -2.208 1.00 85.12 310 GLY A N 1
ATOM 2498 C CA . GLY A 1 310 ? 31.636 3.983 -3.457 1.00 85.12 310 GLY A CA 1
ATOM 2499 C C . GLY A 1 310 ? 31.032 2.703 -4.060 1.00 85.12 310 GLY A C 1
ATOM 2500 O O . GLY A 1 310 ? 31.530 2.178 -5.053 1.00 85.12 310 GLY A O 1
ATOM 2501 N N . GLY A 1 311 ? 29.916 2.217 -3.521 1.00 89.88 311 GLY A N 1
ATOM 2502 C CA . GLY A 1 311 ? 29.183 1.016 -3.933 1.00 89.88 311 GLY A CA 1
ATOM 2503 C C . GLY A 1 311 ? 28.334 1.161 -5.203 1.00 89.88 311 GLY A C 1
ATOM 2504 O O . GLY A 1 311 ? 27.390 0.391 -5.395 1.00 89.88 311 GLY A O 1
ATOM 2505 N N . ILE A 1 312 ? 28.641 2.113 -6.093 1.00 93.31 312 ILE A N 1
ATOM 2506 C CA . ILE A 1 312 ? 27.875 2.321 -7.336 1.00 93.31 312 ILE A CA 1
ATOM 2507 C C . ILE A 1 312 ? 27.867 1.075 -8.226 1.00 93.31 312 ILE A C 1
ATOM 2509 O O . ILE A 1 312 ? 26.855 0.750 -8.844 1.00 93.31 312 ILE A O 1
ATOM 2513 N N . GLU A 1 313 ? 28.979 0.343 -8.269 1.00 93.19 313 GLU A N 1
ATOM 2514 C CA . GLU A 1 313 ? 29.079 -0.893 -9.040 1.00 93.19 313 GLU A CA 1
ATOM 2515 C C . GLU A 1 313 ? 28.123 -1.981 -8.541 1.00 93.19 313 GLU A C 1
ATOM 2517 O O . GLU A 1 313 ? 27.630 -2.777 -9.345 1.00 93.19 313 GLU A O 1
ATOM 2522 N N . GLU A 1 314 ? 27.852 -2.018 -7.235 1.00 91.19 314 GLU A N 1
ATOM 2523 C CA . GLU A 1 314 ? 26.916 -2.970 -6.644 1.00 91.19 314 GLU A CA 1
ATOM 2524 C C . GLU A 1 314 ? 25.469 -2.575 -6.934 1.00 91.19 314 GLU A C 1
ATOM 2526 O O . GLU A 1 314 ? 24.681 -3.412 -7.370 1.00 91.19 314 GLU A O 1
ATOM 2531 N N . GLU A 1 315 ? 25.131 -1.288 -6.822 1.00 95.44 315 GLU A N 1
ATOM 2532 C CA . GLU A 1 315 ? 23.819 -0.787 -7.252 1.00 95.44 315 GLU A CA 1
ATOM 2533 C C . GLU A 1 315 ? 23.589 -1.045 -8.749 1.00 95.44 315 GLU A C 1
ATOM 2535 O O . GLU A 1 315 ? 22.489 -1.419 -9.162 1.00 95.44 315 GLU A O 1
ATOM 2540 N N . ARG A 1 316 ? 24.641 -0.954 -9.569 1.00 95.19 316 ARG A N 1
ATOM 2541 C CA . ARG A 1 316 ? 24.575 -1.289 -10.993 1.00 95.19 316 ARG A CA 1
ATOM 2542 C C . ARG A 1 316 ? 24.344 -2.784 -11.229 1.00 95.19 316 ARG A C 1
ATOM 2544 O O . ARG A 1 316 ? 23.542 -3.158 -12.091 1.00 95.19 316 ARG A O 1
ATOM 2551 N N . ARG A 1 317 ? 24.987 -3.655 -10.440 1.00 93.25 317 ARG A N 1
ATOM 2552 C CA . ARG A 1 317 ? 24.712 -5.105 -10.429 1.00 93.25 317 ARG A CA 1
ATOM 2553 C C . ARG A 1 317 ? 23.266 -5.392 -10.022 1.00 93.25 317 ARG A C 1
ATOM 2555 O O . ARG A 1 317 ? 22.614 -6.214 -10.669 1.00 93.25 317 ARG A O 1
ATOM 2562 N N . LEU A 1 318 ? 22.735 -4.687 -9.026 1.00 94.12 318 LEU A N 1
ATOM 2563 C CA . LEU A 1 318 ? 21.326 -4.781 -8.638 1.00 94.12 318 LEU A CA 1
ATOM 2564 C C . LEU A 1 318 ? 20.391 -4.336 -9.770 1.00 94.12 318 LEU A C 1
ATOM 2566 O O . LEU A 1 318 ? 19.418 -5.037 -10.047 1.00 94.12 318 LEU A O 1
ATOM 2570 N N . CYS A 1 319 ? 20.703 -3.243 -10.474 1.00 96.62 319 CYS A N 1
ATOM 2571 C CA . CYS A 1 319 ? 19.918 -2.768 -11.621 1.00 96.62 319 CYS A CA 1
ATOM 2572 C C . CYS A 1 319 ? 19.888 -3.814 -12.735 1.00 96.62 319 CYS A C 1
ATOM 2574 O O . CYS A 1 319 ? 18.819 -4.201 -13.204 1.00 96.62 319 CYS A O 1
ATOM 2576 N N . TYR A 1 320 ? 21.049 -4.369 -13.083 1.00 94.88 320 TYR A N 1
ATOM 2577 C CA . TYR A 1 320 ? 21.149 -5.466 -14.039 1.00 94.88 320 TYR A CA 1
ATOM 2578 C C . TYR A 1 320 ? 20.292 -6.678 -13.638 1.00 94.88 320 TYR A C 1
ATOM 2580 O O . TYR A 1 320 ? 19.552 -7.242 -14.452 1.00 94.88 320 TYR A O 1
ATOM 2588 N N . VAL A 1 321 ? 20.362 -7.087 -12.368 1.00 92.56 321 VAL A N 1
ATOM 2589 C CA . VAL A 1 321 ? 19.552 -8.195 -11.851 1.00 92.56 321 VAL A CA 1
ATOM 2590 C C . VAL A 1 321 ? 18.064 -7.871 -11.960 1.00 92.56 321 VAL A C 1
ATOM 2592 O O . VAL A 1 321 ? 17.318 -8.738 -12.411 1.00 92.56 321 VAL A O 1
ATOM 2595 N N . ALA A 1 322 ? 17.640 -6.655 -11.610 1.00 95.94 322 ALA A N 1
ATOM 2596 C CA . ALA A 1 322 ? 16.251 -6.211 -11.684 1.00 95.94 322 ALA A CA 1
ATOM 2597 C C . ALA A 1 322 ? 15.713 -6.221 -13.125 1.00 95.94 322 ALA A C 1
ATOM 2599 O O . ALA A 1 322 ? 14.668 -6.815 -13.388 1.00 95.94 322 ALA A O 1
ATOM 2600 N N . MET A 1 323 ? 16.459 -5.652 -14.078 1.00 97.19 323 MET A N 1
ATOM 2601 C CA . MET A 1 323 ? 16.070 -5.612 -15.495 1.00 97.19 323 MET A CA 1
ATOM 2602 C C . MET A 1 323 ? 15.921 -7.027 -16.076 1.00 97.19 323 MET A C 1
ATOM 2604 O O . MET A 1 323 ? 14.937 -7.341 -16.744 1.00 97.19 323 MET A O 1
ATOM 2608 N N . THR A 1 324 ? 16.837 -7.934 -15.725 1.00 94.38 324 THR A N 1
ATOM 2609 C CA . THR A 1 324 ? 16.821 -9.345 -16.163 1.00 94.38 324 THR A CA 1
ATOM 2610 C C . THR A 1 324 ? 15.807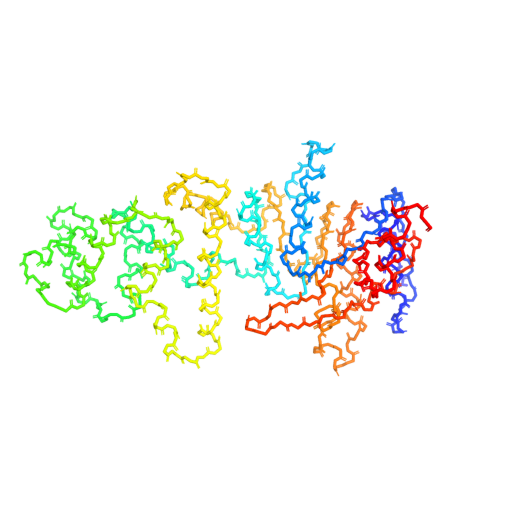 -10.230 -15.421 1.00 94.38 324 THR A C 1
ATOM 2612 O O . THR A 1 324 ? 15.785 -11.455 -15.607 1.00 94.38 324 THR A O 1
ATOM 2615 N N . ARG A 1 325 ? 14.950 -9.654 -14.563 1.00 94.38 325 ARG A N 1
ATOM 2616 C CA . ARG A 1 325 ? 13.748 -10.348 -14.065 1.00 94.38 325 ARG A CA 1
ATOM 2617 C C . ARG A 1 325 ? 12.643 -10.384 -15.122 1.00 94.38 325 ARG A C 1
ATOM 2619 O O . ARG A 1 325 ? 11.813 -11.289 -15.079 1.00 94.38 325 ARG A O 1
ATOM 2626 N N . ALA A 1 326 ? 12.643 -9.436 -16.059 1.00 96.56 326 ALA A N 1
ATOM 2627 C CA . ALA A 1 326 ? 11.634 -9.321 -17.101 1.00 96.56 326 ALA A CA 1
ATOM 2628 C C . ALA A 1 326 ? 11.849 -10.349 -18.220 1.00 96.56 326 ALA A C 1
ATOM 2630 O O . ALA A 1 326 ? 12.961 -10.500 -18.735 1.00 96.56 326 ALA A O 1
ATOM 2631 N N . LYS A 1 327 ? 10.776 -11.040 -18.617 1.00 95.19 327 LYS A N 1
ATOM 2632 C CA . LYS A 1 327 ? 10.781 -11.969 -19.756 1.00 95.19 327 LYS A CA 1
ATOM 2633 C C . LYS A 1 327 ? 10.361 -11.291 -21.053 1.00 95.19 327 LYS A C 1
ATOM 2635 O O . LYS A 1 327 ? 11.060 -11.438 -22.045 1.00 95.19 327 LYS A O 1
ATOM 2640 N N . ARG A 1 328 ? 9.225 -10.579 -21.047 1.00 94.69 328 ARG A N 1
ATOM 2641 C CA . ARG A 1 328 ? 8.581 -10.032 -22.257 1.00 94.69 328 ARG A CA 1
ATOM 2642 C C . ARG A 1 328 ? 8.708 -8.517 -22.357 1.00 94.69 328 ARG A C 1
ATOM 2644 O O . ARG A 1 328 ? 9.057 -8.023 -23.421 1.00 94.69 328 ARG A O 1
ATOM 2651 N N . GLN A 1 329 ? 8.426 -7.801 -21.269 1.00 96.94 329 GLN A N 1
ATOM 2652 C CA . GLN A 1 329 ? 8.373 -6.340 -21.268 1.00 96.94 329 GLN A CA 1
ATOM 2653 C C . GLN A 1 329 ? 8.955 -5.762 -19.980 1.00 96.94 329 GLN A C 1
ATOM 2655 O O . GLN A 1 329 ? 8.647 -6.234 -18.882 1.00 96.94 329 GLN A O 1
ATOM 2660 N N . LEU A 1 330 ? 9.750 -4.704 -20.130 1.00 98.44 330 LEU A N 1
ATOM 2661 C CA . LEU A 1 330 ? 10.341 -3.953 -19.031 1.00 98.44 330 LEU A CA 1
ATOM 2662 C C . LEU A 1 330 ? 9.965 -2.472 -19.129 1.00 98.44 330 LEU A C 1
ATOM 2664 O O . LEU A 1 330 ? 10.098 -1.856 -20.193 1.00 98.44 330 LEU A O 1
ATOM 2668 N N . TYR A 1 331 ? 9.534 -1.920 -17.999 1.00 98.56 331 TYR A N 1
ATOM 2669 C CA . TYR A 1 331 ? 9.288 -0.500 -17.793 1.00 98.56 331 TYR A CA 1
ATOM 2670 C C . TYR A 1 331 ? 10.209 0.023 -16.689 1.00 98.56 331 TYR A C 1
ATOM 2672 O O . TYR A 1 331 ? 10.297 -0.581 -15.621 1.00 98.56 331 TYR A O 1
ATOM 2680 N N . LEU A 1 332 ? 10.876 1.141 -16.946 1.00 98.50 332 LEU A N 1
ATOM 2681 C CA . LEU A 1 332 ? 11.704 1.876 -15.996 1.00 98.50 332 LEU A CA 1
ATOM 2682 C C . LEU A 1 332 ? 10.995 3.191 -15.693 1.00 98.50 332 LEU A C 1
ATOM 2684 O O . LEU A 1 332 ? 10.674 3.930 -16.622 1.00 98.50 332 LEU A O 1
ATOM 2688 N N . LEU A 1 333 ? 10.722 3.466 -14.425 1.00 98.19 333 LEU A N 1
ATOM 2689 C CA . LEU A 1 333 ? 9.922 4.614 -14.021 1.00 98.19 333 LEU A CA 1
ATOM 2690 C C . LEU A 1 333 ? 10.709 5.501 -13.061 1.00 98.19 333 LEU A C 1
ATOM 2692 O O . LEU A 1 333 ? 11.430 5.004 -12.195 1.00 98.19 333 LEU A O 1
ATOM 2696 N N . SER A 1 334 ? 10.567 6.811 -13.222 1.00 96.75 334 SER A N 1
ATOM 2697 C CA . SER A 1 334 ? 11.046 7.810 -12.267 1.00 96.75 334 SER A CA 1
ATOM 2698 C C . SER A 1 334 ? 9.980 8.874 -12.048 1.00 96.75 334 SER A C 1
ATOM 2700 O O . SER A 1 334 ? 9.095 9.048 -12.878 1.00 96.75 334 SER A O 1
ATOM 2702 N N . ALA A 1 335 ? 10.085 9.633 -10.969 1.00 93.94 335 ALA A N 1
ATOM 2703 C CA . ALA A 1 335 ? 9.236 10.766 -10.647 1.00 93.94 335 ALA A CA 1
ATOM 2704 C C . ALA A 1 335 ? 10.079 12.046 -10.544 1.00 93.94 335 ALA A C 1
ATOM 2706 O O . ALA A 1 335 ? 11.124 12.023 -9.908 1.00 93.94 335 ALA A O 1
ATOM 2707 N N . LYS A 1 336 ? 9.627 13.174 -11.115 1.00 92.06 336 LYS A N 1
ATOM 2708 C CA . LYS A 1 336 ? 10.309 14.480 -10.974 1.00 92.06 336 LYS A CA 1
ATOM 2709 C C . LYS A 1 336 ? 10.281 15.004 -9.545 1.00 92.06 336 LYS A C 1
ATOM 2711 O O . LYS A 1 336 ? 11.198 15.703 -9.132 1.00 92.06 336 LYS A O 1
ATOM 2716 N N . ASN A 1 337 ? 9.219 14.697 -8.808 1.00 89.25 337 ASN A N 1
ATOM 2717 C CA . ASN A 1 337 ? 9.043 15.108 -7.424 1.00 89.25 337 ASN A CA 1
ATOM 2718 C C . ASN A 1 337 ? 8.638 13.899 -6.593 1.00 89.25 337 ASN A C 1
ATOM 2720 O O . ASN A 1 337 ? 7.811 13.111 -7.041 1.00 89.25 337 ASN A O 1
ATOM 2724 N N . ARG A 1 338 ? 9.168 13.779 -5.376 1.00 86.94 338 ARG A N 1
ATOM 2725 C CA . ARG A 1 338 ? 8.665 12.812 -4.398 1.00 86.94 338 ARG A CA 1
ATOM 2726 C C . ARG A 1 338 ? 8.391 13.461 -3.062 1.00 86.94 338 ARG A C 1
ATOM 2728 O O . ARG A 1 338 ? 9.197 14.271 -2.591 1.00 86.94 338 ARG A O 1
ATOM 2735 N N . SER A 1 339 ? 7.281 13.070 -2.448 1.00 80.19 339 SER A N 1
ATOM 2736 C CA . SER A 1 339 ? 6.951 13.468 -1.088 1.00 80.19 339 SER A CA 1
ATOM 2737 C C . SER A 1 339 ? 7.486 12.440 -0.087 1.00 80.19 339 SER A C 1
ATOM 2739 O O . SER A 1 339 ? 7.187 11.249 -0.146 1.00 80.19 339 SER A O 1
ATOM 2741 N N . ALA A 1 340 ? 8.286 12.910 0.868 1.00 67.62 340 ALA A N 1
ATOM 2742 C CA . ALA A 1 340 ? 8.780 12.132 1.997 1.00 67.62 340 ALA A CA 1
ATOM 2743 C C . ALA A 1 340 ? 8.264 12.776 3.291 1.00 67.62 340 ALA A C 1
ATOM 2745 O O . ALA A 1 340 ? 8.925 13.580 3.944 1.00 67.62 340 ALA A O 1
ATOM 2746 N N . GLY A 1 341 ? 7.022 12.460 3.661 1.00 63.94 341 GLY A N 1
ATOM 2747 C CA . GLY A 1 341 ? 6.346 13.147 4.758 1.00 63.94 341 GLY A CA 1
ATOM 2748 C C . GLY A 1 341 ? 5.860 14.539 4.367 1.00 63.94 341 GLY A C 1
ATOM 2749 O O . GLY A 1 341 ? 5.044 14.653 3.463 1.00 63.94 341 GLY A O 1
ATOM 2750 N N . LYS A 1 342 ? 6.319 15.582 5.070 1.00 52.88 342 LYS A N 1
ATOM 2751 C CA . LYS A 1 342 ? 5.931 16.979 4.787 1.00 52.88 342 LYS A CA 1
ATOM 2752 C C . LYS A 1 342 ? 6.807 17.641 3.723 1.00 52.88 342 LYS A C 1
ATOM 2754 O O . LYS A 1 342 ? 6.455 18.703 3.220 1.00 52.88 342 LYS A O 1
ATOM 2759 N N . GLU A 1 343 ? 7.940 17.031 3.391 1.00 61.16 343 GLU A N 1
ATOM 2760 C CA . GLU A 1 343 ? 8.891 17.577 2.433 1.00 61.16 343 GLU A CA 1
ATOM 2761 C C . GLU A 1 343 ? 8.654 16.973 1.053 1.00 61.16 343 GLU A C 1
ATOM 2763 O O . GLU A 1 343 ? 8.511 15.759 0.902 1.00 61.16 343 GLU A O 1
ATOM 2768 N N . THR A 1 344 ? 8.617 17.833 0.038 1.00 78.06 344 THR A N 1
ATOM 2769 C CA . THR A 1 344 ? 8.632 17.423 -1.367 1.00 78.06 344 THR A CA 1
ATOM 2770 C C . THR A 1 344 ? 9.976 17.816 -1.947 1.00 78.06 344 THR A C 1
ATOM 2772 O O . THR A 1 344 ? 10.393 18.966 -1.818 1.00 78.06 344 THR A O 1
ATOM 2775 N N . SER A 1 345 ? 10.660 16.858 -2.564 1.00 80.31 345 SER A N 1
ATOM 2776 C CA . SER A 1 345 ? 11.985 17.072 -3.143 1.00 80.31 345 SER A CA 1
ATOM 2777 C C . SER A 1 345 ? 11.985 16.743 -4.627 1.00 80.31 345 SER A C 1
ATOM 2779 O O . SER A 1 345 ? 11.402 15.742 -5.057 1.00 80.31 345 SER A O 1
ATOM 2781 N N . VAL A 1 346 ? 12.650 17.605 -5.398 1.00 90.56 346 VAL A N 1
ATOM 2782 C CA . VAL A 1 346 ? 12.920 17.368 -6.815 1.00 90.56 346 VAL A CA 1
ATOM 2783 C C . VAL A 1 346 ? 13.943 16.247 -6.923 1.00 90.56 346 VAL A C 1
ATOM 2785 O O . VAL A 1 346 ? 14.964 16.266 -6.235 1.00 90.56 346 VAL A O 1
ATOM 2788 N N . GLN A 1 347 ? 13.663 15.282 -7.786 1.00 91.31 347 GLN A N 1
ATOM 2789 C CA . GLN A 1 347 ? 14.527 14.139 -8.029 1.00 91.31 347 GLN A CA 1
ATOM 2790 C C . GLN A 1 347 ? 15.265 14.319 -9.348 1.00 91.31 347 GLN A C 1
ATOM 2792 O O . GLN A 1 347 ? 14.722 14.837 -10.325 1.00 91.31 347 GLN A O 1
ATOM 2797 N N . LEU A 1 348 ? 16.509 13.856 -9.378 1.00 93.06 348 LEU A N 1
ATOM 2798 C CA . LEU A 1 348 ? 17.256 13.704 -10.618 1.00 93.06 348 LEU A CA 1
ATOM 2799 C C . LEU A 1 348 ? 17.054 12.282 -11.132 1.00 93.06 348 LEU A C 1
ATOM 2801 O O . LEU A 1 348 ? 17.070 11.329 -10.355 1.00 93.06 348 LEU A O 1
ATOM 2805 N N . ARG A 1 349 ? 16.894 12.127 -12.446 1.00 94.75 349 ARG A N 1
ATOM 2806 C CA . ARG A 1 349 ? 16.850 10.810 -13.087 1.00 94.75 349 ARG A CA 1
ATOM 2807 C C . ARG A 1 349 ? 18.124 10.021 -12.782 1.00 94.75 349 ARG A C 1
ATOM 2809 O O . ARG A 1 349 ? 19.219 10.572 -12.822 1.00 94.75 349 ARG A O 1
ATOM 2816 N N . SER A 1 350 ? 17.972 8.722 -12.532 1.00 97.44 350 SER A N 1
ATOM 2817 C CA . SER A 1 350 ? 19.090 7.803 -12.320 1.00 97.44 350 SER A CA 1
ATOM 2818 C C . SER A 1 350 ? 20.026 7.758 -13.520 1.00 97.44 350 SER A C 1
ATOM 2820 O O . SER A 1 350 ? 19.589 7.558 -14.658 1.00 97.44 350 SER A O 1
ATOM 2822 N N . ARG A 1 351 ? 21.332 7.805 -13.251 1.00 96.38 351 ARG A N 1
ATOM 2823 C CA . ARG A 1 351 ? 22.384 7.579 -14.250 1.00 96.38 351 ARG A CA 1
ATOM 2824 C C . ARG A 1 351 ? 22.221 6.267 -15.011 1.00 96.38 351 ARG A C 1
ATOM 2826 O O . ARG A 1 351 ? 22.610 6.190 -16.170 1.00 96.38 351 ARG A O 1
ATOM 2833 N N . PHE A 1 352 ? 21.617 5.243 -14.399 1.00 97.69 352 PHE A N 1
ATOM 2834 C CA . PHE A 1 352 ? 21.418 3.948 -15.050 1.00 97.69 352 PHE A CA 1
ATOM 2835 C C . PHE A 1 352 ? 20.525 4.052 -16.289 1.00 97.69 352 PHE A C 1
ATOM 2837 O O . PHE A 1 352 ? 20.657 3.230 -17.186 1.00 97.69 352 PHE A O 1
ATOM 2844 N N . ILE A 1 353 ? 19.655 5.066 -16.381 1.00 97.25 353 ILE A N 1
ATOM 2845 C CA . ILE A 1 353 ? 18.849 5.318 -17.584 1.00 97.25 353 ILE A CA 1
ATOM 2846 C C . ILE A 1 353 ? 19.704 5.864 -18.734 1.00 97.25 353 ILE A C 1
ATOM 2848 O O . ILE A 1 353 ? 19.466 5.537 -19.897 1.00 97.25 353 ILE A O 1
ATOM 2852 N N . ASP A 1 354 ? 20.707 6.682 -18.417 1.00 95.38 354 ASP A N 1
ATOM 2853 C CA . ASP A 1 354 ? 21.616 7.280 -19.399 1.00 95.38 354 ASP A CA 1
ATOM 2854 C C . ASP A 1 354 ? 22.746 6.333 -19.825 1.00 95.38 354 ASP A C 1
ATOM 2856 O O . ASP A 1 354 ? 23.334 6.507 -20.888 1.00 95.38 354 ASP A O 1
ATOM 2860 N N . GLU A 1 355 ? 22.987 5.271 -19.057 1.00 96.62 355 GLU A N 1
ATOM 2861 C CA . GLU A 1 355 ? 23.884 4.173 -19.432 1.00 96.62 355 GLU A CA 1
ATOM 2862 C C . GLU A 1 355 ? 23.267 3.211 -20.473 1.00 96.62 355 GLU A C 1
ATOM 2864 O O . GLU A 1 355 ? 23.992 2.435 -21.104 1.00 96.62 355 GLU A O 1
ATOM 2869 N N . ILE A 1 356 ? 21.941 3.237 -20.674 1.00 96.88 356 ILE A N 1
ATOM 2870 C CA . ILE A 1 356 ? 21.252 2.368 -21.639 1.00 96.88 356 ILE A CA 1
ATOM 2871 C C . ILE A 1 356 ? 21.404 2.928 -23.056 1.00 96.88 356 ILE A C 1
ATOM 2873 O O . ILE A 1 356 ? 21.095 4.085 -23.326 1.00 96.88 356 ILE A O 1
ATOM 2877 N N . ASP A 1 357 ? 21.815 2.061 -23.983 1.00 96.06 357 ASP A N 1
ATOM 2878 C CA . ASP A 1 357 ? 21.887 2.386 -25.408 1.00 96.06 357 ASP A CA 1
ATOM 2879 C C . ASP A 1 357 ? 20.496 2.786 -25.954 1.00 96.06 357 ASP A C 1
ATOM 2881 O O . ASP A 1 357 ? 19.546 1.999 -25.819 1.00 96.06 357 ASP A O 1
ATOM 2885 N N . PRO A 1 358 ? 20.360 3.972 -26.584 1.00 94.81 358 PRO A N 1
ATOM 2886 C CA . PRO A 1 358 ? 19.101 4.451 -27.151 1.00 94.81 358 PRO A CA 1
ATOM 2887 C C . PRO A 1 358 ? 18.431 3.480 -28.129 1.00 94.81 358 PRO A C 1
ATOM 2889 O O . PRO A 1 358 ? 17.208 3.490 -28.237 1.00 94.81 358 PRO A O 1
ATOM 2892 N N . ALA A 1 359 ? 19.190 2.609 -28.804 1.00 94.75 359 ALA A N 1
ATOM 2893 C CA . ALA A 1 359 ? 18.632 1.606 -29.712 1.00 94.75 359 ALA A CA 1
ATOM 2894 C C . ALA A 1 359 ? 17.679 0.618 -29.010 1.00 94.75 359 ALA A C 1
ATOM 2896 O O . ALA A 1 359 ? 16.792 0.056 -29.650 1.00 94.75 359 ALA A O 1
ATOM 2897 N N . PHE A 1 360 ? 17.832 0.420 -27.695 1.00 95.75 360 PHE A N 1
ATOM 2898 C CA . PHE A 1 360 ? 17.022 -0.513 -26.902 1.00 95.75 360 PHE A CA 1
ATOM 2899 C C . PHE A 1 360 ? 16.086 0.187 -25.910 1.00 95.75 360 PHE A C 1
ATOM 2901 O O . PHE A 1 360 ? 15.440 -0.488 -25.102 1.00 95.75 360 PHE A O 1
ATOM 2908 N N . LEU A 1 361 ? 16.007 1.521 -25.958 1.00 95.81 361 LEU A N 1
ATOM 2909 C CA . LEU A 1 361 ? 15.268 2.340 -25.004 1.00 95.81 361 LEU A CA 1
ATOM 2910 C C . LEU A 1 361 ? 14.296 3.284 -25.713 1.00 95.81 361 LEU A C 1
ATOM 2912 O O . LEU A 1 361 ? 14.690 4.216 -26.408 1.00 95.81 361 LEU A O 1
ATOM 2916 N N . LYS A 1 362 ? 13.005 3.107 -25.446 1.00 96.44 362 LYS A N 1
ATOM 2917 C CA . LYS A 1 362 ? 11.969 4.076 -25.793 1.00 96.44 362 LYS A CA 1
ATOM 2918 C C . LYS A 1 362 ? 11.769 5.040 -24.626 1.00 96.44 362 LYS A C 1
ATOM 2920 O O . LYS A 1 362 ? 11.312 4.613 -23.567 1.00 96.44 362 LYS A O 1
ATOM 2925 N N . ARG A 1 363 ? 12.083 6.323 -24.822 1.00 91.38 363 ARG A N 1
ATOM 2926 C CA . ARG A 1 363 ? 11.903 7.379 -23.814 1.00 91.38 363 ARG A CA 1
ATOM 2927 C C . ARG A 1 363 ? 10.604 8.144 -24.052 1.00 91.38 363 ARG A C 1
ATOM 2929 O O . ARG A 1 363 ? 10.372 8.625 -25.159 1.00 91.38 363 ARG A O 1
ATOM 2936 N N . ASN A 1 364 ? 9.801 8.274 -23.004 1.00 85.62 364 ASN A N 1
ATOM 2937 C CA . ASN A 1 364 ? 8.708 9.233 -22.927 1.00 85.62 364 ASN A CA 1
ATOM 2938 C C . ASN A 1 364 ? 9.041 10.193 -21.776 1.00 85.62 364 ASN A C 1
ATOM 2940 O O . ASN A 1 364 ? 8.696 9.952 -20.619 1.00 85.62 364 ASN A O 1
ATOM 2944 N N . ASP A 1 365 ? 9.790 11.243 -22.095 1.00 71.44 365 ASP A N 1
ATOM 2945 C CA . ASP A 1 365 ? 10.135 12.274 -21.122 1.00 71.44 365 ASP A CA 1
ATOM 2946 C C . ASP A 1 365 ? 8.972 13.273 -21.026 1.00 71.44 365 ASP A C 1
ATOM 2948 O O . ASP A 1 365 ? 8.389 13.647 -22.050 1.00 71.44 365 ASP A O 1
ATOM 2952 N N . ILE A 1 366 ? 8.644 13.748 -19.817 1.00 62.47 366 ILE A N 1
ATOM 2953 C CA . ILE A 1 366 ? 7.800 14.944 -19.698 1.00 62.47 366 ILE A CA 1
ATOM 2954 C C . ILE A 1 366 ? 8.627 16.079 -20.298 1.00 62.47 366 ILE A C 1
ATOM 2956 O O . ILE A 1 366 ? 9.691 16.378 -19.733 1.00 62.47 366 ILE A O 1
ATOM 2960 N N . PRO A 1 367 ? 8.164 16.731 -21.386 1.00 53.28 367 PRO A N 1
ATOM 2961 C CA . PRO A 1 367 ? 8.882 17.854 -21.961 1.00 53.28 367 PRO A CA 1
ATOM 2962 C C . PRO A 1 367 ? 9.229 18.832 -20.837 1.00 53.28 367 PRO A C 1
ATOM 2964 O O . PRO A 1 367 ? 8.392 19.036 -19.944 1.00 53.28 367 PRO A O 1
ATOM 2967 N N . PRO A 1 368 ? 10.440 19.417 -20.806 1.00 52.59 368 PRO A N 1
ATOM 2968 C CA . PRO A 1 368 ? 10.678 20.536 -19.904 1.00 52.59 368 PRO A CA 1
ATOM 2969 C C . PRO A 1 368 ? 9.515 21.514 -20.075 1.00 52.59 368 PRO A C 1
ATOM 2971 O O . PRO A 1 368 ? 9.053 21.709 -21.202 1.00 52.59 368 PRO A O 1
ATOM 2974 N N . ALA A 1 369 ? 8.987 22.049 -18.966 1.00 52.03 369 ALA A N 1
ATOM 2975 C CA . ALA A 1 369 ? 7.987 23.104 -19.055 1.00 52.03 369 ALA A CA 1
ATOM 2976 C C . ALA A 1 369 ? 8.588 24.152 -19.987 1.00 52.03 369 ALA A C 1
ATOM 2978 O O . ALA A 1 369 ? 9.656 24.688 -19.677 1.00 52.03 369 ALA A O 1
ATOM 2979 N N . GLY A 1 370 ? 7.990 24.305 -21.170 1.00 48.41 370 GLY A N 1
ATOM 2980 C CA . GLY A 1 370 ? 8.555 25.136 -22.213 1.00 48.41 370 GLY A CA 1
ATOM 2981 C C . GLY A 1 370 ? 8.857 26.501 -21.622 1.00 48.41 370 GLY A C 1
ATOM 2982 O O . GLY A 1 370 ? 8.130 27.002 -20.755 1.00 48.41 370 GLY A O 1
ATOM 2983 N N . THR A 1 371 ? 9.950 27.110 -22.055 1.00 58.22 371 THR A N 1
ATOM 2984 C CA . THR A 1 371 ? 10.157 28.522 -21.766 1.00 58.22 371 THR A CA 1
ATOM 2985 C C . THR A 1 371 ? 8.939 29.309 -22.264 1.00 58.22 371 THR A C 1
ATOM 2987 O O . THR A 1 371 ? 8.180 28.857 -23.129 1.00 58.22 371 THR A O 1
ATOM 2990 N N . ALA A 1 372 ? 8.736 30.526 -21.757 1.00 56.84 372 ALA A N 1
ATOM 2991 C CA . ALA A 1 372 ? 7.686 31.393 -22.292 1.00 56.84 372 ALA A CA 1
ATOM 2992 C C . ALA A 1 372 ? 7.795 31.544 -23.827 1.00 56.84 372 ALA A C 1
ATOM 2994 O O . ALA A 1 372 ? 6.777 31.684 -24.500 1.00 56.84 372 ALA A O 1
ATOM 2995 N N . GLN A 1 373 ? 9.008 31.443 -24.387 1.00 58.44 373 GLN A N 1
ATOM 2996 C CA . GLN A 1 373 ? 9.247 31.417 -25.829 1.00 58.44 373 GLN A CA 1
ATOM 2997 C C . GLN A 1 373 ? 8.709 30.150 -26.505 1.00 58.44 373 GLN A C 1
ATOM 2999 O O . GLN A 1 373 ? 8.004 30.286 -27.501 1.00 58.44 373 GLN A O 1
ATOM 3004 N N . ASP A 1 374 ? 8.935 28.961 -25.943 1.00 59.06 374 ASP A N 1
ATOM 3005 C CA . ASP A 1 374 ? 8.424 27.695 -26.496 1.00 59.06 374 ASP A CA 1
ATOM 3006 C C . ASP A 1 374 ? 6.886 27.662 -26.509 1.00 59.06 374 ASP A C 1
ATOM 3008 O O . ASP A 1 374 ? 6.256 27.194 -27.463 1.00 59.06 374 ASP A O 1
ATOM 3012 N N . HIS A 1 375 ? 6.254 28.226 -25.473 1.00 59.88 375 HIS A N 1
ATOM 3013 C CA . HIS A 1 375 ? 4.799 28.383 -25.424 1.00 59.88 375 HIS A CA 1
ATOM 3014 C C . HIS A 1 375 ? 4.296 29.403 -26.454 1.00 59.88 375 HIS A C 1
ATOM 3016 O O . HIS A 1 375 ? 3.311 29.138 -27.142 1.00 59.88 375 HIS A O 1
ATOM 3022 N N . ILE A 1 376 ? 4.978 30.542 -26.616 1.00 69.94 376 ILE A N 1
ATOM 3023 C CA . ILE A 1 376 ? 4.637 31.550 -27.634 1.00 69.94 376 ILE A CA 1
ATOM 3024 C C . ILE A 1 376 ? 4.791 30.977 -29.048 1.00 69.94 376 ILE A C 1
ATOM 3026 O O . ILE A 1 376 ? 3.952 31.241 -29.907 1.00 69.94 376 ILE A O 1
ATOM 3030 N N . GLU A 1 377 ? 5.826 30.184 -29.303 1.00 65.12 377 GLU A N 1
ATOM 3031 C CA . GLU A 1 377 ? 6.082 29.573 -30.607 1.00 65.12 377 GLU A CA 1
ATOM 3032 C C . GLU A 1 377 ? 5.065 28.469 -30.930 1.00 65.12 377 GLU A C 1
ATOM 3034 O O . GLU A 1 377 ? 4.556 28.395 -32.051 1.00 65.12 377 GLU A O 1
ATOM 3039 N N . THR A 1 378 ? 4.666 27.687 -29.925 1.00 60.59 378 THR A N 1
ATOM 3040 C CA . THR A 1 378 ? 3.575 26.707 -30.042 1.00 60.59 378 THR A CA 1
ATOM 3041 C C . THR A 1 378 ? 2.235 27.393 -30.322 1.00 60.59 378 THR A C 1
ATOM 3043 O O . THR A 1 378 ? 1.495 26.968 -31.210 1.00 60.59 378 THR A O 1
ATOM 3046 N N . ILE A 1 379 ? 1.943 28.502 -29.634 1.00 69.88 379 ILE A N 1
ATOM 3047 C CA . ILE A 1 379 ? 0.750 29.323 -29.882 1.00 69.88 379 ILE A CA 1
ATOM 3048 C C . ILE A 1 379 ? 0.786 29.928 -31.295 1.00 69.88 379 ILE A C 1
ATOM 3050 O O . ILE A 1 379 ? -0.228 29.902 -31.986 1.00 69.88 379 ILE A O 1
ATOM 3054 N N . ARG A 1 380 ? 1.937 30.423 -31.772 1.00 71.62 380 ARG A N 1
ATOM 3055 C CA . ARG A 1 380 ? 2.089 30.954 -33.144 1.00 71.62 380 ARG A CA 1
ATOM 3056 C C . ARG A 1 380 ? 1.836 29.889 -34.209 1.00 71.62 380 ARG A C 1
ATOM 3058 O O . ARG A 1 380 ? 1.047 30.132 -35.119 1.00 71.62 380 ARG A O 1
ATOM 3065 N N . LYS A 1 381 ? 2.402 28.688 -34.033 1.00 71.56 381 LYS A N 1
ATOM 3066 C CA . LYS A 1 381 ? 2.140 27.529 -34.903 1.00 71.56 381 LYS A CA 1
ATOM 3067 C C . LYS A 1 381 ? 0.662 27.139 -34.935 1.00 71.56 381 LYS A C 1
ATOM 3069 O O . LYS A 1 381 ? 0.138 26.871 -36.010 1.00 71.56 381 LYS A O 1
ATOM 3074 N N . LEU A 1 382 ? -0.016 27.130 -33.785 1.00 63.50 382 LEU A N 1
ATOM 3075 C CA . LEU A 1 382 ? -1.451 26.822 -33.700 1.00 63.50 382 LEU A CA 1
ATOM 3076 C C . LEU A 1 382 ? -2.333 27.914 -34.324 1.00 63.50 382 LEU A C 1
ATOM 3078 O O . LEU A 1 382 ? -3.400 27.611 -34.850 1.00 63.50 382 LEU A O 1
ATOM 3082 N N . LEU A 1 383 ? -1.884 29.171 -34.292 1.00 73.38 383 LEU A N 1
ATOM 3083 C CA . LEU A 1 383 ? -2.573 30.316 -34.892 1.00 73.38 383 LEU A CA 1
ATOM 3084 C C . LEU A 1 383 ? -2.208 30.554 -36.369 1.00 73.38 383 LEU A C 1
ATOM 3086 O O . LEU A 1 383 ? -2.690 31.525 -36.953 1.00 73.38 383 LEU A O 1
ATOM 3090 N N . GLY A 1 384 ? -1.379 29.695 -36.973 1.00 60.91 384 GLY A N 1
ATOM 3091 C CA . GLY A 1 384 ? -1.011 29.768 -38.390 1.00 60.91 384 GLY A CA 1
ATOM 3092 C C . GLY A 1 384 ? -0.255 31.042 -38.787 1.00 60.91 384 GLY A C 1
ATOM 3093 O O . GLY A 1 384 ? -0.432 31.511 -39.911 1.00 60.91 384 GLY A O 1
ATOM 3094 N N . LYS A 1 385 ? 0.536 31.623 -37.874 1.00 52.91 385 LYS A N 1
ATOM 3095 C CA . LYS A 1 385 ? 1.366 32.813 -38.125 1.00 52.91 385 LYS A CA 1
ATOM 3096 C C . LYS A 1 385 ? 2.852 32.511 -38.096 1.00 52.91 385 LYS A C 1
ATOM 3098 O O . LYS A 1 385 ? 3.275 31.764 -37.184 1.00 52.91 385 LYS A O 1
#

Solvent-accessible surface area (backbone atoms only — not comparable to full-atom values): 20943 Å² total; per-residue (Å²): 134,89,79,88,39,75,41,92,61,30,16,38,23,46,46,52,28,30,48,36,37,52,65,76,45,86,93,62,83,92,73,77,68,46,52,86,52,58,55,60,57,54,26,34,38,42,51,26,69,24,55,58,49,41,33,47,50,52,54,52,49,52,52,54,50,34,69,76,39,76,85,58,52,46,50,41,35,34,44,31,25,75,49,72,78,68,46,51,48,43,52,47,48,28,58,51,70,72,46,54,61,46,65,47,93,56,83,49,76,73,68,36,67,70,46,41,49,51,52,22,47,53,48,20,56,76,37,57,73,39,40,67,35,39,64,64,35,72,43,54,46,83,53,81,71,48,69,72,59,50,53,58,31,49,59,45,11,67,77,65,78,40,43,56,53,56,15,48,54,47,36,33,74,75,54,76,34,72,67,54,57,66,35,55,49,50,54,50,50,58,51,52,48,77,44,68,87,75,57,55,64,27,59,49,50,51,48,51,36,54,78,64,38,44,52,59,55,35,62,72,63,77,39,72,70,31,54,52,49,51,54,49,52,54,47,50,37,50,42,42,43,50,35,43,71,73,36,78,87,67,51,67,67,57,55,53,50,54,54,48,72,62,65,78,64,84,76,93,52,87,78,52,73,25,27,38,36,31,31,49,76,70,46,67,93,52,76,36,46,31,29,36,38,45,49,39,18,53,52,53,36,49,38,45,72,41,50,78,71,68,37,51,59,55,45,40,51,51,49,33,53,50,53,67,25,19,28,56,40,45,36,42,28,22,36,44,28,43,72,66,82,94,47,72,44,80,44,48,73,14,66,64,66,75,40,32,48,65,92,23,45,45,76,48,68,67,73,72,81,61,53,76,63,53,51,51,51,52,51,30,61,75,68,76,101

Foldseek 3Di:
DDAPQEDAFAAQLLLQQLQLLLVPDPPDDDHRRGYPDHNFAFAEEEEAAELLRLLVVLVVVQVVVCVVPVPDFLLQAEEAFADPVSCLSNLLVCLLVVAFADEDPDQRLCRDPLNLLLLLLLVCLVPVLPLPSCVSNLCVVHFPCDDVNQVQLVVQCVVVVHRSLVSLVVCCVVPVPVDGSSVLSNVLSVVLSVCQLVDAVLVSSVCCCVVSCNLVSLVVVPDPVSLVSNVSSVSVSVSSVSNCVSPPPDHSVNVSVSSVVNPPDDDPPSPDRHYYYYYLVSCQPAAHQEYEYEAQFPCGQVNPVCVVVVNNSVSSVSVSSRSSSHRRHHYYYHHQWYDDRPDIDGTHGHCSLVSGDPVRYDYDYPPDPDDPVVVVVVVCVVVVD